Protein AF-0000000072985581 (afdb_homodimer)

Organism: Clostridium tetani (strain Massachusetts / E88) (NCBI:txid212717)

InterPro domains:
  IPR016188 PurM-like, N-terminal domain [PF00586] (8-123)
  IPR036921 PurM-like, N-terminal domain superfamily [G3DSA:3.30.1330.10] (2-129)
  IPR036921 PurM-like, N-terminal domain superfamily [SSF55326] (12-127)

Secondary structure (DSSP, 8-state):
--EEEETTEEEEE-SSSEEEEEEEEEEESEESSTT-SEE--HHHHHHHHHHHHHHHHHTTTPEEEEEEEEE-S-IIIIIHHHHHHHHHHHHHTT--GGGEEEE---SS--SS-EEEEEEEEEEEGGG--SS---S-EEEEEES----GGGS--SS--TTS--HHHHHHHHT-TTEEEEEE--TTHHHHHHHHHHHHTTEEEEE--S---S-TTS--TTTT-EEEEE-HHHHHHHTTSTTEEEEEEEEE--/--EEEETTEEEEE-SSSEEEEEEEEEEESEESSTT-SEE--HHHHHHHHHHHHHHHHHTTTPEEEEEEEEE-S-IIIIIHHHHHHHHHHHHHTT--GGGEEEE---SS--SS-EEEEEEEEEEEGGG--SS---S-EEEEEES----GGGS--SS--TTS--HHHHHHHHT-TTEEEEEE--TTHHHHHHHHHHHHTTEEEEE--S---S-TTS--TTTT-EEEEE-HHHHHHHTTSTTEEEEEEEEE--

Solvent-accessible surface area (backbone atoms only — not comparable to full-atom values): 24354 Å² total; per-residue (Å²): 128,59,73,48,77,53,90,75,32,39,39,33,51,73,52,97,55,32,31,37,37,36,22,46,27,32,40,21,11,44,10,68,36,86,50,20,66,44,80,40,59,36,33,54,46,21,23,43,49,44,42,36,17,48,44,55,36,46,34,30,52,26,46,80,66,35,35,37,38,11,24,8,25,34,49,80,65,53,32,50,33,19,49,51,16,31,52,50,42,31,51,72,61,72,43,71,68,88,31,58,45,69,29,51,17,80,87,47,66,52,44,32,31,23,37,11,32,38,29,37,22,44,24,45,59,92,54,46,18,65,75,40,60,85,54,65,31,33,30,32,35,30,28,44,64,33,48,75,83,69,45,50,79,92,56,84,48,82,54,29,44,49,61,64,54,52,51,56,46,70,70,33,87,49,44,30,30,38,44,58,20,39,67,64,3,48,51,52,46,48,48,49,54,23,50,71,41,65,30,45,66,45,76,45,89,64,78,60,92,59,70,45,69,40,44,8,34,64,38,17,18,34,36,35,35,23,31,72,70,45,41,72,74,50,68,81,46,78,57,53,31,61,45,30,37,35,40,51,66,130,127,59,73,46,76,54,90,77,32,41,39,33,51,72,52,98,53,33,31,37,36,35,21,48,27,32,40,21,11,46,10,69,36,86,51,19,67,45,78,41,58,33,33,56,47,21,23,44,48,43,41,36,17,48,44,54,40,46,36,29,53,27,45,81,66,34,35,37,38,12,24,7,25,33,49,80,64,53,30,51,35,19,50,50,17,32,51,51,43,30,53,74,63,72,43,72,68,89,31,60,45,66,29,50,16,79,87,47,66,53,45,31,31,23,35,10,32,39,30,36,22,43,24,46,58,91,55,45,18,65,76,43,61,86,54,64,29,34,30,33,35,31,27,45,64,32,48,75,86,69,44,50,80,92,56,85,48,83,56,29,43,46,63,63,56,52,51,58,47,69,71,34,87,49,44,29,31,40,43,58,18,40,68,64,3,48,52,52,47,49,49,49,54,22,49,71,43,65,30,44,66,45,76,45,89,61,77,59,92,62,70,42,68,40,43,9,32,62,38,17,19,33,36,35,37,23,31,71,70,45,41,72,75,49,68,80,48,77,58,54,32,60,45,30,36,36,40,51,66,131

Sequence (500 aa):
MRISKVRDLTLIKLTEDKNLVVACDSCGGIGSKPEDALKVPAYIVGKLTARVALMEVLCTGAEIVTITDAVCNEMEPTGKEIIRGIKEELKEAKINEVTLNGSTEENFPTKATGLGVTVVGIVDNNNMKVNNITKDCLLISIGIPKVGKEIDIFGYDEEIASYNNISTILNNQEAYEIVPVGSKGILFEAEELAKNNRCEFYLNKDKIDVDIRRSAGPATVIIAAVSKKAYENLKDIQNINLLGEIKKGTMRISKVRDLTLIKLTEDKNLVVACDSCGGIGSKPEDALKVPAYIVGKLTARVALMEVLCTGAEIVTITDAVCNEMEPTGKEIIRGIKEELKEAKINEVTLNGSTEENFPTKATGLGVTVVGIVDNNNMKVNNITKDCLLISIGIPKVGKEIDIFGYDEEIASYNNISTILNNQEAYEIVPVGSKGILFEAEELAKNNRCEFYLNKDKIDVDIRRSAGPATVIIAAVSKKAYENLKDIQNINLLGEIKKGT

Radius of gyration: 23.8 Å; Cα contacts (8 Å, |Δi|>4): 1328; chains: 2; bounding box: 49×69×65 Å

Nearest PDB structures (foldseek):
  2hry-assembly1_A  TM=7.340E-01  e=4.746E-12  Thermotoga maritima
  2zod-assembly1_A  TM=6.727E-01  e=8.928E-12  Aquifex aeolicus
  5l16-assembly1_A-2  TM=6.413E-01  e=2.785E-11  Leishmania major
  2btu-assembly1_B  TM=6.324E-01  e=4.334E-11  Bacillus anthracis
  5avm-assembly4_G  TM=6.676E-01  e=1.590E-09  Thermus thermophilus HB8

Structure (mmCIF, N/CA/C/O backbone):
data_AF-0000000072985581-model_v1
#
loop_
_entity.id
_entity.type
_entity.pdbx_description
1 polymer 'Conserved protein'
#
loop_
_atom_site.group_PDB
_atom_site.id
_atom_site.type_symbol
_atom_site.label_atom_id
_atom_site.label_alt_id
_atom_site.label_comp_id
_atom_site.label_asym_id
_atom_site.label_entity_id
_atom_site.label_seq_id
_atom_site.pdbx_PDB_ins_code
_atom_site.Cartn_x
_atom_site.Cartn_y
_atom_site.Cartn_z
_atom_site.occupancy
_atom_site.B_iso_or_equiv
_atom_site.auth_seq_id
_atom_site.auth_comp_id
_atom_site.auth_asym_id
_atom_site.auth_atom_id
_atom_site.pdbx_PDB_model_num
ATOM 1 N N . MET A 1 1 ? 16.469 -7.266 8.805 1 77.25 1 MET A N 1
ATOM 2 C CA . MET A 1 1 ? 15.992 -5.891 8.688 1 77.25 1 MET A CA 1
ATOM 3 C C . MET A 1 1 ? 15.172 -5.492 9.914 1 77.25 1 MET A C 1
ATOM 5 O O . MET A 1 1 ? 14.406 -6.301 10.438 1 77.25 1 MET A O 1
ATOM 9 N N . ARG A 1 2 ? 15.484 -4.289 10.531 1 86.25 2 ARG A N 1
ATOM 10 C CA . ARG A 1 2 ? 14.773 -3.803 11.711 1 86.25 2 ARG A CA 1
ATOM 11 C C . ARG A 1 2 ? 13.492 -3.074 11.312 1 86.25 2 ARG A C 1
ATOM 13 O O . ARG A 1 2 ? 13.523 -2.15 10.5 1 86.25 2 ARG A O 1
ATOM 20 N N . ILE A 1 3 ? 12.328 -3.58 11.773 1 89.88 3 ILE A N 1
ATOM 21 C CA . ILE A 1 3 ? 11.016 -3.014 11.5 1 89.88 3 ILE A CA 1
ATOM 22 C C . ILE A 1 3 ? 10.398 -2.498 12.797 1 89.88 3 ILE A C 1
ATOM 24 O O . ILE A 1 3 ? 10.445 -3.176 13.828 1 89.88 3 ILE A O 1
ATOM 28 N N . SER A 1 4 ? 9.953 -1.269 12.773 1 90.88 4 SER A N 1
ATOM 29 C CA . SER A 1 4 ? 9.258 -0.706 13.922 1 90.88 4 SER A CA 1
ATOM 30 C C . SER A 1 4 ? 7.984 0.021 13.5 1 90.88 4 SER A C 1
ATOM 32 O O . SER A 1 4 ? 7.883 0.491 12.359 1 90.88 4 SER A O 1
ATOM 34 N N . LYS A 1 5 ? 7.066 0.055 14.469 1 90.81 5 LYS A N 1
ATOM 35 C CA . LYS A 1 5 ? 5.82 0.784 14.258 1 90.81 5 LYS A CA 1
ATOM 36 C C . LYS A 1 5 ? 5.754 2.023 15.148 1 90.81 5 LYS A C 1
ATOM 38 O O . LYS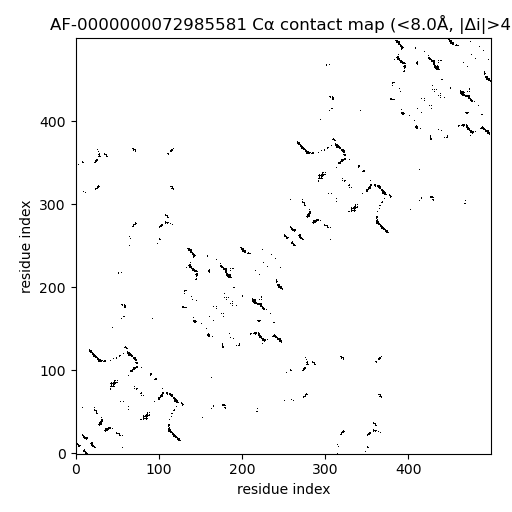 A 1 5 ? 6.035 1.95 16.344 1 90.81 5 LYS A O 1
ATOM 43 N N . VAL A 1 6 ? 5.496 3.123 14.508 1 89.62 6 VAL A N 1
ATOM 44 C CA . VAL A 1 6 ? 5.277 4.371 15.227 1 89.62 6 VAL A CA 1
ATOM 45 C C . VAL A 1 6 ? 3.977 5.02 14.766 1 89.62 6 VAL A C 1
ATOM 47 O O . VAL A 1 6 ? 3.879 5.484 13.625 1 89.62 6 VAL A O 1
ATOM 50 N N . ARG A 1 7 ? 3.014 5.094 15.664 1 88.44 7 ARG A N 1
ATOM 51 C CA . ARG A 1 7 ? 1.695 5.594 15.281 1 88.44 7 ARG A CA 1
ATOM 52 C C . ARG A 1 7 ? 1.177 4.887 14.039 1 88.44 7 ARG A C 1
ATOM 54 O O . ARG A 1 7 ? 1.139 3.656 13.984 1 88.44 7 ARG A O 1
ATOM 61 N N . ASP A 1 8 ? 0.94 5.664 12.977 1 88.06 8 ASP A N 1
ATOM 62 C CA . ASP A 1 8 ? 0.374 5.094 11.758 1 88.06 8 ASP A CA 1
ATOM 63 C C . ASP A 1 8 ? 1.462 4.816 10.727 1 88.06 8 ASP A C 1
ATOM 65 O O . ASP A 1 8 ? 1.17 4.645 9.539 1 88.06 8 ASP A O 1
ATOM 69 N N . LEU A 1 9 ? 2.705 4.711 11.234 1 94.81 9 LEU A N 1
ATOM 70 C CA . LEU A 1 9 ? 3.832 4.527 10.328 1 94.81 9 LEU A CA 1
ATOM 71 C C . LEU A 1 9 ? 4.5 3.178 10.555 1 94.81 9 LEU A C 1
ATOM 73 O O . LEU A 1 9 ? 4.523 2.674 11.68 1 94.81 9 LEU A O 1
ATOM 77 N N . THR A 1 10 ? 4.965 2.623 9.492 1 95.94 10 THR A N 1
ATOM 78 C CA . THR A 1 10 ? 5.973 1.567 9.562 1 95.94 10 THR A CA 1
ATOM 79 C C . THR A 1 10 ? 7.336 2.096 9.133 1 95.94 10 THR A C 1
ATOM 81 O O . THR A 1 10 ? 7.469 2.697 8.062 1 95.94 10 THR A O 1
ATOM 84 N N . LEU A 1 11 ? 8.289 1.903 10.016 1 95.94 11 LEU A N 1
ATOM 85 C CA . LEU A 1 11 ? 9.664 2.279 9.727 1 95.94 11 LEU A CA 1
ATOM 86 C C . LEU A 1 11 ? 10.539 1.043 9.531 1 95.94 11 LEU A C 1
ATOM 88 O O . LEU A 1 11 ? 10.5 0.117 10.344 1 95.94 11 LEU A O 1
ATOM 92 N N . ILE A 1 12 ? 11.234 1.065 8.414 1 94.62 12 ILE A N 1
ATOM 93 C CA . ILE A 1 12 ? 12.102 -0.064 8.094 1 94.62 12 ILE A CA 1
ATOM 94 C C . ILE A 1 12 ? 13.516 0.437 7.809 1 94.62 12 ILE A C 1
ATOM 96 O O . ILE A 1 12 ? 13.719 1.247 6.902 1 94.62 12 ILE A O 1
ATOM 100 N N . LYS A 1 13 ? 14.508 -0.051 8.547 1 93.31 13 LYS A N 1
ATOM 101 C CA . LYS A 1 13 ? 15.898 0.327 8.305 1 93.31 13 LYS A CA 1
ATOM 102 C C . LYS A 1 13 ? 16.422 -0.28 7.008 1 93.31 13 LYS A C 1
ATOM 104 O O . LYS A 1 13 ? 16.469 -1.503 6.863 1 93.31 13 LYS A O 1
ATOM 109 N N . LEU A 1 14 ? 16.734 0.56 6.105 1 89.06 14 LEU A N 1
ATOM 110 C CA . LEU A 1 14 ? 17.234 0.106 4.812 1 89.06 14 LEU A CA 1
ATOM 111 C C . LEU A 1 14 ? 18.75 -0.036 4.836 1 89.06 14 LEU A C 1
ATOM 113 O O . LEU A 1 14 ? 19.281 -1.06 4.406 1 89.06 14 LEU A O 1
ATOM 117 N N . THR A 1 15 ? 19.391 1.043 5.195 1 87.88 15 THR A N 1
ATOM 118 C CA . THR A 1 15 ? 20.828 1.121 5.371 1 87.88 15 THR A CA 1
ATOM 119 C C . THR A 1 15 ? 21.188 1.786 6.699 1 87.88 15 THR A C 1
ATOM 121 O O . THR A 1 15 ? 20.297 2.062 7.512 1 87.88 15 THR A O 1
ATOM 124 N N . GLU A 1 16 ? 22.406 2.016 6.855 1 88.38 16 GLU A N 1
ATOM 125 C CA . GLU A 1 16 ? 22.844 2.664 8.086 1 88.38 16 GLU A CA 1
ATOM 126 C C . GLU A 1 16 ? 22.328 4.094 8.172 1 88.38 16 GLU A C 1
ATOM 128 O O . GLU A 1 16 ? 22.078 4.605 9.266 1 88.38 16 GLU A O 1
ATOM 133 N N . ASP A 1 17 ? 22.047 4.605 7.02 1 92.44 17 ASP A N 1
ATOM 134 C CA . ASP A 1 17 ? 21.75 6.035 7.066 1 92.44 17 ASP A CA 1
ATOM 135 C C . ASP A 1 17 ? 20.359 6.324 6.527 1 92.44 17 ASP A C 1
ATOM 137 O O . ASP A 1 17 ? 19.922 7.477 6.516 1 92.44 17 ASP A O 1
ATOM 141 N N . LYS A 1 18 ? 19.625 5.277 6.098 1 93.5 18 LYS A N 1
ATOM 142 C CA . LYS A 1 18 ? 18.328 5.516 5.469 1 93.5 18 LYS A CA 1
ATOM 143 C C . LYS A 1 18 ? 17.266 4.582 6.035 1 93.5 18 LYS A C 1
ATOM 145 O O . LYS A 1 18 ? 17.547 3.43 6.363 1 93.5 18 LYS A O 1
ATOM 150 N N . ASN A 1 19 ? 16.062 5.129 6.121 1 95.88 19 ASN A N 1
ATOM 151 C CA . ASN A 1 19 ? 14.898 4.352 6.52 1 95.88 19 ASN A CA 1
ATOM 152 C C . ASN A 1 19 ? 13.789 4.438 5.48 1 95.88 19 ASN A C 1
ATOM 154 O O . ASN A 1 19 ? 13.633 5.461 4.809 1 95.88 19 ASN A O 1
ATOM 158 N N . LEU A 1 20 ? 13.102 3.305 5.332 1 96 20 LEU A N 1
ATOM 159 C CA . LEU A 1 20 ? 11.828 3.307 4.633 1 96 20 LEU A CA 1
ATOM 160 C C . LEU A 1 20 ? 10.695 3.719 5.566 1 96 20 LEU A C 1
ATOM 162 O O . LEU A 1 20 ? 10.641 3.283 6.719 1 96 20 LEU A O 1
ATOM 166 N N . VAL A 1 21 ? 9.875 4.613 5.086 1 97.38 21 VAL A N 1
ATOM 167 C CA . VAL A 1 21 ? 8.68 5.043 5.805 1 97.38 21 VAL A CA 1
ATOM 168 C C . VAL A 1 21 ? 7.43 4.629 5.023 1 97.38 21 VAL A C 1
ATOM 170 O O . VAL A 1 21 ? 7.281 4.98 3.852 1 97.38 21 VAL A O 1
ATOM 173 N N . VAL A 1 22 ? 6.516 3.893 5.66 1 98 22 VAL A N 1
ATOM 174 C CA . VAL A 1 22 ? 5.312 3.404 4.992 1 98 22 VAL A CA 1
ATOM 175 C C . VAL A 1 22 ? 4.078 3.832 5.777 1 98 22 VAL A C 1
ATOM 177 O O . VAL A 1 22 ? 4.031 3.688 7.004 1 98 22 VAL A O 1
ATOM 180 N N . ALA A 1 23 ? 3.129 4.387 5.125 1 97.88 23 ALA A N 1
ATOM 181 C CA . ALA A 1 23 ? 1.818 4.703 5.688 1 97.88 23 ALA A CA 1
ATOM 182 C C . ALA A 1 23 ? 0.698 4.285 4.742 1 97.88 23 ALA A C 1
ATOM 184 O O . ALA A 1 23 ? 0.897 4.219 3.525 1 97.88 23 ALA A O 1
ATOM 185 N N . CYS A 1 24 ? -0.418 3.982 5.289 1 97.81 24 CYS A N 1
ATOM 186 C CA . CYS A 1 24 ? -1.569 3.662 4.453 1 97.81 24 CYS A CA 1
ATOM 187 C C . CYS A 1 24 ? -2.852 4.23 5.051 1 97.81 24 CYS A C 1
ATOM 189 O O . CYS A 1 24 ? -2.885 4.602 6.227 1 97.81 24 CYS A O 1
ATOM 191 N N . ASP A 1 25 ? -3.793 4.398 4.238 1 97 25 ASP A N 1
ATOM 192 C CA . ASP A 1 25 ? -5.137 4.809 4.633 1 97 25 ASP A CA 1
ATOM 193 C C . ASP A 1 25 ? -6.195 4.141 3.756 1 97 25 ASP A C 1
ATOM 195 O O . ASP A 1 25 ? -5.879 3.625 2.682 1 97 25 ASP A O 1
ATOM 199 N N . SER A 1 26 ? -7.387 4.055 4.293 1 97.62 26 SER A N 1
ATOM 200 C CA . SER A 1 26 ? -8.492 3.451 3.553 1 97.62 26 SER A CA 1
ATOM 201 C C . SER A 1 26 ? -9.766 4.27 3.699 1 97.62 26 SER A C 1
ATOM 203 O O . SER A 1 26 ? -9.914 5.043 4.652 1 97.62 26 SER A O 1
ATOM 205 N N . CYS A 1 27 ? -10.57 4.141 2.734 1 96.25 27 CYS A N 1
ATOM 206 C CA . CYS A 1 27 ? -11.883 4.766 2.674 1 96.25 27 CYS A CA 1
ATOM 207 C C . CYS A 1 27 ? -12.945 3.764 2.24 1 96.25 27 CYS A C 1
ATOM 209 O O . CYS A 1 27 ? -12.719 2.969 1.327 1 96.25 27 CYS A O 1
ATOM 211 N N . GLY A 1 28 ? -14.062 3.711 2.924 1 97.19 28 GLY A N 1
ATOM 212 C CA . GLY A 1 28 ? -15.18 2.842 2.592 1 97.19 28 GLY A CA 1
ATOM 213 C C . GLY A 1 28 ? -16.531 3.484 2.842 1 97.19 28 GLY A C 1
ATOM 214 O O . GLY A 1 28 ? -16.719 4.172 3.85 1 97.19 28 GLY A O 1
ATOM 215 N N . GLY A 1 29 ? -17.438 3.23 1.952 1 96.56 29 GLY A N 1
ATOM 216 C CA . GLY A 1 29 ? -18.781 3.75 2.123 1 96.56 29 GLY A CA 1
ATOM 217 C C . GLY A 1 29 ? -18.891 5.234 1.825 1 96.56 29 GLY A C 1
ATOM 218 O O . GLY A 1 29 ? -19.875 5.875 2.205 1 96.56 29 GLY A O 1
ATOM 219 N N . ILE A 1 30 ? -17.938 5.82 1.309 1 95.19 30 ILE A N 1
ATOM 220 C CA . ILE A 1 30 ? -17.891 7.219 0.902 1 95.19 30 ILE A CA 1
ATOM 221 C C . ILE A 1 30 ? -17.625 7.312 -0.601 1 95.19 30 ILE A C 1
ATOM 223 O O . ILE A 1 30 ? -16.609 6.816 -1.098 1 95.19 30 ILE A O 1
ATOM 227 N N . GLY A 1 31 ? -18.516 7.883 -1.331 1 95.56 31 GLY A N 1
ATOM 228 C CA . GLY A 1 31 ? -18.375 7.965 -2.775 1 95.56 31 GLY A CA 1
ATOM 229 C C . GLY A 1 31 ? -19.703 8.141 -3.5 1 95.56 31 GLY A C 1
ATOM 230 O O . GLY A 1 31 ? -20.641 8.727 -2.955 1 95.56 31 GLY A O 1
ATOM 231 N N . SER A 1 32 ? -19.75 7.754 -4.758 1 95.75 32 SER A N 1
ATOM 232 C CA . SER A 1 32 ? -20.906 8.047 -5.605 1 95.75 32 SER A CA 1
ATOM 233 C C . SER A 1 32 ? -21.734 6.797 -5.855 1 95.75 32 SER A C 1
ATOM 235 O O . SER A 1 32 ? -22.75 6.848 -6.562 1 95.75 32 SER A O 1
ATOM 237 N N . LYS A 1 33 ? -21.328 5.691 -5.297 1 97.88 33 LYS A N 1
ATOM 238 C CA . LYS A 1 33 ? -22.078 4.453 -5.535 1 97.88 33 LYS A CA 1
ATOM 239 C C . LYS A 1 33 ? -23.359 4.418 -4.719 1 97.88 33 LYS A C 1
ATOM 241 O O . LYS A 1 33 ? -23.5 5.137 -3.73 1 97.88 33 LYS A O 1
ATOM 246 N N . PRO A 1 34 ? -24.328 3.609 -5.102 1 97.62 34 PRO A N 1
ATOM 247 C CA . PRO A 1 34 ? -25.656 3.625 -4.492 1 97.62 34 PRO A CA 1
ATOM 248 C C . PRO A 1 34 ? -25.625 3.359 -2.988 1 97.62 34 PRO A C 1
ATOM 250 O O . PRO A 1 34 ? -26.422 3.932 -2.238 1 97.62 34 PRO A O 1
ATOM 253 N N . GLU A 1 35 ? -24.672 2.541 -2.492 1 97.62 35 GLU A N 1
ATOM 254 C CA . GLU A 1 35 ? -24.719 2.117 -1.097 1 97.62 35 GLU A CA 1
ATOM 255 C C . GLU A 1 35 ? -23.688 2.883 -0.262 1 97.62 35 GLU A C 1
ATOM 257 O O . GLU A 1 35 ? -23.375 2.49 0.865 1 97.62 35 GLU A O 1
ATOM 262 N N . ASP A 1 36 ? -23.219 3.896 -0.845 1 96.88 36 ASP A N 1
ATOM 263 C CA . ASP A 1 36 ? -22.328 4.754 -0.071 1 96.88 36 ASP A CA 1
ATOM 264 C C . ASP A 1 36 ? -23.109 5.582 0.948 1 96.88 36 ASP A C 1
ATOM 266 O O . ASP A 1 36 ? -24.109 6.227 0.604 1 96.88 36 ASP A O 1
ATOM 270 N N . ALA A 1 37 ? -22.609 5.52 2.154 1 95.75 37 ALA A N 1
ATOM 271 C CA . ALA A 1 37 ? -23.266 6.242 3.236 1 95.75 37 ALA A CA 1
ATOM 272 C C . ALA A 1 37 ? -23.094 7.75 3.078 1 95.75 37 ALA A C 1
ATOM 274 O O . ALA A 1 37 ? -24.016 8.523 3.336 1 95.75 37 ALA A O 1
ATOM 275 N N . LEU A 1 38 ? -21.906 8.211 2.807 1 93.12 38 LEU A N 1
ATOM 276 C CA . LEU A 1 38 ? -21.641 9.609 2.494 1 93.12 38 LEU A CA 1
ATOM 277 C C . LEU A 1 38 ? -21.453 9.812 0.992 1 93.12 38 LEU A C 1
ATOM 279 O O . LEU A 1 38 ? -20.516 9.266 0.399 1 93.12 38 LEU A O 1
ATOM 283 N N . LYS A 1 39 ? -22.359 10.672 0.413 1 93.81 39 LYS A N 1
ATOM 284 C CA . LYS A 1 39 ? -22.328 10.875 -1.031 1 93.81 39 LYS A CA 1
ATOM 285 C C . LYS A 1 39 ? -21.375 12.008 -1.402 1 93.81 39 LYS A C 1
ATOM 287 O O . LYS A 1 39 ? -21.562 13.156 -0.99 1 93.81 39 LYS A O 1
ATOM 292 N N . VAL A 1 40 ? -20.328 11.664 -2.145 1 92.31 40 VAL A N 1
ATOM 293 C CA . VAL A 1 40 ? -19.391 12.617 -2.717 1 92.31 40 VAL A CA 1
ATOM 294 C C . VAL A 1 40 ? -18.875 12.086 -4.055 1 92.31 40 VAL A C 1
ATOM 296 O O . VAL A 1 40 ? -18.938 10.883 -4.32 1 92.31 40 VAL A O 1
ATOM 299 N N . PRO A 1 41 ? -18.406 13 -4.898 1 94.06 41 PRO A N 1
ATOM 300 C CA . PRO A 1 41 ? -17.781 12.508 -6.133 1 94.06 41 PRO A CA 1
ATOM 301 C C . PRO A 1 41 ? -16.594 11.578 -5.867 1 94.06 41 PRO A C 1
ATOM 303 O O . PRO A 1 41 ? -15.82 11.82 -4.941 1 94.06 41 PRO A O 1
ATOM 306 N N . ALA A 1 42 ? -16.453 10.523 -6.754 1 96.44 42 ALA A N 1
ATOM 307 C CA . ALA A 1 42 ? -15.344 9.578 -6.637 1 96.44 42 ALA A CA 1
ATOM 308 C C . ALA A 1 42 ? -14 10.305 -6.695 1 96.44 42 ALA A C 1
ATOM 310 O O . ALA A 1 42 ? -13.039 9.898 -6.039 1 96.44 42 ALA A O 1
ATOM 311 N N . TYR A 1 43 ? -13.953 11.375 -7.414 1 95.62 43 TYR A N 1
ATOM 312 C CA . TYR A 1 43 ? -12.773 12.234 -7.531 1 95.62 43 TYR A CA 1
ATOM 313 C C . TYR A 1 43 ? -12.289 12.688 -6.16 1 95.62 43 TYR A C 1
ATOM 315 O O . TYR A 1 43 ? -11.086 12.68 -5.883 1 95.62 43 TYR A O 1
ATOM 323 N N . ILE A 1 44 ? -13.203 13.023 -5.336 1 94.31 44 ILE A N 1
ATOM 324 C CA . ILE A 1 44 ? -12.891 13.531 -4.008 1 94.31 44 ILE A CA 1
ATOM 325 C C . ILE A 1 44 ? -12.383 12.398 -3.123 1 94.31 44 ILE A C 1
ATOM 327 O O . ILE A 1 44 ? -11.5 12.609 -2.285 1 94.31 44 ILE A O 1
ATOM 331 N N . VAL A 1 45 ? -12.922 11.219 -3.287 1 95.69 45 VAL A N 1
ATOM 332 C CA . VAL A 1 45 ? -12.469 10.047 -2.545 1 95.69 45 VAL A CA 1
ATOM 333 C C . VAL A 1 45 ? -10.984 9.828 -2.789 1 95.69 45 VAL A C 1
ATOM 335 O O . VAL A 1 45 ? -10.211 9.672 -1.841 1 95.69 45 VAL A O 1
ATOM 338 N N . GLY A 1 46 ? -10.641 9.852 -4.078 1 96.69 46 GLY A N 1
ATOM 339 C CA . GLY A 1 46 ? -9.234 9.664 -4.426 1 96.69 46 GLY A CA 1
ATOM 340 C C . GLY A 1 46 ? -8.336 10.742 -3.855 1 96.69 46 GLY A C 1
ATOM 341 O O . GLY A 1 46 ? -7.301 10.438 -3.254 1 96.69 46 GLY A O 1
ATOM 342 N N . LYS A 1 47 ? -8.766 11.953 -4 1 95.25 47 LYS A N 1
ATOM 343 C CA . LYS A 1 47 ? -7.973 13.117 -3.607 1 95.25 47 LYS A CA 1
ATOM 344 C C . LYS A 1 47 ? -7.691 13.109 -2.107 1 95.25 47 LYS A C 1
ATOM 346 O O . LYS A 1 47 ? -6.535 13.164 -1.686 1 95.25 47 LYS A O 1
ATOM 351 N N . LEU A 1 48 ? -8.711 12.891 -1.334 1 94.5 48 LEU A N 1
ATOM 352 C CA . LEU A 1 48 ? -8.578 13.102 0.104 1 94.5 48 LEU A CA 1
ATOM 353 C C . LEU A 1 48 ? -7.984 11.867 0.779 1 94.5 48 LEU A C 1
ATOM 355 O O . LEU A 1 48 ? -7.266 11.984 1.773 1 94.5 48 LEU A O 1
ATOM 359 N N . THR A 1 49 ? -8.289 10.664 0.262 1 96.06 49 THR A N 1
ATOM 360 C CA . THR A 1 49 ? -7.648 9.477 0.813 1 96.06 49 THR A CA 1
ATOM 361 C C . THR A 1 49 ? -6.141 9.516 0.577 1 96.06 49 THR A C 1
ATOM 363 O O . THR A 1 49 ? -5.359 9.188 1.472 1 96.06 49 THR A O 1
ATOM 366 N N . ALA A 1 50 ? -5.73 9.875 -0.617 1 97.06 50 ALA A N 1
ATOM 367 C CA . ALA A 1 50 ? -4.309 10.016 -0.92 1 97.06 50 ALA A CA 1
ATOM 368 C C . ALA A 1 50 ? -3.654 11.062 -0.021 1 97.06 50 ALA A C 1
ATOM 370 O O . ALA A 1 50 ? -2.541 10.859 0.468 1 97.06 50 ALA A O 1
ATOM 371 N N . ARG A 1 51 ? -4.363 12.125 0.194 1 96.31 51 ARG A N 1
ATOM 372 C CA . ARG A 1 51 ? -3.852 13.227 1.012 1 96.31 51 ARG A CA 1
ATOM 373 C C . ARG A 1 51 ? -3.428 12.727 2.391 1 96.31 51 ARG A C 1
ATOM 375 O O . ARG A 1 51 ? -2.342 13.062 2.869 1 96.31 51 ARG A O 1
ATOM 382 N N . VAL A 1 52 ? -4.238 11.938 3.035 1 96.94 52 VAL A N 1
ATOM 383 C CA . VAL A 1 52 ? -3.98 11.477 4.395 1 96.94 52 VAL A CA 1
ATOM 384 C C . VAL A 1 52 ? -2.666 10.703 4.438 1 96.94 52 VAL A C 1
ATOM 386 O O . VAL A 1 52 ? -1.792 11 5.258 1 96.94 52 VAL A O 1
ATOM 389 N N . ALA A 1 53 ? -2.523 9.766 3.553 1 97.44 53 ALA A N 1
ATOM 390 C CA . ALA A 1 53 ? -1.325 8.93 3.541 1 97.44 53 ALA A CA 1
ATOM 391 C C . ALA A 1 53 ? -0.095 9.734 3.143 1 97.44 53 ALA A C 1
ATOM 393 O O . ALA A 1 53 ? 0.986 9.55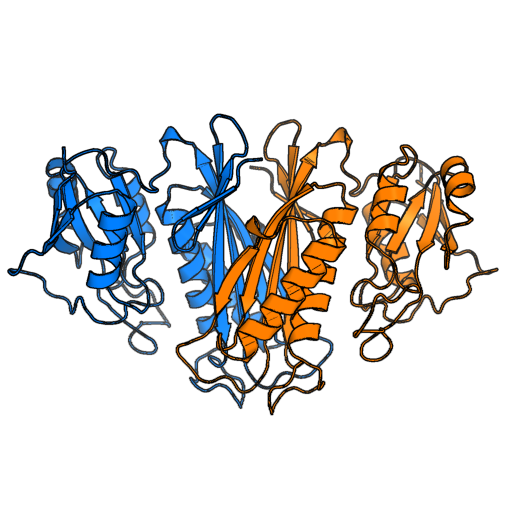5 3.705 1 97.44 53 ALA A O 1
ATOM 394 N N . LEU A 1 54 ? -0.228 10.617 2.197 1 98 54 LEU A N 1
ATOM 395 C CA . LEU A 1 54 ? 0.874 11.461 1.754 1 98 54 LEU A CA 1
ATOM 396 C C . LEU A 1 54 ? 1.37 12.352 2.891 1 98 54 LEU A C 1
ATOM 398 O O . LEU A 1 54 ? 2.576 12.438 3.135 1 98 54 LEU A O 1
ATOM 402 N N . MET A 1 55 ? 0.415 12.945 3.576 1 97.94 55 MET A N 1
ATOM 403 C CA . MET A 1 55 ? 0.769 13.836 4.676 1 97.94 55 MET A CA 1
ATOM 404 C C . MET A 1 55 ? 1.492 13.078 5.781 1 97.94 55 MET A C 1
ATOM 406 O O . MET A 1 55 ? 2.453 13.578 6.367 1 97.94 55 MET A O 1
ATOM 410 N N . GLU A 1 56 ? 1.048 11.898 6.051 1 97.81 56 GLU A N 1
ATOM 411 C CA . GLU A 1 56 ? 1.67 11.07 7.086 1 97.81 56 GLU A CA 1
ATOM 412 C C . GLU A 1 56 ? 3.148 10.836 6.785 1 97.81 56 GLU A C 1
ATOM 414 O O . GLU A 1 56 ? 3.994 10.969 7.672 1 97.81 56 GLU A O 1
ATOM 419 N N . VAL A 1 57 ? 3.441 10.531 5.578 1 98.12 57 VAL A N 1
ATOM 420 C CA . VAL A 1 57 ? 4.809 10.18 5.207 1 98.12 57 VAL A CA 1
ATOM 421 C C . VAL A 1 57 ? 5.648 11.445 5.062 1 98.12 57 VAL A C 1
ATOM 423 O O . VAL A 1 57 ? 6.773 11.516 5.562 1 98.12 57 VAL A O 1
ATOM 426 N N . LEU A 1 58 ? 5.125 12.461 4.461 1 98.25 58 LEU A N 1
ATOM 427 C CA . LEU A 1 58 ? 5.871 13.688 4.211 1 98.25 58 LEU A CA 1
ATOM 428 C C . LEU A 1 58 ? 6.25 14.375 5.52 1 98.25 58 LEU A C 1
ATOM 430 O O . LEU A 1 58 ? 7.324 14.969 5.629 1 98.25 58 LEU A O 1
ATOM 434 N N . CYS A 1 59 ? 5.402 14.273 6.496 1 98.06 59 CYS A N 1
ATOM 435 C CA . CYS A 1 59 ? 5.648 14.906 7.785 1 98.06 59 CYS A CA 1
ATOM 436 C C . CYS A 1 59 ? 6.879 14.305 8.461 1 98.06 59 CYS A C 1
ATOM 438 O O . CYS A 1 59 ? 7.48 14.938 9.336 1 98.06 59 CYS A O 1
ATOM 440 N N . THR A 1 60 ? 7.316 13.133 8.086 1 97.88 60 THR A N 1
ATOM 441 C CA . THR A 1 60 ? 8.477 12.492 8.695 1 97.88 60 THR A CA 1
ATOM 442 C C . THR A 1 60 ? 9.773 13.047 8.117 1 97.88 60 THR A C 1
ATOM 444 O O . THR A 1 60 ? 10.859 12.797 8.641 1 97.88 60 THR A O 1
ATOM 447 N N . GLY A 1 61 ? 9.648 13.766 7.031 1 97.5 61 GLY A N 1
ATOM 448 C CA . GLY A 1 61 ? 10.82 14.227 6.301 1 97.5 61 GLY A CA 1
ATOM 449 C C . GLY A 1 61 ? 11.188 13.32 5.137 1 97.5 61 GLY A C 1
ATOM 450 O O . GLY A 1 61 ? 12.164 13.586 4.426 1 97.5 61 GLY A O 1
ATOM 451 N N . ALA A 1 62 ? 10.422 12.359 4.887 1 97.12 62 ALA A N 1
ATOM 452 C CA . ALA A 1 62 ? 10.734 11.383 3.846 1 97.12 62 ALA A CA 1
ATOM 453 C C . ALA A 1 62 ? 10.406 11.938 2.461 1 97.12 62 ALA A C 1
ATOM 455 O O . ALA A 1 62 ? 9.492 12.758 2.311 1 97.12 62 ALA A O 1
ATOM 456 N N . GLU A 1 63 ? 11.18 11.484 1.494 1 95.94 63 GLU A N 1
ATOM 457 C CA . GLU A 1 63 ? 10.828 11.664 0.089 1 95.94 63 GLU A CA 1
ATOM 458 C C . GLU A 1 63 ? 9.945 10.523 -0.415 1 95.94 63 GLU A C 1
ATOM 460 O O . GLU A 1 63 ? 10.266 9.352 -0.207 1 95.94 63 GLU A O 1
ATOM 465 N N . ILE A 1 64 ? 8.875 10.906 -1.095 1 96.75 64 ILE A N 1
ATOM 466 C CA . ILE A 1 64 ? 7.945 9.891 -1.582 1 96.75 64 ILE A CA 1
ATOM 467 C C . ILE A 1 64 ? 8.57 9.141 -2.756 1 96.75 64 ILE A C 1
ATOM 469 O O . ILE A 1 64 ? 9.094 9.758 -3.689 1 96.75 64 ILE A O 1
ATOM 473 N N . VAL A 1 65 ? 8.492 7.816 -2.703 1 94.94 65 VAL A N 1
ATOM 474 C CA . VAL A 1 65 ? 9.07 7.051 -3.803 1 94.94 65 VAL A CA 1
ATOM 475 C C . VAL A 1 65 ? 7.961 6.336 -4.57 1 94.94 65 VAL A C 1
ATOM 477 O O . VAL A 1 65 ? 8.102 6.051 -5.762 1 94.94 65 VAL A O 1
ATOM 480 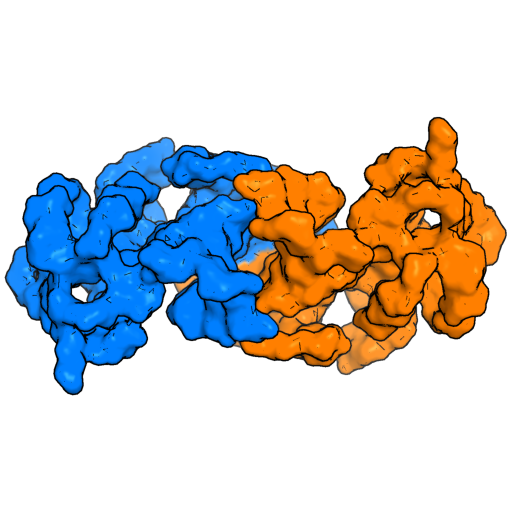N N . THR A 1 66 ? 6.871 6.008 -3.922 1 96.25 66 THR A N 1
ATOM 481 C CA . THR A 1 66 ? 5.762 5.379 -4.633 1 96.25 66 THR A CA 1
ATOM 482 C C . THR A 1 66 ? 4.465 5.523 -3.842 1 96.25 66 THR A C 1
ATOM 484 O O . THR A 1 66 ? 4.492 5.723 -2.625 1 96.25 66 THR A O 1
ATOM 487 N N . ILE A 1 67 ? 3.371 5.531 -4.527 1 97.75 67 ILE A N 1
ATOM 488 C CA . ILE A 1 67 ? 2.023 5.461 -3.971 1 97.75 67 ILE A CA 1
ATOM 489 C C . ILE A 1 67 ? 1.208 4.418 -4.723 1 97.75 67 ILE A C 1
ATOM 491 O O . ILE A 1 67 ? 1.255 4.352 -5.957 1 97.75 67 ILE A O 1
ATOM 495 N N . THR A 1 68 ? 0.568 3.559 -3.963 1 98.19 68 THR A N 1
ATOM 496 C CA . THR A 1 68 ? -0.297 2.566 -4.59 1 98.19 68 THR A CA 1
ATOM 497 C C . THR A 1 68 ? -1.767 2.887 -4.328 1 98.19 68 THR A C 1
ATOM 499 O O . THR A 1 68 ? -2.123 3.348 -3.244 1 98.19 68 THR A O 1
ATOM 502 N N . ASP A 1 69 ? -2.543 2.645 -5.34 1 98.25 69 ASP A N 1
ATOM 503 C CA . ASP A 1 69 ? -3.99 2.742 -5.172 1 98.25 69 ASP A CA 1
ATOM 504 C C . ASP A 1 69 ? -4.656 1.379 -5.344 1 98.25 69 ASP A C 1
ATOM 506 O O . ASP A 1 69 ? -4.539 0.755 -6.402 1 98.25 69 ASP A O 1
ATOM 510 N N . ALA A 1 70 ? -5.301 0.929 -4.355 1 98.31 70 ALA A N 1
ATOM 511 C CA . ALA A 1 70 ? -6.094 -0.296 -4.371 1 98.31 70 ALA A CA 1
ATOM 512 C C . ALA A 1 70 ? -7.586 0.02 -4.43 1 98.31 70 ALA A C 1
ATOM 514 O O . ALA A 1 70 ? -8.273 -0.018 -3.408 1 98.31 70 ALA A O 1
ATOM 515 N N . VAL A 1 71 ? -8.031 0.278 -5.68 1 98.69 71 VAL A N 1
ATOM 516 C CA . VAL A 1 71 ? -9.43 0.615 -5.91 1 98.69 71 VAL A CA 1
ATOM 517 C C . VAL A 1 71 ? -10.281 -0.652 -5.867 1 98.69 71 VAL A C 1
ATOM 519 O O . VAL A 1 71 ? -10.039 -1.595 -6.625 1 98.69 71 VAL A O 1
ATOM 522 N N . CYS A 1 72 ? -11.25 -0.638 -5.023 1 98.56 72 CYS A N 1
ATOM 523 C CA . CYS A 1 72 ? -12.078 -1.824 -4.824 1 98.56 72 CYS A CA 1
ATOM 524 C C . CYS A 1 72 ? -13.242 -1.846 -5.805 1 98.56 72 CYS A C 1
ATOM 526 O O . CYS A 1 72 ? -14.188 -2.623 -5.637 1 98.56 72 CYS A O 1
ATOM 528 N N . ASN A 1 73 ? -13.281 -0.947 -6.703 1 98.62 73 ASN A N 1
ATOM 529 C CA . ASN A 1 73 ? -14.32 -0.8 -7.719 1 98.62 73 ASN A CA 1
ATOM 530 C C . ASN A 1 73 ? -13.758 -0.984 -9.125 1 98.62 73 ASN A C 1
ATOM 532 O O . ASN A 1 73 ? -12.547 -1.117 -9.305 1 98.62 73 ASN A O 1
ATOM 536 N N . GLU A 1 74 ? -14.719 -0.991 -10.055 1 97.62 74 GLU A N 1
ATOM 537 C CA . GLU A 1 74 ? -14.32 -1.092 -11.461 1 97.62 74 GLU A CA 1
ATOM 538 C C . GLU A 1 74 ? -13.57 0.157 -11.914 1 97.62 74 GLU A C 1
ATOM 540 O O . GLU A 1 74 ? -13.766 1.24 -11.359 1 97.62 74 GLU A O 1
ATOM 545 N N . MET A 1 75 ? -12.789 -0.068 -12.961 1 97.12 75 MET A N 1
ATOM 546 C CA . MET A 1 75 ? -12.031 1.047 -13.516 1 97.12 75 MET A CA 1
ATOM 547 C C . MET A 1 75 ? -12.961 2.135 -14.039 1 97.12 75 MET A C 1
ATOM 549 O O . MET A 1 75 ? -12.82 3.305 -13.68 1 97.12 75 MET A O 1
ATOM 553 N N . GLU A 1 76 ? -13.922 1.649 -14.797 1 97.31 76 GLU A N 1
ATOM 554 C CA . GLU A 1 76 ? -14.844 2.605 -15.406 1 97.31 76 GLU A CA 1
ATOM 555 C C . GLU A 1 76 ? -16.234 2.49 -14.797 1 97.31 76 GLU A C 1
ATOM 557 O O . GLU A 1 76 ? -16.844 1.421 -14.836 1 97.31 76 GLU A O 1
ATOM 562 N N . PRO A 1 77 ? -16.688 3.607 -14.305 1 97.19 77 PRO A N 1
ATOM 563 C CA . PRO A 1 77 ? -16.125 4.961 -14.242 1 97.19 77 PRO A CA 1
ATOM 564 C C . PRO A 1 77 ? -15.438 5.25 -12.906 1 97.19 77 PRO A C 1
ATOM 566 O O . PRO A 1 77 ? -14.688 6.223 -12.789 1 97.19 77 PRO A O 1
ATOM 569 N N . THR A 1 78 ? -15.734 4.449 -11.977 1 97.88 78 THR A N 1
ATOM 570 C CA . THR A 1 78 ? -15.43 4.801 -10.586 1 97.88 78 THR A CA 1
ATOM 571 C C . THR A 1 78 ? -13.922 4.895 -10.375 1 97.88 78 THR A C 1
ATOM 573 O O . THR A 1 78 ? -13.422 5.902 -9.875 1 97.88 78 THR A O 1
ATOM 576 N N . GLY A 1 79 ? -13.227 3.855 -10.781 1 98.44 79 GLY A N 1
ATOM 577 C CA . GLY A 1 79 ? -11.781 3.836 -10.609 1 98.44 79 GLY A CA 1
ATOM 578 C C . GLY A 1 79 ? -11.086 4.98 -11.32 1 98.44 79 GLY A C 1
ATOM 579 O O . GLY A 1 79 ? -10.148 5.574 -10.781 1 98.44 79 GLY A O 1
ATOM 580 N N . LYS A 1 80 ? -11.57 5.27 -12.484 1 98.31 80 LYS A N 1
ATOM 581 C CA . LYS A 1 80 ? -10.984 6.352 -13.266 1 98.31 80 LYS A CA 1
ATOM 582 C C . LYS A 1 80 ? -11.07 7.68 -12.516 1 98.31 80 LYS A C 1
ATOM 584 O O . LYS A 1 80 ? -10.102 8.438 -12.477 1 98.31 80 LYS A O 1
ATOM 589 N N . GLU A 1 81 ? -12.18 7.973 -11.977 1 98.12 81 GLU A N 1
ATOM 590 C CA . GLU A 1 81 ? -12.391 9.227 -11.25 1 98.12 81 GLU A CA 1
ATOM 591 C C . GLU A 1 81 ? -11.586 9.25 -9.953 1 98.12 81 GLU A C 1
ATOM 593 O O . GLU A 1 81 ? -11.039 10.289 -9.578 1 98.12 81 GLU A O 1
ATOM 598 N N . ILE A 1 82 ? -11.523 8.133 -9.289 1 98.25 82 ILE A N 1
ATOM 599 C CA . ILE A 1 82 ? -10.719 8.031 -8.07 1 98.25 82 ILE A CA 1
ATOM 600 C C . ILE A 1 82 ? -9.258 8.32 -8.391 1 98.25 82 ILE A C 1
ATOM 602 O O . ILE A 1 82 ? -8.609 9.125 -7.715 1 98.25 82 ILE A O 1
ATOM 606 N N . ILE A 1 83 ? -8.789 7.68 -9.414 1 98.31 83 ILE A N 1
ATOM 607 C CA . ILE A 1 83 ? -7.395 7.82 -9.812 1 98.31 83 ILE A CA 1
ATOM 608 C C . ILE A 1 83 ? -7.125 9.258 -10.25 1 98.31 83 ILE A C 1
ATOM 610 O O . ILE A 1 83 ? -6.059 9.812 -9.969 1 98.31 83 ILE A O 1
ATOM 614 N N . ARG A 1 84 ? -8.047 9.859 -10.938 1 97.25 84 ARG A N 1
ATOM 615 C CA . ARG A 1 84 ? -7.914 11.266 -11.289 1 97.25 84 ARG A CA 1
ATOM 616 C C . ARG A 1 84 ? -7.73 12.133 -10.047 1 97.25 84 ARG A C 1
ATOM 618 O O . ARG A 1 84 ? -6.918 13.062 -10.047 1 97.25 84 ARG A O 1
ATOM 625 N N . GLY A 1 85 ? -8.477 11.867 -9.031 1 95.94 85 GLY A N 1
ATOM 626 C CA . GLY A 1 85 ? -8.328 12.57 -7.766 1 95.94 85 GLY A CA 1
ATOM 627 C C . GLY A 1 85 ? -6.961 12.383 -7.137 1 95.94 85 GLY A C 1
ATOM 628 O O . GLY A 1 85 ? -6.355 13.344 -6.656 1 95.94 85 GLY A O 1
ATOM 629 N N . ILE A 1 86 ? -6.516 11.141 -7.152 1 97.62 86 ILE A N 1
ATOM 630 C CA . ILE A 1 86 ? -5.195 10.844 -6.609 1 97.62 86 ILE A CA 1
ATOM 631 C C . ILE A 1 86 ? -4.133 11.633 -7.379 1 97.62 86 ILE A C 1
ATOM 633 O O . ILE A 1 86 ? -3.252 12.25 -6.777 1 97.62 86 ILE A O 1
ATOM 637 N N . LYS A 1 87 ? -4.227 11.633 -8.68 1 97.25 87 LYS A N 1
ATOM 638 C CA . LYS A 1 87 ? -3.262 12.336 -9.523 1 97.25 87 LYS A CA 1
ATOM 639 C C . LYS A 1 87 ? -3.271 13.836 -9.242 1 97.25 87 LYS A C 1
ATOM 641 O O . LYS A 1 87 ? -2.219 14.477 -9.242 1 97.25 87 LYS A O 1
ATOM 646 N N . GLU A 1 88 ? -4.434 14.367 -9.039 1 95.31 88 GLU A N 1
ATOM 647 C CA . GLU A 1 88 ? -4.52 15.781 -8.703 1 95.31 88 GLU A CA 1
ATOM 648 C C . GLU A 1 88 ? -3.828 16.078 -7.375 1 95.31 88 GLU A C 1
ATOM 650 O O . GLU A 1 88 ? -3.16 17.094 -7.23 1 95.31 88 GLU A O 1
ATOM 655 N N . GLU A 1 89 ? -4.035 15.211 -6.43 1 95.5 89 GLU A N 1
ATOM 656 C CA . GLU A 1 89 ? -3.393 15.398 -5.133 1 95.5 89 GLU A CA 1
ATOM 657 C C . GLU A 1 89 ? -1.875 15.297 -5.25 1 95.5 89 GLU A C 1
ATOM 659 O O . GLU A 1 89 ? -1.146 16.047 -4.602 1 95.5 89 GLU A O 1
ATOM 664 N N . LEU A 1 90 ? -1.411 14.375 -6.047 1 96.75 90 LEU A N 1
ATOM 665 C CA . LEU A 1 90 ? 0.018 14.258 -6.309 1 96.75 90 LEU A CA 1
ATOM 666 C C . LEU A 1 90 ? 0.569 15.539 -6.918 1 96.75 90 LEU A C 1
ATOM 668 O O . LEU A 1 90 ? 1.647 16 -6.539 1 96.75 90 LEU A O 1
ATOM 672 N N . LYS A 1 91 ? -0.162 16.047 -7.824 1 95.31 91 LYS A N 1
ATOM 673 C CA . LYS A 1 91 ? 0.231 17.312 -8.445 1 95.31 91 LYS A CA 1
ATOM 674 C C . LYS A 1 91 ? 0.343 18.422 -7.402 1 95.31 91 LYS A C 1
ATOM 676 O O . LYS A 1 91 ? 1.309 19.188 -7.406 1 95.31 91 LYS A O 1
ATOM 681 N N . GLU A 1 92 ? -0.613 18.516 -6.555 1 93.62 92 GLU A N 1
ATOM 682 C CA . GLU A 1 92 ? -0.59 19.516 -5.488 1 93.62 92 GLU A CA 1
ATOM 683 C C . GLU A 1 92 ? 0.63 19.328 -4.59 1 93.62 92 GLU A C 1
ATOM 685 O O . GLU A 1 92 ? 1.205 20.312 -4.113 1 93.62 92 GLU A O 1
ATOM 690 N N . ALA A 1 93 ? 1.004 18.125 -4.352 1 95.62 93 ALA A N 1
ATOM 691 C CA . ALA A 1 93 ? 2.145 17.797 -3.5 1 95.62 93 ALA A CA 1
ATOM 692 C C . ALA A 1 93 ? 3.453 17.891 -4.281 1 95.62 93 ALA A C 1
ATOM 694 O O . ALA A 1 93 ? 4.531 17.672 -3.719 1 95.62 93 ALA A O 1
ATOM 695 N N . LYS A 1 94 ? 3.408 18.141 -5.578 1 95.62 94 LYS A N 1
ATOM 696 C CA . LYS A 1 94 ? 4.559 18.234 -6.473 1 95.62 94 LYS A CA 1
ATOM 697 C C . LYS A 1 94 ? 5.297 16.906 -6.566 1 95.62 94 LYS A C 1
ATOM 699 O O . LYS A 1 94 ? 6.527 16.875 -6.508 1 95.62 94 LYS A O 1
ATOM 704 N N . ILE A 1 95 ? 4.523 15.867 -6.578 1 94.56 95 ILE A N 1
ATOM 705 C CA . ILE A 1 95 ? 5.047 14.516 -6.738 1 94.56 95 ILE A CA 1
ATOM 706 C C . ILE A 1 95 ? 4.703 13.992 -8.133 1 94.56 95 ILE A C 1
ATOM 708 O O . ILE A 1 95 ? 3.566 14.133 -8.594 1 94.56 95 ILE A O 1
ATOM 712 N N . ASN A 1 96 ? 5.691 13.367 -8.758 1 91.62 96 ASN A N 1
ATOM 713 C CA . ASN A 1 96 ? 5.508 12.867 -10.117 1 91.62 96 ASN A CA 1
ATOM 714 C C . ASN A 1 96 ? 4.551 11.68 -10.156 1 91.62 96 ASN A C 1
ATOM 716 O O . ASN A 1 96 ? 4.617 10.797 -9.297 1 91.62 96 ASN A O 1
ATOM 720 N N . GLU A 1 97 ? 3.734 11.609 -11.18 1 84.94 97 GLU A N 1
ATOM 721 C CA . GLU A 1 97 ? 2.695 10.586 -11.305 1 84.94 97 GLU A CA 1
ATOM 722 C C . GLU A 1 97 ? 3.297 9.219 -11.602 1 84.94 97 GLU A C 1
ATOM 724 O O . GLU A 1 97 ? 2.633 8.195 -11.445 1 84.94 97 GLU A O 1
ATOM 729 N N . VAL A 1 98 ? 4.461 9.125 -12.117 1 81.31 98 VAL A N 1
ATOM 730 C CA . VAL A 1 98 ? 5.109 7.859 -12.438 1 81.31 98 VAL A CA 1
ATOM 731 C C . VAL A 1 98 ? 5.219 7 -11.18 1 81.31 98 VAL A C 1
ATOM 733 O O . VAL A 1 98 ? 5.41 5.785 -11.266 1 81.31 98 VAL A O 1
ATOM 736 N N . THR A 1 99 ? 4.891 7.461 -10.055 1 82.12 99 THR A N 1
ATOM 737 C CA . THR A 1 99 ? 4.996 6.777 -8.766 1 82.12 99 THR A CA 1
ATOM 738 C C . THR A 1 99 ? 3.715 6.004 -8.461 1 82.12 99 THR A C 1
ATOM 740 O O . THR A 1 99 ? 3.684 5.188 -7.539 1 82.12 99 THR A O 1
ATOM 743 N N . LEU A 1 100 ? 2.76 6.23 -9.258 1 88.31 100 LEU A N 1
ATOM 744 C CA . LEU A 1 100 ? 1.438 5.688 -8.953 1 88.31 100 LEU A CA 1
ATOM 745 C C . LEU A 1 100 ? 1.257 4.312 -9.586 1 88.31 100 LEU A C 1
ATOM 747 O O . LEU A 1 100 ? 1.544 4.129 -10.773 1 88.31 100 LEU A O 1
ATOM 751 N N . ASN A 1 101 ? 0.958 3.326 -8.867 1 90.44 101 ASN A N 1
ATOM 752 C CA . ASN A 1 101 ? 0.553 1.98 -9.258 1 90.44 101 ASN A CA 1
ATOM 753 C C . ASN A 1 101 ? -0.737 1.558 -8.562 1 90.44 101 ASN A C 1
ATOM 755 O O . ASN A 1 101 ? -1.094 2.109 -7.523 1 90.44 101 ASN A O 1
ATOM 759 N N . GLY A 1 102 ? -1.436 0.644 -9.273 1 92.12 102 GLY A N 1
ATOM 760 C CA . GLY A 1 102 ? -2.693 0.352 -8.602 1 92.12 102 GLY A CA 1
ATOM 761 C C . GLY A 1 102 ? -3.387 -0.882 -9.148 1 92.12 102 GLY A C 1
ATOM 762 O O . GLY A 1 102 ? -2.818 -1.611 -9.961 1 92.12 102 GLY A O 1
ATOM 763 N N . SER A 1 103 ? -4.551 -1.162 -8.508 1 91.06 103 SER A N 1
ATOM 764 C CA . SER A 1 103 ? -5.426 -2.279 -8.852 1 91.06 103 SER A CA 1
ATOM 765 C C . SER A 1 103 ? -6.895 -1.879 -8.758 1 91.06 103 SER A C 1
ATOM 767 O O . SER A 1 103 ? -7.25 -0.97 -8.008 1 91.06 103 SER A O 1
ATOM 769 N N . THR A 1 104 ? -7.719 -2.525 -9.609 1 94 104 THR A N 1
ATOM 770 C CA . THR A 1 104 ? -9.164 -2.346 -9.578 1 94 104 THR A CA 1
ATOM 771 C C . THR A 1 104 ? -9.875 -3.689 -9.453 1 94 104 THR A C 1
ATOM 773 O O . THR A 1 104 ? -9.242 -4.742 -9.547 1 94 104 THR A O 1
ATOM 776 N N . GLU A 1 105 ? -11.109 -3.617 -9.188 1 92.25 105 GLU A N 1
ATOM 777 C CA . GLU A 1 105 ? -11.945 -4.812 -9.195 1 92.25 105 GLU A CA 1
ATOM 778 C C . GLU A 1 105 ? -12.797 -4.887 -10.461 1 92.25 105 GLU A C 1
ATOM 780 O O . GLU A 1 105 ? -13.781 -4.156 -10.594 1 92.25 105 GLU A O 1
ATOM 785 N N . GLU A 1 106 ? -12.445 -5.871 -11.297 1 90.62 106 GLU A N 1
ATOM 786 C CA . GLU A 1 106 ? -13.141 -5.961 -12.578 1 90.62 106 GLU A CA 1
ATOM 787 C C . GLU A 1 106 ? -14.062 -7.176 -12.617 1 90.62 106 GLU A C 1
ATOM 789 O O . GLU A 1 106 ? -14.945 -7.262 -13.477 1 90.62 106 GLU A O 1
ATOM 794 N N . ASN A 1 107 ? -13.875 -8.062 -11.672 1 86.88 107 ASN A N 1
ATOM 795 C CA . ASN A 1 107 ? -14.508 -9.367 -11.781 1 86.88 107 ASN A CA 1
ATOM 796 C C . ASN A 1 107 ? -15.922 -9.352 -11.195 1 86.88 107 ASN A C 1
ATOM 798 O O . ASN A 1 107 ? -16.781 -10.133 -11.617 1 86.88 107 ASN A O 1
ATOM 802 N N . PHE A 1 108 ? -16.266 -8.531 -10.234 1 91.19 108 PHE A N 1
ATOM 803 C CA . PHE A 1 108 ? -17.562 -8.5 -9.578 1 91.19 108 PHE A CA 1
ATOM 804 C C . PHE A 1 108 ? -18.109 -7.082 -9.516 1 91.19 108 PHE A C 1
ATOM 806 O O . PHE A 1 108 ? -17.344 -6.129 -9.312 1 91.19 108 PHE A O 1
ATOM 813 N N . PRO A 1 109 ? -19.375 -6.988 -9.672 1 95.38 109 PRO A N 1
ATOM 814 C CA . PRO A 1 109 ? -19.969 -5.652 -9.492 1 95.38 109 PRO A CA 1
ATOM 815 C C . PRO A 1 109 ? -19.844 -5.137 -8.062 1 95.38 109 PRO A C 1
ATOM 817 O O . PRO A 1 109 ? -19.922 -5.918 -7.109 1 95.38 109 PRO A O 1
ATOM 820 N N . THR A 1 110 ? -19.703 -3.865 -7.906 1 97.44 110 THR A N 1
ATOM 821 C CA . THR A 1 110 ? -19.547 -3.244 -6.598 1 97.44 110 THR A CA 1
ATOM 822 C C . THR A 1 110 ? -20.578 -2.146 -6.391 1 97.44 110 THR A C 1
ATOM 824 O O . THR A 1 110 ? -20.812 -1.318 -7.277 1 97.44 110 THR A O 1
ATOM 827 N N . LYS A 1 111 ? -21.172 -2.137 -5.246 1 97.88 111 LYS A N 1
ATOM 828 C CA . LYS A 1 111 ? -22.266 -1.211 -4.984 1 97.88 111 LYS A CA 1
ATOM 829 C C . LYS A 1 111 ? -21.844 -0.134 -3.984 1 97.88 111 LYS A C 1
ATOM 831 O O . LYS A 1 111 ? -22.609 0.808 -3.73 1 97.88 111 LYS A O 1
ATOM 836 N N . ALA A 1 112 ? -20.766 -0.27 -3.389 1 98.38 112 ALA A N 1
ATOM 837 C CA . ALA A 1 112 ? -20.188 0.717 -2.48 1 98.38 112 ALA A CA 1
ATOM 838 C C . ALA A 1 112 ? -18.75 1.028 -2.861 1 98.38 112 ALA A C 1
ATOM 840 O O . ALA A 1 112 ? -18.016 0.152 -3.332 1 98.38 112 ALA A O 1
ATOM 841 N N . THR A 1 113 ? -18.391 2.266 -2.65 1 98.31 113 THR A N 1
ATOM 842 C CA . THR A 1 113 ? -17.031 2.705 -2.994 1 98.31 113 THR A CA 1
ATOM 843 C C . THR A 1 113 ? -16.031 2.242 -1.946 1 98.31 113 THR A C 1
ATOM 845 O O . THR A 1 113 ? -16.312 2.281 -0.747 1 98.31 113 THR A O 1
ATOM 848 N N . GLY A 1 114 ? -14.93 1.709 -2.389 1 98.62 114 GLY A N 1
ATOM 849 C CA . GLY A 1 114 ? -13.797 1.372 -1.533 1 98.62 114 GLY A CA 1
ATOM 850 C C . GLY A 1 114 ? -12.461 1.736 -2.141 1 98.62 114 GLY A C 1
ATOM 851 O O . GLY A 1 114 ? -12.25 1.572 -3.346 1 98.62 114 GLY A O 1
ATOM 852 N N . LEU A 1 115 ? -11.547 2.27 -1.324 1 98.69 115 LEU A N 1
ATOM 853 C CA . LEU A 1 115 ? -10.211 2.635 -1.771 1 98.69 115 LEU A CA 1
ATOM 854 C C . LEU A 1 115 ? -9.188 2.438 -0.652 1 98.69 115 LEU A C 1
ATOM 856 O O . LEU A 1 115 ? -9.438 2.818 0.494 1 98.69 115 LEU A O 1
ATOM 860 N N . GLY A 1 116 ? -8.133 1.763 -0.952 1 98.5 116 GLY A N 1
ATOM 861 C CA . GLY A 1 116 ? -6.941 1.758 -0.117 1 98.5 116 GLY A CA 1
ATOM 862 C C . GLY A 1 116 ? -5.742 2.414 -0.78 1 98.5 116 GLY A C 1
ATOM 863 O O . GLY A 1 116 ? -5.527 2.25 -1.981 1 98.5 116 GLY A O 1
ATOM 864 N N . VAL A 1 117 ? -5.016 3.172 -0.014 1 98.5 117 VAL A N 1
ATOM 865 C CA . VAL A 1 117 ? -3.811 3.828 -0.517 1 98.5 117 VAL A CA 1
ATOM 866 C C . VAL A 1 117 ? -2.631 3.512 0.399 1 98.5 117 VAL A C 1
ATOM 868 O O . VAL A 1 117 ? -2.775 3.484 1.623 1 98.5 117 VAL A O 1
ATOM 871 N N . THR A 1 118 ? -1.531 3.223 -0.139 1 98.5 118 THR A N 1
ATOM 872 C CA . THR A 1 118 ? -0.27 3.086 0.581 1 98.5 118 THR A CA 1
ATOM 873 C C . THR A 1 118 ? 0.793 4.008 -0.012 1 98.5 118 THR A C 1
ATOM 875 O O . THR A 1 118 ? 0.936 4.094 -1.233 1 98.5 118 THR A O 1
ATOM 878 N N . VAL A 1 119 ? 1.42 4.711 0.82 1 98.19 119 VAL A N 1
ATOM 879 C CA . VAL A 1 119 ? 2.51 5.586 0.409 1 98.19 119 VAL A CA 1
ATOM 880 C C . VAL A 1 119 ? 3.824 5.094 1.01 1 98.19 119 VAL A C 1
ATOM 882 O O . VAL A 1 119 ? 3.881 4.742 2.189 1 98.19 119 VAL A O 1
ATOM 885 N N . VAL A 1 120 ? 4.855 5.035 0.186 1 97.38 120 VAL A N 1
ATOM 886 C CA . VAL A 1 120 ? 6.199 4.641 0.596 1 97.38 120 VAL A CA 1
ATOM 887 C C . VAL A 1 120 ? 7.172 5.793 0.356 1 97.38 120 VAL A C 1
ATOM 889 O O . VAL A 1 120 ? 7.195 6.375 -0.73 1 97.38 120 VAL A O 1
ATOM 892 N N . GLY A 1 121 ? 7.902 6.117 1.372 1 96.94 121 GLY A N 1
ATOM 893 C CA . GLY A 1 121 ? 8.945 7.125 1.275 1 96.94 121 GLY A CA 1
ATOM 894 C C . GLY A 1 121 ? 10.273 6.664 1.848 1 96.94 121 GLY A C 1
ATOM 895 O O . GLY A 1 121 ? 10.344 5.621 2.502 1 96.94 121 GLY A O 1
ATOM 896 N N . ILE A 1 122 ? 11.328 7.375 1.509 1 95.81 122 ILE A N 1
ATOM 897 C CA . ILE A 1 122 ? 12.656 7.145 2.053 1 95.81 122 ILE A CA 1
ATOM 898 C C . ILE A 1 122 ? 13.156 8.406 2.752 1 95.81 122 ILE A C 1
ATOM 900 O O . ILE A 1 122 ? 12.953 9.516 2.252 1 95.81 122 ILE A O 1
ATOM 904 N N . VAL A 1 123 ? 13.758 8.195 3.912 1 96.56 123 VAL A N 1
ATOM 905 C CA . VAL A 1 123 ? 14.242 9.344 4.668 1 96.56 123 VAL A CA 1
ATOM 906 C C . VAL A 1 123 ? 15.664 9.078 5.16 1 96.56 123 VAL A C 1
ATOM 908 O O . VAL A 1 123 ? 15.984 7.957 5.566 1 96.56 123 VAL A O 1
ATOM 911 N N . ASP A 1 124 ? 16.516 10.109 5.051 1 95.5 124 ASP A N 1
ATOM 912 C CA . ASP A 1 124 ? 17.812 10.07 5.73 1 95.5 124 ASP A CA 1
ATOM 913 C C . ASP A 1 124 ? 17.625 10.18 7.246 1 95.5 124 ASP A C 1
ATOM 915 O O . ASP A 1 124 ? 16.828 10.992 7.727 1 95.5 124 ASP A O 1
ATOM 919 N N . ASN A 1 125 ? 18.391 9.438 7.926 1 93.56 125 ASN A N 1
ATOM 920 C CA . ASN A 1 125 ? 18.281 9.43 9.383 1 93.56 125 ASN A CA 1
ATOM 921 C C . ASN A 1 125 ? 18.422 10.836 9.961 1 93.56 125 ASN A C 1
ATOM 923 O O . ASN A 1 125 ? 17.734 11.195 10.906 1 93.56 125 ASN A O 1
ATOM 927 N N . ASN A 1 126 ? 19.297 11.594 9.375 1 92.88 126 ASN A N 1
ATOM 928 C CA . ASN A 1 126 ? 19.562 12.938 9.875 1 92.88 126 ASN A CA 1
ATOM 929 C C . ASN A 1 126 ? 18.375 13.867 9.641 1 92.88 126 ASN A C 1
ATOM 931 O O . ASN A 1 126 ? 18.281 14.922 10.273 1 92.88 126 ASN A O 1
ATOM 935 N N . ASN A 1 127 ? 17.484 13.5 8.812 1 94.5 127 ASN A N 1
ATOM 936 C CA . ASN A 1 127 ? 16.359 14.352 8.461 1 94.5 127 ASN A CA 1
ATOM 937 C C . ASN A 1 127 ? 15.047 13.82 9.047 1 94.5 127 ASN A C 1
ATOM 939 O O . ASN A 1 127 ? 14 14.453 8.922 1 94.5 127 ASN A O 1
ATOM 943 N N . MET A 1 128 ? 15.102 12.672 9.664 1 95.12 128 MET A N 1
ATOM 944 C CA . MET A 1 128 ? 13.883 12.008 10.117 1 95.12 128 MET A CA 1
ATOM 945 C C . MET A 1 128 ? 13.266 12.75 11.297 1 95.12 128 MET A C 1
ATOM 947 O O . MET A 1 128 ? 13.945 13.016 12.289 1 95.12 128 MET A O 1
ATOM 951 N N . LYS A 1 129 ? 11.984 13.047 11.172 1 96.81 129 LYS A N 1
ATOM 952 C CA . LYS A 1 129 ? 11.25 13.797 12.188 1 96.81 129 LYS A CA 1
ATOM 953 C C . LYS A 1 129 ? 10.25 12.906 12.922 1 96.81 129 LYS A C 1
ATOM 955 O O . LYS A 1 129 ? 9.078 13.258 13.062 1 96.81 129 LYS A O 1
ATOM 960 N N . VAL A 1 130 ? 10.664 11.789 13.312 1 96.31 130 VAL A N 1
ATOM 961 C CA . VAL A 1 130 ? 9.844 10.852 14.078 1 96.31 130 VAL A CA 1
ATOM 962 C C . VAL A 1 130 ? 10.461 10.641 15.461 1 96.31 130 VAL A C 1
ATOM 964 O O . VAL A 1 130 ? 11.609 10.211 15.578 1 96.31 130 VAL A O 1
ATOM 967 N N . ASN A 1 131 ? 9.664 10.906 16.5 1 95.94 131 ASN A N 1
ATOM 968 C CA . ASN A 1 131 ? 10.141 10.812 17.875 1 95.94 131 ASN A CA 1
ATOM 969 C C . ASN A 1 131 ? 11.477 11.523 18.062 1 95.94 131 ASN A C 1
ATOM 971 O O . ASN A 1 131 ? 12.422 10.945 18.594 1 95.94 131 ASN A O 1
ATOM 975 N N . ASN A 1 132 ? 11.469 12.75 17.609 1 95.69 132 ASN A N 1
ATOM 976 C CA . ASN A 1 132 ? 12.734 13.469 17.484 1 95.69 132 ASN A CA 1
ATOM 977 C C . ASN A 1 132 ? 12.742 14.727 18.344 1 95.69 132 ASN A C 1
ATOM 979 O O . ASN A 1 132 ? 13.469 15.68 18.047 1 95.69 132 ASN A O 1
ATOM 983 N N . ILE A 1 133 ? 11.93 14.797 19.344 1 96.69 133 ILE A N 1
ATOM 984 C CA . ILE A 1 133 ? 11.961 15.914 20.281 1 96.69 133 ILE A CA 1
ATOM 985 C C . ILE A 1 133 ? 13.07 15.703 21.312 1 96.69 133 ILE A C 1
ATOM 987 O O . ILE A 1 133 ? 13.008 14.758 22.109 1 96.69 133 ILE A O 1
ATOM 991 N N . THR A 1 134 ? 14.039 16.594 21.297 1 92.44 134 THR A N 1
ATOM 992 C CA . THR A 1 134 ? 15.219 16.359 22.109 1 92.44 134 THR A CA 1
ATOM 993 C C . THR A 1 134 ? 15.297 17.359 23.266 1 92.44 134 THR A C 1
ATOM 995 O O . THR A 1 134 ? 16.094 17.188 24.188 1 92.44 134 THR A O 1
ATOM 998 N N . LYS A 1 135 ? 14.547 18.375 23.281 1 95.62 135 LY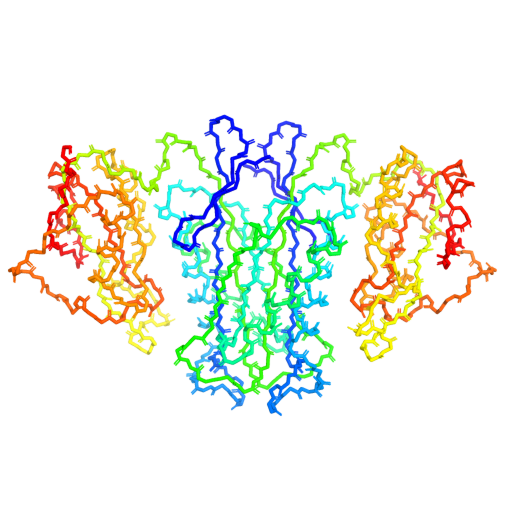S A N 1
ATOM 999 C CA . LYS A 1 135 ? 14.539 19.406 24.312 1 95.62 135 LYS A CA 1
ATOM 1000 C C . LYS A 1 135 ? 13.164 20.062 24.422 1 95.62 135 LYS A C 1
ATOM 1002 O O . LYS A 1 135 ? 12.273 19.797 23.609 1 95.62 135 LYS A O 1
ATOM 1007 N N . ASP A 1 136 ? 13.078 20.844 25.484 1 98 136 ASP A N 1
ATOM 1008 C CA . ASP A 1 136 ? 11.852 21.625 25.625 1 98 136 ASP A CA 1
ATOM 1009 C C . ASP A 1 136 ? 11.562 22.438 24.375 1 98 136 ASP A C 1
ATOM 1011 O O . ASP A 1 136 ? 12.484 23 23.766 1 98 136 ASP A O 1
ATOM 1015 N N . CYS A 1 137 ? 10.273 22.438 24.047 1 98.25 137 CYS A N 1
ATOM 1016 C CA . CYS A 1 137 ? 9.922 23.141 22.812 1 98.25 137 CYS A CA 1
ATOM 1017 C C . CYS A 1 137 ? 8.461 23.578 22.844 1 98.25 137 CYS A C 1
ATOM 1019 O O . CYS A 1 137 ? 7.781 23.422 23.844 1 98.25 137 CYS A O 1
ATOM 1021 N N . LEU A 1 138 ? 8.094 24.297 21.812 1 98.12 138 LEU A N 1
ATOM 1022 C CA . LEU A 1 138 ? 6.711 24.734 21.625 1 98.12 138 LEU A CA 1
ATOM 1023 C C . LEU A 1 138 ? 5.965 23.797 20.688 1 98.12 138 LEU A C 1
ATOM 1025 O O . LEU A 1 138 ? 6.578 23.156 19.828 1 98.12 138 LEU A O 1
ATOM 1029 N N . LEU A 1 139 ? 4.668 23.672 20.922 1 98.38 139 LEU A N 1
ATOM 1030 C CA . LEU A 1 139 ? 3.805 22.938 20 1 98.38 139 LEU A CA 1
ATOM 1031 C C . LEU A 1 139 ? 2.834 23.875 19.297 1 98.38 139 LEU A C 1
ATOM 1033 O O . LEU A 1 139 ? 2.137 24.656 19.953 1 98.38 139 LEU A O 1
ATOM 1037 N N . ILE A 1 140 ? 2.855 23.844 18 1 98.19 140 ILE A N 1
ATOM 1038 C CA . ILE A 1 140 ? 1.98 24.719 17.203 1 98.19 140 ILE A CA 1
ATOM 1039 C C . ILE A 1 140 ? 1.067 23.859 16.328 1 98.19 140 ILE A C 1
ATOM 1041 O O . ILE A 1 140 ? 1.347 22.688 16.094 1 98.19 140 ILE A O 1
ATOM 1045 N N . SER A 1 141 ? -0.054 24.406 15.945 1 98.25 141 SER A N 1
ATOM 1046 C CA . SER A 1 141 ? -0.9 23.812 14.914 1 98.25 141 SER A CA 1
ATOM 1047 C C . SER A 1 141 ? -1.052 24.75 13.719 1 98.25 141 SER A C 1
ATOM 1049 O O . SER A 1 141 ? -0.976 25.969 13.867 1 98.25 141 SER A O 1
ATOM 1051 N N . ILE A 1 142 ? -1.16 24.234 12.562 1 98.12 142 ILE A N 1
ATOM 1052 C CA . ILE A 1 142 ? -1.449 24.969 11.336 1 98.12 142 ILE A CA 1
ATOM 1053 C C . ILE A 1 142 ? -2.668 24.359 10.648 1 98.12 142 ILE A C 1
ATOM 1055 O O . ILE A 1 142 ? -2.717 23.156 10.406 1 98.12 142 ILE A O 1
ATOM 1059 N N . GLY A 1 143 ? -3.656 25.25 10.227 1 97.81 143 GLY A N 1
ATOM 1060 C CA . GLY A 1 143 ? -4.875 24.812 9.555 1 97.81 143 GLY A CA 1
ATOM 1061 C C . GLY A 1 143 ? -6.098 24.859 10.453 1 97.81 143 GLY A C 1
ATOM 1062 O O . GLY A 1 143 ? -5.977 24.891 11.68 1 97.81 143 GLY A O 1
ATOM 1063 N N . ILE A 1 144 ? -7.254 24.859 9.883 1 97.62 144 ILE A N 1
ATOM 1064 C CA . ILE A 1 144 ? -8.539 24.812 10.57 1 97.62 144 ILE A CA 1
ATOM 1065 C C . ILE A 1 144 ? -9.133 23.406 10.445 1 97.62 144 ILE A C 1
ATOM 1067 O O . ILE A 1 144 ? -9.203 22.859 9.344 1 97.62 144 ILE A O 1
ATOM 1071 N N . PRO A 1 145 ? -9.57 22.797 11.625 1 97.44 145 PRO A N 1
ATOM 1072 C CA . PRO A 1 145 ? -10.203 21.484 11.531 1 97.44 145 PRO A CA 1
ATOM 1073 C C . PRO A 1 145 ? -11.453 21.5 10.656 1 97.44 145 PRO A C 1
ATOM 1075 O O . PRO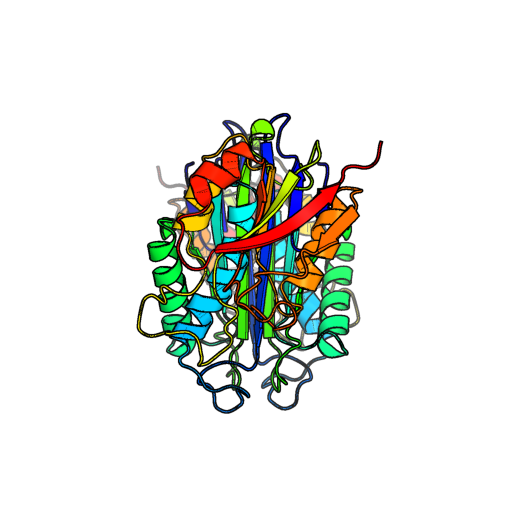 A 1 145 ? -12.375 22.281 10.891 1 97.44 145 PRO A O 1
ATOM 1078 N N . LYS A 1 146 ? -11.422 20.734 9.602 1 94.38 146 LYS A N 1
ATOM 1079 C CA . LYS A 1 146 ? -12.555 20.562 8.688 1 94.38 146 LYS A CA 1
ATOM 1080 C C . LYS A 1 146 ? -12.773 19.094 8.359 1 94.38 146 LYS A C 1
ATOM 1082 O O . LYS A 1 146 ? -11.836 18.297 8.383 1 94.38 146 LYS A O 1
ATOM 1087 N N . VAL A 1 147 ? -14.078 18.75 8.094 1 87.38 147 VAL A N 1
ATOM 1088 C CA . VAL A 1 147 ? -14.414 17.391 7.676 1 87.38 147 VAL A CA 1
ATOM 1089 C C . VAL A 1 147 ? -15.438 17.438 6.543 1 87.38 147 VAL A C 1
ATOM 1091 O O . VAL A 1 147 ? -16.188 18.406 6.414 1 87.38 147 VAL A O 1
ATOM 1094 N N . GLY A 1 148 ? -15.359 16.484 5.707 1 78.81 148 GLY A N 1
ATOM 1095 C CA . GLY A 1 148 ? -16.359 16.266 4.676 1 78.81 148 GLY A CA 1
ATOM 1096 C C . GLY A 1 148 ? -16.594 17.484 3.809 1 78.81 148 GLY A C 1
ATOM 1097 O O . GLY A 1 148 ? -15.656 18.047 3.24 1 78.81 148 GLY A O 1
ATOM 1098 N N . LYS A 1 149 ? -17.781 17.938 3.82 1 78.5 149 LYS A N 1
ATOM 1099 C CA . LYS A 1 149 ? -18.266 18.984 2.926 1 78.5 149 LYS A CA 1
ATOM 1100 C C . LYS A 1 149 ? -17.719 20.344 3.326 1 78.5 149 LYS A C 1
ATOM 1102 O O . LYS A 1 149 ? -17.812 21.312 2.564 1 78.5 149 LYS A O 1
ATOM 1107 N N . GLU A 1 150 ? -17.141 20.391 4.492 1 88.19 150 GLU A N 1
ATOM 1108 C CA . GLU A 1 150 ? -16.578 21.656 4.945 1 88.19 150 GLU A CA 1
ATOM 1109 C C . GLU A 1 150 ? -15.336 22.031 4.141 1 88.19 150 GLU A C 1
ATOM 1111 O O . GLU A 1 150 ? -14.914 23.188 4.137 1 88.19 150 GLU A O 1
ATOM 1116 N N . ILE A 1 151 ? -14.742 20.984 3.58 1 89.19 151 ILE A N 1
ATOM 1117 C CA . ILE A 1 151 ? -13.531 21.219 2.805 1 89.19 151 ILE A CA 1
ATOM 1118 C C . ILE A 1 151 ? -13.898 21.688 1.4 1 89.19 151 ILE A C 1
ATOM 1120 O O . ILE A 1 151 ? -14.781 21.125 0.757 1 89.19 151 ILE A O 1
ATOM 1124 N N . ASP A 1 152 ? -13.312 22.797 1.009 1 85.44 152 ASP A N 1
ATOM 1125 C CA . ASP A 1 152 ? -13.484 23.203 -0.384 1 85.44 152 ASP A CA 1
ATOM 1126 C C . ASP A 1 152 ? -12.836 22.203 -1.332 1 85.44 152 ASP A C 1
ATOM 1128 O O . ASP A 1 152 ? -11.633 22.266 -1.583 1 85.44 152 ASP A O 1
ATOM 1132 N N . ILE A 1 153 ? -13.672 21.344 -1.938 1 72.75 153 ILE A N 1
ATOM 1133 C CA . ILE A 1 153 ? -13.156 20.203 -2.686 1 72.75 153 ILE A CA 1
ATOM 1134 C C . ILE A 1 153 ? -12.992 20.594 -4.156 1 72.75 153 ILE A C 1
ATOM 1136 O O . ILE A 1 153 ? -12.391 19.844 -4.934 1 72.75 153 ILE A O 1
ATOM 1140 N N . PHE A 1 154 ? -13.578 21.609 -4.602 1 72.62 154 PHE A N 1
ATOM 1141 C CA . PHE A 1 154 ? -13.516 22 -6.004 1 72.62 154 PHE A CA 1
ATOM 1142 C C . PHE A 1 154 ? -12.32 22.922 -6.254 1 72.62 154 PHE A C 1
ATOM 1144 O O . PHE A 1 154 ? -11.883 23.094 -7.395 1 72.62 154 PHE A O 1
ATOM 1151 N N . GLY A 1 155 ? -11.789 23.391 -5.055 1 72.69 155 GLY A N 1
ATOM 1152 C CA . GLY A 1 155 ? -10.609 24.219 -5.168 1 72.69 155 GLY A CA 1
ATOM 1153 C C . GLY A 1 155 ? -9.555 23.922 -4.117 1 72.69 155 GLY A C 1
ATOM 1154 O O . GLY A 1 155 ? -9.477 22.797 -3.627 1 72.69 155 GLY A O 1
ATOM 1155 N N . TYR A 1 156 ? -8.641 24.828 -4.062 1 79 156 TYR A N 1
ATOM 1156 C CA . TYR A 1 156 ? -7.664 24.766 -2.984 1 79 156 TYR A CA 1
ATOM 1157 C C . TYR A 1 156 ? -8.203 25.406 -1.71 1 79 156 TYR A C 1
ATOM 1159 O O . TYR A 1 156 ? -8.562 26.578 -1.705 1 79 156 TYR A O 1
ATOM 1167 N N . ASP A 1 157 ? -8.414 24.641 -0.744 1 91.44 157 ASP A N 1
ATOM 1168 C CA . ASP A 1 157 ? -8.844 25.156 0.552 1 91.44 157 ASP A CA 1
ATOM 1169 C C . ASP A 1 157 ? -7.668 25.781 1.308 1 91.44 157 ASP A C 1
ATOM 1171 O O . ASP A 1 157 ? -6.859 25.062 1.905 1 91.44 157 ASP A O 1
ATOM 1175 N N . GLU A 1 158 ? -7.621 27.094 1.39 1 92.5 158 GLU A N 1
ATOM 1176 C CA . GLU A 1 158 ? -6.488 27.812 1.962 1 92.5 158 GLU A CA 1
ATOM 1177 C C . GLU A 1 158 ? -6.492 27.719 3.486 1 92.5 158 GLU A C 1
ATOM 1179 O O . GLU A 1 158 ? -5.496 28.047 4.133 1 92.5 158 GLU A O 1
ATOM 1184 N N . GLU A 1 159 ? -7.555 27.25 3.98 1 95.56 159 GLU A N 1
ATOM 1185 C CA . GLU A 1 159 ? -7.688 27.266 5.434 1 95.56 159 GLU A CA 1
ATOM 1186 C C . GLU A 1 159 ? -7.086 26 6.051 1 95.56 159 GLU A C 1
ATOM 1188 O O . GLU A 1 159 ? -6.875 25.938 7.262 1 95.56 159 GLU A O 1
ATOM 1193 N N . ILE A 1 160 ? -6.883 25.016 5.234 1 96.25 160 ILE A N 1
ATOM 1194 C CA . ILE A 1 160 ? -6.375 23.766 5.785 1 96.25 160 ILE A CA 1
ATOM 1195 C C . ILE A 1 160 ? -4.867 23.672 5.555 1 96.25 160 ILE A C 1
ATOM 1197 O O . ILE A 1 160 ? -4.312 24.422 4.738 1 96.25 160 ILE A O 1
ATOM 1201 N N . ALA A 1 161 ? -4.207 22.875 6.316 1 97.44 161 ALA A N 1
ATOM 1202 C CA . ALA A 1 161 ? -2.77 22.688 6.168 1 97.44 161 ALA A CA 1
ATOM 1203 C C . ALA A 1 161 ? -2.414 22.281 4.738 1 97.44 161 ALA A C 1
ATOM 1205 O O . ALA A 1 161 ? -3.129 21.5 4.109 1 97.44 161 ALA A O 1
ATOM 1206 N N . SER A 1 162 ? -1.332 22.844 4.242 1 96.69 162 SER A N 1
ATOM 1207 C CA . SER A 1 162 ? -0.897 22.562 2.875 1 96.69 162 SER A CA 1
ATOM 1208 C C . SER A 1 162 ? 0.452 21.844 2.857 1 96.69 162 SER A C 1
ATOM 1210 O O . SER A 1 162 ? 1.15 21.812 3.873 1 96.69 162 SER A O 1
ATOM 1212 N N . TYR A 1 163 ? 0.754 21.297 1.716 1 97.31 163 TYR A N 1
ATOM 1213 C CA . TYR A 1 163 ? 2.066 20.688 1.535 1 97.31 163 TYR A CA 1
ATOM 1214 C C . TYR A 1 163 ? 3.174 21.719 1.675 1 97.31 163 TYR A C 1
ATOM 1216 O O . TYR A 1 163 ? 4.27 21.406 2.15 1 97.31 163 TYR A O 1
ATOM 1224 N N . ASN A 1 164 ? 2.922 22.938 1.314 1 96.69 164 ASN A N 1
ATOM 1225 C CA . ASN A 1 164 ? 3.877 24.031 1.492 1 96.69 164 ASN A CA 1
ATOM 1226 C C . ASN A 1 164 ? 4.148 24.297 2.969 1 96.69 164 ASN A C 1
ATOM 1228 O O . ASN A 1 164 ? 5.27 24.641 3.346 1 96.69 164 ASN A O 1
ATOM 1232 N N . ASN A 1 165 ? 3.072 24.219 3.756 1 97.75 165 ASN A N 1
ATOM 1233 C CA . ASN A 1 165 ? 3.285 24.359 5.191 1 97.75 165 ASN A CA 1
ATOM 1234 C C . ASN A 1 165 ? 4.289 23.328 5.711 1 97.75 165 ASN A C 1
ATOM 1236 O O . ASN A 1 165 ? 5.195 23.672 6.473 1 97.75 165 ASN A O 1
ATOM 1240 N N . ILE A 1 166 ? 4.105 22.094 5.301 1 97.88 166 ILE A N 1
ATOM 1241 C CA . ILE A 1 166 ? 4.984 21 5.73 1 97.88 166 ILE A CA 1
ATOM 1242 C C . ILE A 1 166 ? 6.418 21.297 5.289 1 97.88 166 ILE A C 1
ATOM 1244 O O . ILE A 1 166 ? 7.348 21.219 6.094 1 97.88 166 ILE A O 1
ATOM 1248 N N . SER A 1 167 ? 6.566 21.656 4.043 1 96.94 167 SER A N 1
ATOM 1249 C CA . SER A 1 167 ? 7.887 21.969 3.498 1 96.94 167 SER A CA 1
ATOM 1250 C C . SER A 1 167 ? 8.555 23.094 4.266 1 96.94 167 SER A C 1
ATOM 1252 O O . SER A 1 167 ? 9.75 23.031 4.566 1 96.94 167 SER A O 1
ATOM 1254 N N . THR A 1 168 ? 7.812 24.125 4.566 1 97.06 168 THR A N 1
ATOM 1255 C CA . THR A 1 168 ? 8.328 25.281 5.289 1 97.06 168 THR A CA 1
ATOM 1256 C C . THR A 1 168 ? 8.828 24.875 6.672 1 97.06 168 THR A C 1
ATOM 1258 O O . THR A 1 168 ? 9.906 25.297 7.094 1 97.06 168 THR A O 1
ATOM 1261 N N . ILE A 1 169 ? 8.078 24.062 7.336 1 97.31 169 ILE A N 1
ATOM 1262 C CA . ILE A 1 169 ? 8.453 23.625 8.68 1 97.31 169 ILE A CA 1
ATOM 1263 C C . ILE A 1 169 ? 9.68 22.719 8.609 1 97.31 169 ILE A C 1
ATOM 1265 O O . ILE A 1 169 ? 10.633 22.891 9.375 1 97.31 169 ILE A O 1
ATOM 1269 N N . LEU A 1 170 ? 9.711 21.797 7.641 1 95.81 170 LEU A N 1
ATOM 1270 C CA . LEU A 1 170 ? 10.789 20.828 7.516 1 95.81 170 LEU A CA 1
ATOM 1271 C C . LEU A 1 170 ? 12.102 21.516 7.16 1 95.81 170 LEU A C 1
ATOM 1273 O O . LEU A 1 170 ? 13.18 21.016 7.488 1 95.81 170 LEU A O 1
ATOM 1277 N N . ASN A 1 171 ? 12.016 22.609 6.5 1 94.12 171 ASN A N 1
ATOM 1278 C CA . ASN A 1 171 ? 13.211 23.344 6.098 1 94.12 171 ASN A CA 1
ATOM 1279 C C . ASN A 1 171 ? 13.805 24.125 7.27 1 94.12 171 ASN A C 1
ATOM 1281 O O . ASN A 1 171 ? 14.906 24.672 7.156 1 94.12 171 ASN A O 1
ATOM 1285 N N . ASN A 1 172 ? 13.078 24.125 8.383 1 92.75 172 ASN A N 1
ATOM 1286 C CA . ASN A 1 172 ? 13.609 24.719 9.602 1 92.75 172 ASN A CA 1
ATOM 1287 C C . ASN A 1 172 ? 14.359 23.688 10.445 1 92.75 172 ASN A C 1
ATOM 1289 O O . ASN A 1 172 ? 13.773 22.703 10.883 1 92.75 172 ASN A O 1
ATOM 1293 N N . GLN A 1 173 ? 15.602 23.906 10.742 1 89.69 173 GLN A N 1
ATOM 1294 C CA . GLN A 1 173 ? 16.438 22.969 11.477 1 89.69 173 GLN A CA 1
ATOM 1295 C C . GLN A 1 173 ? 15.969 22.812 12.914 1 89.69 173 GLN A C 1
ATOM 1297 O O . GLN A 1 173 ? 16.25 21.797 13.562 1 89.69 173 GLN A O 1
ATOM 1302 N N . GLU A 1 174 ? 15.266 23.812 13.344 1 94.81 174 GLU A N 1
ATOM 1303 C CA . GLU A 1 174 ? 14.82 23.766 14.734 1 94.81 174 GLU A CA 1
ATOM 1304 C C . GLU A 1 174 ? 13.367 23.312 14.828 1 94.81 174 GLU A C 1
ATOM 1306 O O . GLU A 1 174 ? 12.648 23.719 15.75 1 94.81 174 GLU A O 1
ATOM 1311 N N . ALA A 1 175 ? 12.836 22.688 13.805 1 96.19 175 ALA A N 1
ATOM 1312 C CA . ALA A 1 175 ? 11.609 21.906 13.859 1 96.19 175 ALA A CA 1
ATOM 1313 C C . ALA A 1 175 ? 11.914 20.438 14.172 1 96.19 175 ALA A C 1
ATOM 1315 O O . ALA A 1 175 ? 12.688 19.797 13.461 1 96.19 175 ALA A O 1
ATOM 1316 N N . TYR A 1 176 ? 11.281 19.875 15.148 1 97.5 176 TYR A N 1
ATOM 1317 C CA . TYR A 1 176 ? 11.695 18.578 15.672 1 97.5 176 TYR A CA 1
ATOM 1318 C C . TYR A 1 176 ? 10.797 17.469 15.148 1 97.5 176 TYR A C 1
ATOM 1320 O O . TYR A 1 176 ? 11.273 16.375 14.828 1 97.5 176 TYR A O 1
ATOM 1328 N N . GLU A 1 177 ? 9.547 17.75 15.148 1 97.81 177 GLU A N 1
ATOM 1329 C CA . GLU A 1 177 ? 8.602 16.734 14.711 1 97.81 177 GLU A CA 1
ATOM 1330 C C . GLU A 1 177 ? 7.301 17.359 14.211 1 97.81 177 GLU A C 1
ATOM 1332 O O . GLU A 1 177 ? 6.84 18.359 14.758 1 97.81 177 GLU A O 1
ATOM 1337 N N . ILE A 1 178 ? 6.777 16.875 13.133 1 98.12 178 ILE A N 1
ATOM 1338 C CA . ILE A 1 178 ? 5.508 17.281 12.539 1 98.12 178 ILE A CA 1
ATOM 1339 C C . ILE A 1 178 ? 4.609 16.047 12.383 1 98.12 178 ILE A C 1
ATOM 1341 O O . ILE A 1 178 ? 5.074 14.977 11.992 1 98.12 178 ILE A O 1
ATOM 1345 N N . VAL A 1 179 ? 3.322 16.156 12.727 1 97.94 179 VAL A N 1
ATOM 1346 C CA . VAL A 1 179 ? 2.375 15.07 12.547 1 97.94 179 VAL A CA 1
ATOM 1347 C C . VAL A 1 179 ? 1.038 15.617 12.055 1 97.94 179 VAL A C 1
ATOM 1349 O O . VAL A 1 179 ? 0.602 16.688 12.492 1 97.94 179 VAL A O 1
ATOM 1352 N N . PRO A 1 180 ? 0.439 14.953 11.062 1 98.12 180 PRO A N 1
ATOM 1353 C CA . PRO A 1 180 ? -0.934 15.336 10.727 1 98.12 180 PRO A CA 1
ATOM 1354 C C . PRO A 1 180 ? -1.938 14.961 11.812 1 98.12 180 PRO A C 1
ATOM 1356 O O . PRO A 1 180 ? -1.698 14.023 12.578 1 98.12 180 PRO A O 1
ATOM 1359 N N . VAL A 1 181 ? -3.004 15.727 11.891 1 97.62 181 VAL A N 1
ATOM 1360 C CA . VAL A 1 181 ? -4.035 15.484 12.891 1 97.62 181 VAL A CA 1
ATOM 1361 C C . VAL A 1 181 ? -5.156 14.641 12.289 1 97.62 181 VAL A C 1
ATOM 1363 O O . VAL A 1 181 ? -5.637 14.93 11.195 1 97.62 181 VAL A O 1
ATOM 1366 N N . GLY A 1 182 ? -5.586 13.609 12.969 1 92.56 182 GLY A N 1
ATOM 1367 C CA . GLY A 1 182 ? -6.617 12.703 12.492 1 92.56 182 GLY A CA 1
ATOM 1368 C C . GLY A 1 182 ? -7.984 12.992 13.086 1 92.56 182 GLY A C 1
ATOM 1369 O O . GLY A 1 182 ? -8.297 14.133 13.422 1 92.56 182 GLY A O 1
ATOM 1370 N N . SER A 1 183 ? -8.742 11.898 13.164 1 90.44 183 SER A N 1
ATOM 1371 C CA . SER A 1 183 ? -10.148 12 13.523 1 90.44 183 SER A CA 1
ATOM 1372 C C . SER A 1 183 ? -10.328 12.297 15.008 1 90.44 183 SER A C 1
ATOM 1374 O O . SER A 1 183 ? -11.398 12.734 15.438 1 90.44 183 SER A O 1
ATOM 1376 N N . LYS A 1 184 ? -9.211 12.156 15.805 1 91.94 184 LYS A N 1
ATOM 1377 C CA . LYS A 1 184 ? -9.344 12.336 17.25 1 91.94 184 LYS A CA 1
ATOM 1378 C C . LYS A 1 184 ? -9.031 13.766 17.656 1 91.94 184 LYS A C 1
ATOM 1380 O O . LYS A 1 184 ? -9.195 14.133 18.828 1 91.94 184 LYS A O 1
ATOM 1385 N N . GLY A 1 185 ? -8.5 14.5 16.75 1 96.62 185 GLY A N 1
ATOM 1386 C CA . GLY A 1 185 ? -8.367 15.93 16.984 1 96.62 185 GLY A CA 1
ATOM 1387 C C . GLY A 1 185 ? -6.973 16.344 17.391 1 96.62 185 GLY A C 1
ATOM 1388 O O . GLY A 1 185 ? -6.117 15.492 17.656 1 96.62 185 GLY A O 1
ATOM 1389 N N . ILE A 1 186 ? -6.855 17.641 17.516 1 98.19 186 ILE A N 1
ATOM 1390 C CA . ILE A 1 186 ? -5.566 18.281 17.766 1 98.19 186 ILE A CA 1
ATOM 1391 C C . ILE A 1 186 ? -5.066 17.875 19.156 1 98.19 186 ILE A C 1
ATOM 1393 O O . ILE A 1 186 ? -3.906 17.5 19.328 1 98.19 186 ILE A O 1
ATOM 1397 N N . LEU A 1 187 ? -5.918 17.953 20.109 1 97.94 187 LEU A N 1
ATOM 1398 C CA . LEU A 1 187 ? -5.516 17.688 21.484 1 97.94 187 LEU A CA 1
ATOM 1399 C C . LEU A 1 187 ? -5.023 16.25 21.641 1 97.94 187 LEU A C 1
ATOM 1401 O O . LEU A 1 187 ? -3.982 16.016 22.266 1 97.94 187 LEU A O 1
ATOM 1405 N N . PHE A 1 188 ? -5.746 15.359 21.141 1 97.56 188 PHE A N 1
ATOM 1406 C CA . PHE A 1 188 ? -5.359 13.953 21.188 1 97.56 188 PHE A CA 1
ATOM 1407 C C . PHE A 1 188 ? -3.982 13.75 20.562 1 97.56 188 PHE A C 1
ATOM 1409 O O . PHE A 1 188 ? -3.121 13.086 21.156 1 97.56 188 PHE A O 1
ATOM 1416 N N . GLU A 1 189 ? -3.762 14.32 19.359 1 97.56 189 GLU A N 1
ATOM 1417 C CA . GLU A 1 189 ? -2.49 14.164 18.656 1 97.56 189 GLU A CA 1
ATOM 1418 C C . GLU A 1 189 ? -1.349 14.812 19.438 1 97.56 189 GLU A C 1
ATOM 1420 O O . GLU A 1 189 ? -0.222 14.312 19.422 1 97.56 189 GLU A O 1
ATOM 1425 N N . ALA A 1 190 ? -1.665 15.93 20.062 1 98 190 ALA A N 1
ATOM 1426 C CA . ALA A 1 190 ? -0.667 16.609 20.875 1 98 190 ALA A CA 1
ATOM 1427 C C . ALA A 1 190 ? -0.198 15.727 22.016 1 98 190 ALA A C 1
ATOM 1429 O O . ALA A 1 190 ? 1.005 15.586 22.25 1 98 190 ALA A O 1
ATOM 1430 N N . GLU A 1 191 ? -1.126 15.18 22.672 1 97.81 191 GLU A N 1
ATOM 1431 C CA . GLU A 1 191 ? -0.818 14.32 23.812 1 97.81 191 GLU A CA 1
ATOM 1432 C C . GLU A 1 191 ? -0.065 13.07 23.359 1 97.81 191 GLU A C 1
ATOM 1434 O O . GLU A 1 191 ? 0.892 12.648 24.016 1 97.81 191 GLU A O 1
ATOM 1439 N N . GLU A 1 192 ? -0.502 12.5 22.25 1 96.88 192 GLU A N 1
ATOM 1440 C CA . GLU A 1 192 ? 0.161 11.305 21.719 1 96.88 192 GLU A CA 1
ATOM 1441 C C . GLU A 1 192 ? 1.594 11.617 21.297 1 96.88 192 GLU A C 1
ATOM 1443 O O . GLU A 1 192 ? 2.5 10.812 21.516 1 96.88 192 GLU A O 1
ATOM 1448 N N . LEU A 1 193 ? 1.74 12.758 20.641 1 97.31 193 LEU A N 1
ATOM 1449 C CA . LEU A 1 193 ? 3.068 13.188 20.203 1 97.31 193 LEU A CA 1
ATOM 1450 C C . LEU A 1 193 ? 4.004 13.32 21.406 1 97.31 193 LEU A C 1
ATOM 1452 O O . LEU A 1 193 ? 5.141 12.844 21.375 1 97.31 193 LEU A O 1
ATOM 1456 N N . ALA A 1 194 ? 3.566 13.938 22.438 1 97.69 194 ALA A N 1
ATOM 1457 C CA . ALA A 1 194 ? 4.371 14.102 23.656 1 97.69 194 ALA A CA 1
ATOM 1458 C C . ALA A 1 194 ? 4.695 12.75 24.281 1 97.69 194 ALA A C 1
ATOM 1460 O O . ALA A 1 194 ? 5.848 12.484 24.641 1 97.69 194 ALA A O 1
ATOM 1461 N N . LYS A 1 195 ? 3.688 11.906 24.391 1 96.56 195 LYS A N 1
ATOM 1462 C CA . LYS A 1 195 ? 3.85 10.594 25 1 96.56 195 LYS A CA 1
ATOM 1463 C C . LYS A 1 195 ? 4.871 9.758 24.234 1 96.56 195 LYS A C 1
ATOM 1465 O O . LYS A 1 195 ? 5.75 9.133 24.844 1 96.56 195 LYS A O 1
ATOM 1470 N N . ASN A 1 196 ? 4.789 9.727 22.938 1 95.69 196 ASN A N 1
ATOM 1471 C CA . ASN A 1 196 ? 5.699 8.953 22.109 1 95.69 196 ASN A CA 1
ATOM 1472 C C . ASN A 1 196 ? 7.141 9.43 22.25 1 95.69 196 ASN A C 1
ATOM 1474 O O . ASN A 1 196 ? 8.078 8.648 22.078 1 95.69 196 ASN A O 1
ATOM 1478 N N . ASN A 1 197 ? 7.297 10.703 22.547 1 97.25 197 ASN A N 1
ATOM 1479 C CA . ASN A 1 197 ? 8.625 11.281 22.734 1 97.25 197 ASN A CA 1
ATOM 1480 C C . ASN A 1 197 ? 9.055 11.242 24.203 1 97.25 197 ASN A C 1
ATOM 1482 O O . ASN A 1 197 ? 10.094 11.805 24.562 1 97.25 197 ASN A O 1
ATOM 1486 N N . ARG A 1 198 ? 8.336 10.617 25.109 1 96.38 198 ARG A N 1
ATOM 1487 C CA . ARG A 1 198 ? 8.594 10.57 26.547 1 96.38 198 ARG A CA 1
ATOM 1488 C C . ARG A 1 198 ? 8.672 11.977 27.141 1 96.38 198 ARG A C 1
ATOM 1490 O O . ARG A 1 198 ? 9.586 12.273 27.906 1 96.38 198 ARG A O 1
ATOM 1497 N N . CYS A 1 199 ? 7.695 12.727 26.641 1 97.81 199 CYS A N 1
ATOM 1498 C CA . CYS A 1 199 ? 7.582 14.102 27.109 1 97.81 199 CYS A CA 1
ATOM 1499 C C . CYS A 1 199 ? 6.211 14.359 27.719 1 97.81 199 CYS A C 1
ATOM 1501 O O . CYS A 1 199 ? 5.355 13.469 27.734 1 97.81 199 CYS A O 1
ATOM 1503 N N . GLU A 1 200 ? 6.137 15.625 28.297 1 97.56 200 GLU A N 1
ATOM 1504 C CA . GLU A 1 200 ? 4.859 16.094 28.828 1 97.56 200 GLU A CA 1
ATOM 1505 C C . GLU A 1 200 ? 4.355 17.312 28.031 1 97.56 200 GLU A C 1
ATOM 1507 O O . GLU A 1 200 ? 5.133 18.203 27.703 1 97.56 200 GLU A O 1
ATOM 1512 N N . PHE A 1 201 ? 3.107 17.266 27.766 1 98.12 201 PHE A N 1
ATOM 1513 C CA . PHE A 1 201 ? 2.484 18.375 27.047 1 98.12 201 PHE A CA 1
ATOM 1514 C C . PHE A 1 201 ? 1.705 19.266 28 1 98.12 201 PHE A C 1
ATOM 1516 O O . PHE A 1 201 ? 0.92 18.781 28.812 1 98.12 201 PHE A O 1
ATOM 1523 N N . TYR A 1 202 ? 1.907 20.562 27.875 1 97.81 202 TYR A N 1
ATOM 1524 C CA . TYR A 1 202 ? 1.18 21.578 28.625 1 97.81 202 TYR A CA 1
ATOM 1525 C C . TYR A 1 202 ? 0.418 22.516 27.688 1 97.81 202 TYR A C 1
ATOM 1527 O O . TYR A 1 202 ? 1.021 23.328 26.984 1 97.81 202 TYR A O 1
ATOM 1535 N N . LEU A 1 203 ? -0.892 22.406 27.734 1 97.25 203 LEU A N 1
ATOM 1536 C CA . LEU A 1 203 ? -1.761 23.188 26.859 1 97.25 203 LEU A CA 1
ATOM 1537 C C . LEU A 1 203 ? -1.797 24.641 27.312 1 97.25 203 LEU A C 1
ATOM 1539 O O . LEU A 1 203 ? -1.898 24.938 28.5 1 97.25 203 LEU A O 1
ATOM 1543 N N . ASN A 1 204 ? -1.684 25.453 26.297 1 92.81 204 ASN A N 1
ATOM 1544 C CA . ASN A 1 204 ? -1.936 26.859 26.531 1 92.81 204 ASN A CA 1
ATOM 1545 C C . ASN A 1 204 ? -3.432 27.172 26.594 1 92.81 204 ASN A C 1
ATOM 1547 O O . ASN A 1 204 ? -4.184 26.781 25.703 1 92.81 204 ASN A O 1
ATOM 1551 N N . LYS A 1 205 ? -3.98 27.641 27.594 1 82.88 205 LYS A N 1
ATOM 1552 C CA . LYS A 1 205 ? -5.41 27.844 27.797 1 82.88 205 LYS A CA 1
ATOM 1553 C C . LYS A 1 205 ? -5.883 29.109 27.094 1 82.88 205 LYS A C 1
ATOM 1555 O O . LYS A 1 205 ? -7.074 29.266 26.797 1 82.88 205 LYS A O 1
ATOM 1560 N N . ASP A 1 206 ? -4.93 29.969 26.719 1 81.44 206 ASP A N 1
ATOM 1561 C CA . ASP A 1 206 ? -5.324 31.234 26.125 1 81.44 206 ASP A CA 1
ATOM 1562 C C . ASP A 1 206 ? -4.938 31.297 24.656 1 81.44 206 ASP A C 1
ATOM 1564 O O . ASP A 1 206 ? -3.988 30.641 24.234 1 81.44 206 ASP A O 1
ATOM 1568 N N . LYS A 1 207 ? -5.77 31.75 23.719 1 80.69 207 LYS A N 1
ATOM 1569 C CA . LYS A 1 207 ? -5.43 32.188 22.359 1 80.69 207 LYS A CA 1
ATOM 1570 C C . LYS A 1 207 ? -5.441 31.031 21.375 1 80.69 207 LYS A C 1
ATOM 1572 O O . LYS A 1 207 ? -4.586 30.953 20.5 1 80.69 207 LYS A O 1
ATOM 1577 N N . ILE A 1 208 ? -6.113 29.984 21.609 1 91.94 208 ILE A N 1
ATOM 1578 C CA . ILE A 1 208 ? -6.301 28.938 20.594 1 91.94 208 ILE A CA 1
ATOM 1579 C C . ILE A 1 208 ? -7.617 29.172 19.859 1 91.94 208 ILE A C 1
ATOM 1581 O O . ILE A 1 208 ? -8.695 29.047 20.453 1 91.94 208 ILE A O 1
ATOM 1585 N N . ASP A 1 209 ? -7.594 29.531 18.562 1 91.12 209 ASP A N 1
ATOM 1586 C CA . ASP A 1 209 ? -8.734 30 17.781 1 91.12 209 ASP A CA 1
ATOM 1587 C C . ASP A 1 209 ? -9.383 28.844 17.016 1 91.12 209 ASP A C 1
ATOM 1589 O O . ASP A 1 209 ? -10.086 29.047 16.031 1 91.12 209 ASP A O 1
ATOM 1593 N N . VAL A 1 210 ? -9.062 27.625 17.344 1 94.94 210 VAL A N 1
ATOM 1594 C CA . VAL A 1 210 ? -9.695 26.484 16.672 1 94.94 210 VAL A CA 1
ATOM 1595 C C . VAL A 1 210 ? -10.195 25.484 17.719 1 94.94 210 VAL A C 1
ATOM 1597 O O . VAL A 1 210 ? -9.719 25.484 18.859 1 94.94 210 VAL A O 1
ATOM 1600 N N . ASP A 1 211 ? -11.234 24.734 17.359 1 95.44 211 ASP A N 1
ATOM 1601 C CA . ASP A 1 211 ? -11.68 23.641 18.219 1 95.44 211 ASP A CA 1
ATOM 1602 C C . ASP A 1 211 ? -10.664 22.5 18.234 1 95.44 211 ASP A C 1
ATOM 1604 O O . ASP A 1 211 ? -10.547 21.75 17.266 1 95.44 211 ASP A O 1
ATOM 1608 N N . ILE A 1 212 ? -10.008 22.281 19.328 1 96.75 212 ILE A N 1
ATOM 1609 C CA . ILE A 1 212 ? -8.867 21.375 19.391 1 96.75 212 ILE A CA 1
ATOM 1610 C C . ILE A 1 212 ? -9.352 19.953 19.656 1 96.75 212 ILE A C 1
ATOM 1612 O O . ILE A 1 212 ? -8.555 19.016 19.656 1 96.75 212 ILE A O 1
ATOM 1616 N N . ARG A 1 213 ? -10.625 19.781 19.859 1 96.5 213 ARG A N 1
ATOM 1617 C CA . ARG A 1 213 ? -11.156 18.453 20.156 1 96.5 213 ARG A CA 1
ATOM 1618 C C . ARG A 1 213 ? -11.891 17.891 18.938 1 96.5 213 ARG A C 1
ATOM 1620 O O . ARG A 1 213 ? -12.242 16.703 18.922 1 96.5 213 ARG A O 1
ATOM 1627 N N . ARG A 1 214 ? -11.984 18.75 17.984 1 95.5 214 ARG A N 1
ATOM 1628 C CA . ARG A 1 214 ? -12.742 18.375 16.797 1 95.5 214 ARG A CA 1
ATOM 1629 C C . ARG A 1 214 ? -11.883 17.547 15.844 1 95.5 214 ARG A C 1
ATOM 1631 O O . ARG A 1 214 ? -10.664 17.75 15.773 1 95.5 214 ARG A O 1
ATOM 1638 N N . SER A 1 215 ? -12.625 16.625 15.086 1 93.81 215 SER A N 1
ATOM 1639 C CA . SER A 1 215 ? -11.93 15.867 14.047 1 93.81 215 SER A CA 1
ATOM 1640 C C . SER A 1 215 ? -11.266 16.797 13.031 1 93.81 215 SER A C 1
ATOM 1642 O O . SER A 1 215 ? -11.844 17.812 12.648 1 93.81 215 SER A O 1
ATOM 1644 N N . ALA A 1 216 ? -10.086 16.484 12.672 1 94.31 216 ALA A N 1
ATOM 1645 C CA . ALA A 1 216 ? -9.367 17.219 11.625 1 94.31 216 ALA A CA 1
ATOM 1646 C C . ALA A 1 216 ? -8.984 16.281 10.477 1 94.31 216 ALA A C 1
ATOM 1648 O O . ALA A 1 216 ? -8.008 16.531 9.766 1 94.31 216 ALA A O 1
ATOM 1649 N N . GLY A 1 217 ? -9.586 15.172 10.375 1 87.69 217 GLY A N 1
ATOM 1650 C CA . GLY A 1 217 ? -9.5 14.305 9.211 1 87.69 217 GLY A CA 1
ATOM 1651 C C . GLY A 1 217 ? -10.289 14.82 8.023 1 87.69 217 GLY A C 1
ATOM 1652 O O . GLY A 1 217 ? -11.438 15.25 8.172 1 87.69 217 GLY A O 1
ATOM 1653 N N . PRO A 1 218 ? -9.602 14.867 6.754 1 92.69 218 PRO A N 1
ATOM 1654 C CA . PRO A 1 218 ? -8.438 14.18 6.188 1 92.69 218 PRO A CA 1
ATOM 1655 C C . PRO A 1 218 ? -7.164 15.016 6.25 1 92.69 218 PRO A C 1
ATOM 1657 O O . PRO A 1 218 ? -6.684 15.5 5.219 1 92.69 218 PRO A O 1
ATOM 1660 N N . ALA A 1 219 ? -6.547 15.141 7.395 1 95.06 219 ALA A N 1
ATOM 1661 C CA . ALA A 1 219 ? -5.293 15.859 7.633 1 95.06 219 ALA A CA 1
ATOM 1662 C C . ALA A 1 219 ? -5.43 17.328 7.285 1 95.06 219 ALA A C 1
ATOM 1664 O O . ALA A 1 219 ? -4.59 17.891 6.574 1 95.06 219 ALA A O 1
ATOM 1665 N N . THR A 1 220 ? -6.52 17.953 7.781 1 97.25 220 THR A N 1
ATOM 1666 C CA . THR A 1 220 ? -6.75 19.359 7.512 1 97.25 220 THR A CA 1
ATOM 1667 C C . THR A 1 220 ? -5.891 20.234 8.43 1 97.25 220 THR A C 1
ATOM 1669 O O . THR A 1 220 ? -5.746 21.438 8.195 1 97.25 220 THR A O 1
ATOM 1672 N N . VAL A 1 221 ? -5.34 19.625 9.422 1 98.38 221 VAL A N 1
ATOM 1673 C CA . VAL A 1 221 ? -4.449 20.312 10.359 1 98.38 221 VAL A CA 1
ATOM 1674 C C . VAL A 1 221 ? -3.172 19.484 10.547 1 98.38 221 VAL A C 1
ATOM 1676 O O . VAL A 1 221 ? -3.201 18.266 10.484 1 98.38 221 VAL A O 1
ATOM 1679 N N . ILE A 1 222 ? -2.045 20.188 10.719 1 98.62 222 ILE A N 1
ATOM 1680 C CA . ILE A 1 222 ? -0.817 19.562 11.203 1 98.62 222 ILE A CA 1
ATOM 1681 C C . ILE A 1 222 ? -0.386 20.203 12.516 1 98.62 222 ILE A C 1
ATOM 1683 O O . ILE A 1 222 ? -0.706 21.375 12.773 1 98.62 222 ILE A O 1
ATOM 1687 N N . ILE A 1 223 ? 0.27 19.422 13.336 1 98.62 223 ILE A N 1
ATOM 1688 C CA . ILE A 1 223 ? 0.929 19.984 14.508 1 98.62 223 ILE A CA 1
ATOM 1689 C C . ILE A 1 223 ? 2.439 19.797 14.391 1 98.62 223 ILE A C 1
ATOM 1691 O O . ILE A 1 223 ? 2.908 18.875 13.734 1 98.62 223 ILE A O 1
ATOM 1695 N N . ALA A 1 224 ? 3.158 20.703 15.008 1 98.69 224 ALA A N 1
ATOM 1696 C CA . ALA A 1 224 ? 4.613 20.672 14.898 1 98.69 224 ALA A CA 1
ATOM 1697 C C . ALA A 1 224 ? 5.273 21.125 16.203 1 98.69 224 ALA A C 1
ATOM 1699 O O . ALA A 1 224 ? 4.859 22.109 16.797 1 98.69 224 ALA A O 1
ATOM 1700 N N . ALA A 1 225 ? 6.188 20.328 16.656 1 98.69 225 ALA A N 1
ATOM 1701 C CA . ALA A 1 225 ? 7.066 20.719 17.75 1 98.69 225 ALA A CA 1
ATOM 1702 C C . ALA A 1 225 ? 8.258 21.531 17.25 1 98.69 225 ALA A C 1
ATOM 1704 O O . ALA A 1 225 ? 9.055 21.031 16.438 1 98.69 225 ALA A O 1
ATOM 1705 N N . VAL A 1 226 ? 8.398 22.766 17.766 1 98.38 226 VAL A N 1
ATOM 1706 C CA . VAL A 1 226 ? 9.414 23.656 17.219 1 98.38 226 VAL A CA 1
ATOM 1707 C C . VAL A 1 226 ? 10.078 24.453 18.359 1 98.38 226 VAL A C 1
ATOM 1709 O O . VAL A 1 226 ? 9.484 24.625 19.422 1 98.38 226 VAL A O 1
ATOM 1712 N N . SER A 1 227 ? 11.297 24.891 18.109 1 97.94 227 SER A N 1
ATOM 1713 C CA . SER A 1 227 ? 11.953 25.781 19.062 1 97.94 227 SER A CA 1
ATOM 1714 C C . SER A 1 227 ? 11.273 27.156 19.109 1 97.94 227 SER A C 1
ATOM 1716 O O . SER A 1 227 ? 10.484 27.484 18.219 1 97.94 227 SER A O 1
ATOM 1718 N N . LYS A 1 228 ? 11.609 27.906 20.172 1 97.31 228 LYS A N 1
ATOM 1719 C CA . LYS A 1 228 ? 11.109 29.266 20.266 1 97.31 228 LYS A CA 1
ATOM 1720 C C . LYS A 1 228 ? 11.586 30.109 19.078 1 97.31 228 LYS A C 1
ATOM 1722 O O . LYS A 1 228 ? 10.828 30.906 18.531 1 97.31 228 LYS A O 1
ATOM 1727 N N . LYS A 1 229 ? 12.797 29.891 18.688 1 96.88 229 LYS A N 1
ATOM 1728 C CA . LYS A 1 229 ? 13.359 30.609 17.547 1 96.88 229 LYS A CA 1
ATOM 1729 C C . LYS A 1 229 ? 12.617 30.266 16.266 1 96.88 229 LYS A C 1
ATOM 1731 O O . LYS A 1 229 ? 12.289 31.156 15.477 1 96.88 229 LYS A O 1
ATOM 1736 N N . ALA A 1 230 ? 12.383 29.016 16.047 1 96.81 230 ALA A N 1
ATOM 1737 C CA . ALA A 1 230 ? 11.656 28.578 14.859 1 96.81 230 ALA A CA 1
ATOM 1738 C C . ALA A 1 230 ? 10.242 29.172 14.844 1 96.81 230 ALA A C 1
ATOM 1740 O O . ALA A 1 230 ? 9.742 29.547 13.781 1 96.81 230 ALA A O 1
ATOM 1741 N N . TYR A 1 231 ? 9.633 29.203 16.016 1 97.44 231 TYR A N 1
ATOM 1742 C CA . TYR A 1 231 ? 8.289 29.75 16.094 1 97.44 231 TYR A CA 1
ATOM 1743 C C . TYR A 1 231 ? 8.258 31.203 15.648 1 97.44 231 TYR A C 1
ATOM 1745 O O . TYR A 1 231 ? 7.332 31.641 14.953 1 97.44 231 TYR A O 1
ATOM 1753 N N . GLU A 1 232 ? 9.234 31.953 16.031 1 96.94 232 GLU A N 1
ATOM 1754 C CA . GLU A 1 232 ? 9.297 33.344 15.648 1 96.94 232 GLU A CA 1
ATOM 1755 C C . GLU A 1 232 ? 9.32 33.531 14.133 1 96.94 232 GLU A C 1
ATOM 1757 O O . GLU A 1 232 ? 8.781 34.5 13.594 1 96.94 232 GLU A O 1
ATOM 1762 N N . ASN A 1 233 ? 9.859 32.531 13.43 1 95.56 233 ASN A N 1
ATOM 1763 C CA . ASN A 1 233 ? 9.938 32.562 11.977 1 95.56 233 ASN A CA 1
ATOM 1764 C C . ASN A 1 233 ? 8.656 32.062 11.328 1 95.56 233 ASN A C 1
ATOM 1766 O O . ASN A 1 233 ? 8.383 32.344 10.164 1 95.56 233 ASN A O 1
ATOM 1770 N N . LEU A 1 234 ? 7.852 31.328 12.086 1 96.62 234 LEU A N 1
ATOM 1771 C CA . LEU A 1 234 ? 6.695 30.641 11.516 1 96.62 234 LEU A CA 1
ATOM 1772 C C . LEU A 1 234 ? 5.398 31.344 11.914 1 96.62 234 LEU A C 1
ATOM 1774 O O . LEU A 1 234 ? 4.344 31.094 11.328 1 96.62 234 LEU A O 1
ATOM 1778 N N . LYS A 1 235 ? 5.426 32.25 12.867 1 95.25 235 LYS A N 1
ATOM 1779 C CA . LYS A 1 235 ? 4.254 32.75 13.578 1 95.25 235 LYS A CA 1
ATOM 1780 C C . LYS A 1 235 ? 3.33 33.531 12.648 1 95.25 235 LYS A C 1
ATOM 1782 O O . LYS A 1 235 ? 2.164 33.75 12.969 1 95.25 235 LYS A O 1
ATOM 1787 N N . ASP A 1 236 ? 3.777 33.938 11.43 1 95.31 236 ASP A N 1
ATOM 1788 C CA . ASP A 1 236 ? 2.959 34.719 10.516 1 95.31 236 ASP A CA 1
ATOM 1789 C C . ASP A 1 236 ? 2.227 33.812 9.523 1 95.31 236 ASP A C 1
ATOM 1791 O O . ASP A 1 236 ? 1.447 34.312 8.695 1 95.31 236 ASP A O 1
ATOM 1795 N N . ILE A 1 237 ? 2.457 32.531 9.562 1 95.38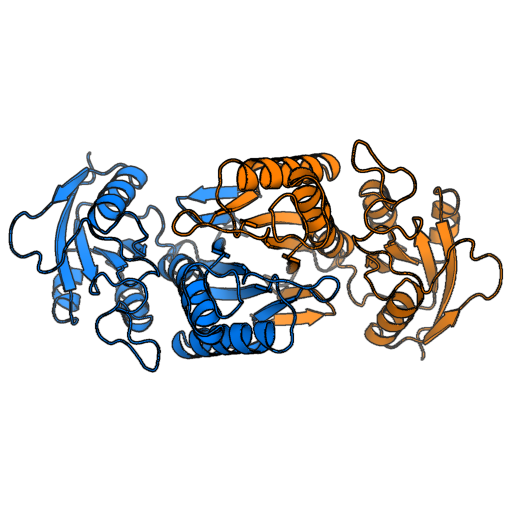 237 ILE A N 1
ATOM 1796 C CA . ILE A 1 237 ? 1.726 31.609 8.719 1 95.38 237 ILE A CA 1
ATOM 1797 C C . ILE A 1 237 ? 0.232 31.688 9.023 1 95.38 237 ILE A C 1
ATOM 1799 O O . ILE A 1 237 ? -0.163 31.797 10.188 1 95.38 237 ILE A O 1
ATOM 1803 N N . GLN A 1 238 ? -0.54 31.703 8 1 95.25 238 GLN A N 1
ATOM 1804 C CA . GLN A 1 238 ? -1.988 31.766 8.164 1 95.25 238 GLN A CA 1
ATOM 1805 C C . GLN A 1 238 ? -2.514 30.578 8.961 1 95.25 238 GLN A C 1
ATOM 1807 O O . GLN A 1 238 ? -2.084 29.438 8.742 1 95.25 238 GLN A O 1
ATOM 1812 N N . ASN A 1 239 ? -3.482 30.812 9.898 1 96.25 239 ASN A N 1
ATOM 1813 C CA . ASN A 1 239 ? -4.191 29.812 10.68 1 96.25 239 ASN A CA 1
ATOM 1814 C C . ASN A 1 239 ? -3.242 29.031 11.578 1 96.25 239 ASN A C 1
ATOM 1816 O O . ASN A 1 239 ? -3.412 27.812 11.766 1 96.25 239 ASN A O 1
ATOM 1820 N N . ILE A 1 240 ? -2.178 29.656 12.023 1 96.94 240 ILE A N 1
ATOM 1821 C CA . ILE A 1 240 ? -1.278 29.031 12.984 1 96.94 240 ILE A CA 1
ATOM 1822 C C . ILE A 1 240 ? -1.772 29.297 14.406 1 96.94 240 ILE A C 1
ATOM 1824 O O . ILE A 1 240 ? -2.352 30.344 14.68 1 96.94 240 ILE A O 1
ATOM 1828 N N . ASN A 1 241 ? -1.68 28.344 15.305 1 97 241 ASN A N 1
ATOM 1829 C CA . ASN A 1 241 ? -1.963 28.484 16.734 1 97 241 ASN A CA 1
ATOM 1830 C C . ASN A 1 241 ? -0.812 27.953 17.578 1 97 241 ASN A C 1
ATOM 1832 O O . ASN A 1 241 ? -0.214 26.938 17.266 1 97 241 ASN A O 1
ATOM 1836 N N . LEU A 1 242 ? -0.479 28.734 18.609 1 97.62 242 LEU A N 1
ATOM 1837 C CA . LEU A 1 242 ? 0.4 28.234 19.656 1 97.62 242 LEU A CA 1
ATOM 1838 C C . LEU A 1 242 ? -0.38 27.391 20.656 1 97.62 242 LEU A C 1
ATOM 1840 O O . LEU A 1 242 ? -1.124 27.922 21.469 1 97.62 242 LEU A O 1
ATOM 1844 N N . LEU A 1 243 ? -0.224 26.062 20.578 1 98 243 LEU A N 1
ATOM 1845 C CA . LEU A 1 243 ? -1.015 25.141 21.391 1 98 243 LEU A CA 1
ATOM 1846 C C . LEU A 1 243 ? -0.493 25.094 22.812 1 98 243 LEU A C 1
ATOM 1848 O O . LEU A 1 243 ? -1.267 24.906 23.766 1 98 243 LEU A O 1
ATOM 1852 N N . GLY A 1 244 ? 0.827 25.078 22.953 1 97.94 244 GLY A N 1
ATOM 1853 C CA . GLY A 1 244 ? 1.434 24.984 24.266 1 97.94 244 GLY A CA 1
ATOM 1854 C C . GLY A 1 244 ? 2.895 24.578 24.219 1 97.94 244 GLY A C 1
ATOM 1855 O O . GLY A 1 244 ? 3.625 24.969 23.312 1 97.94 244 GLY A O 1
ATOM 1856 N N . GLU A 1 245 ? 3.281 23.938 25.375 1 98.06 245 GLU A N 1
ATOM 1857 C CA . GLU A 1 245 ? 4.688 23.562 25.516 1 98.06 245 GLU A CA 1
ATOM 1858 C C . GLU A 1 245 ? 4.836 22.062 25.734 1 98.06 245 GLU A C 1
ATOM 1860 O O . GLU A 1 245 ? 3.953 21.422 26.312 1 98.06 245 GLU A O 1
ATOM 1865 N N . ILE A 1 246 ? 5.918 21.594 25.141 1 98.12 246 ILE A N 1
ATOM 1866 C CA . ILE A 1 246 ? 6.344 20.234 25.422 1 98.12 246 ILE A CA 1
ATOM 1867 C C . ILE A 1 246 ? 7.602 20.266 26.297 1 98.12 246 ILE A C 1
ATOM 1869 O O . ILE A 1 246 ? 8.586 20.922 25.953 1 98.12 246 ILE A O 1
ATOM 1873 N N . LYS A 1 247 ? 7.531 19.578 27.406 1 97.5 247 LYS A N 1
ATOM 1874 C CA . LYS A 1 247 ? 8.672 19.5 28.312 1 97.5 247 LYS A CA 1
ATOM 1875 C C . LYS A 1 247 ? 9.289 18.109 28.312 1 97.5 247 LYS A C 1
ATOM 1877 O O . LYS A 1 247 ? 8.594 17.109 28.516 1 97.5 247 LYS A O 1
ATOM 1882 N N . LYS A 1 248 ? 10.578 18.125 27.922 1 91.69 248 LYS A N 1
ATOM 1883 C CA . LYS A 1 248 ? 11.32 16.859 27.922 1 91.69 248 LYS A CA 1
ATOM 1884 C C . LYS A 1 248 ? 11.844 16.547 29.328 1 91.69 248 LYS A C 1
ATOM 1886 O O . LYS A 1 248 ? 12.508 17.375 29.953 1 91.69 248 LYS A O 1
ATOM 1891 N N . GLY A 1 249 ? 11.062 15.859 30.109 1 73.19 249 GLY A N 1
ATOM 1892 C CA . GLY A 1 249 ? 11.523 15.539 31.453 1 73.19 249 GLY A CA 1
ATOM 1893 C C . GLY A 1 249 ? 12.969 15.086 31.5 1 73.19 249 GLY A C 1
ATOM 1894 O O . GLY A 1 249 ? 13.508 14.617 30.5 1 73.19 249 GLY A O 1
ATOM 1895 N N . THR A 1 250 ? 13.711 15.586 32.469 1 56.22 250 THR A N 1
ATOM 1896 C CA . THR A 1 250 ? 15.07 15.164 32.781 1 56.22 250 THR A CA 1
ATOM 1897 C C . THR A 1 250 ? 15.117 13.664 33.062 1 56.22 250 THR A C 1
ATOM 1899 O O . THR A 1 250 ? 14.148 13.086 33.562 1 56.22 250 THR A O 1
ATOM 1902 N N . MET B 1 1 ? 15.836 9.18 -7.777 1 77.19 1 MET B N 1
ATOM 1903 C CA . MET B 1 1 ? 15.578 7.75 -7.703 1 77.19 1 MET B CA 1
ATOM 1904 C C . MET B 1 1 ? 14.898 7.25 -8.977 1 77.19 1 MET B C 1
ATOM 1906 O O . MET B 1 1 ? 14.062 7.945 -9.555 1 77.19 1 MET B O 1
ATOM 1910 N N . ARG B 1 2 ? 15.438 6.117 -9.586 1 86.12 2 ARG B N 1
ATOM 1911 C CA . ARG B 1 2 ? 14.875 5.547 -10.805 1 86.12 2 ARG B CA 1
ATOM 1912 C C . ARG B 1 2 ? 13.688 4.645 -10.5 1 86.12 2 ARG B C 1
ATOM 1914 O O . ARG B 1 2 ? 13.789 3.732 -9.68 1 86.12 2 ARG B O 1
ATOM 1921 N N . ILE B 1 3 ? 12.5 4.992 -11.039 1 89.88 3 ILE B N 1
ATOM 1922 C CA . ILE B 1 3 ? 11.258 4.246 -10.859 1 89.88 3 ILE B CA 1
ATOM 1923 C C . ILE B 1 3 ? 10.812 3.658 -12.195 1 89.88 3 ILE B C 1
ATOM 1925 O O . ILE B 1 3 ? 10.836 4.344 -13.219 1 89.88 3 ILE B O 1
ATOM 1929 N N . SER B 1 4 ? 10.547 2.379 -12.195 1 90.94 4 SER B N 1
ATOM 1930 C CA . SER B 1 4 ? 10.008 1.733 -13.391 1 90.94 4 SER B CA 1
ATOM 1931 C C . SER B 1 4 ? 8.828 0.831 -13.047 1 90.94 4 SER B C 1
ATOM 1933 O O . SER B 1 4 ? 8.719 0.342 -11.922 1 90.94 4 SER B O 1
ATOM 1935 N N . LYS B 1 5 ? 7.992 0.671 -14.078 1 90.88 5 LYS B N 1
ATOM 1936 C CA . LYS B 1 5 ? 6.848 -0.227 -13.953 1 90.88 5 LYS B CA 1
ATOM 1937 C C . LYS B 1 5 ? 7.016 -1.458 -14.844 1 90.88 5 LYS B C 1
ATOM 1939 O O . LYS B 1 5 ? 7.363 -1.339 -16.016 1 90.88 5 LYS B O 1
ATOM 1944 N N . VAL B 1 6 ? 6.867 -2.584 -14.219 1 89.62 6 VAL B N 1
ATOM 1945 C CA . VAL B 1 6 ? 6.875 -3.848 -14.945 1 89.62 6 VAL B CA 1
ATOM 1946 C C . VAL B 1 6 ? 5.648 -4.672 -14.57 1 89.62 6 VAL B C 1
ATOM 1948 O O . VAL B 1 6 ? 5.543 -5.16 -13.445 1 89.62 6 VAL B O 1
ATOM 1951 N N . ARG B 1 7 ? 4.77 -4.871 -15.531 1 88.44 7 ARG B N 1
ATOM 1952 C CA . ARG B 1 7 ? 3.514 -5.555 -15.242 1 88.44 7 ARG B CA 1
ATOM 1953 C C . ARG B 1 7 ? 2.82 -4.934 -14.031 1 88.44 7 ARG B C 1
ATOM 1955 O O . ARG B 1 7 ? 2.611 -3.719 -13.984 1 88.44 7 ARG B O 1
ATOM 1962 N N . ASP B 1 8 ? 2.615 -5.742 -12.992 1 88 8 ASP B N 1
ATOM 1963 C CA . ASP B 1 8 ? 1.896 -5.262 -11.812 1 88 8 ASP B CA 1
ATOM 1964 C C . ASP B 1 8 ? 2.865 -4.848 -10.703 1 88 8 ASP B C 1
ATOM 1966 O O . ASP B 1 8 ? 2.473 -4.73 -9.547 1 88 8 ASP B O 1
ATOM 1970 N N . LEU B 1 9 ? 4.117 -4.566 -11.117 1 94.88 9 LEU B N 1
ATOM 1971 C CA . LEU B 1 9 ? 5.148 -4.234 -10.141 1 94.88 9 LEU B CA 1
ATOM 1972 C C . LEU B 1 9 ? 5.637 -2.803 -10.328 1 94.88 9 LEU B C 1
ATOM 1974 O O . LEU B 1 9 ? 5.668 -2.297 -11.453 1 94.88 9 LEU B O 1
ATOM 1978 N N . THR B 1 10 ? 5.938 -2.197 -9.242 1 95.94 10 THR B N 1
ATOM 1979 C CA . THR B 1 10 ? 6.785 -1.013 -9.242 1 95.94 10 THR B CA 1
ATOM 1980 C C . THR B 1 10 ? 8.18 -1.348 -8.719 1 95.94 10 THR B C 1
ATOM 1982 O O . THR B 1 10 ? 8.32 -1.931 -7.645 1 95.94 10 THR B O 1
ATOM 1985 N N . LEU B 1 11 ? 9.156 -1.017 -9.539 1 95.88 11 LEU B N 1
ATOM 1986 C CA . LEU B 1 11 ? 10.555 -1.199 -9.156 1 95.88 11 LEU B CA 1
ATOM 1987 C C . LEU B 1 11 ? 11.227 0.145 -8.898 1 95.88 11 LEU B C 1
ATOM 1989 O O . LEU B 1 11 ? 11.117 1.064 -9.719 1 95.88 11 LEU B O 1
ATOM 1993 N N . ILE B 1 12 ? 11.828 0.211 -7.742 1 94.5 12 ILE B N 1
ATOM 1994 C CA . ILE B 1 12 ? 12.508 1.446 -7.363 1 94.5 12 ILE B CA 1
ATOM 1995 C C . ILE B 1 12 ? 13.961 1.146 -6.992 1 94.5 12 ILE B C 1
ATOM 1997 O O . ILE B 1 12 ? 14.219 0.367 -6.07 1 94.5 12 ILE B O 1
ATOM 2001 N N . LYS B 1 13 ? 14.922 1.78 -7.668 1 93.31 13 LYS B N 1
ATOM 2002 C CA . LYS B 1 13 ? 16.344 1.599 -7.344 1 93.31 13 LYS B CA 1
ATOM 2003 C C . LYS B 1 13 ? 16.688 2.264 -6.016 1 93.31 13 LYS B C 1
ATOM 2005 O O . LYS B 1 13 ? 16.562 3.482 -5.871 1 93.31 13 LYS B O 1
ATOM 2010 N N . LEU B 1 14 ? 17.062 1.458 -5.094 1 89 14 LEU B N 1
ATOM 2011 C CA . LEU B 1 14 ? 17.406 1.967 -3.775 1 89 14 LEU B CA 1
ATOM 2012 C C . LEU B 1 14 ? 18.891 2.318 -3.705 1 89 14 LEU B C 1
ATOM 2014 O O . LEU B 1 14 ? 19.25 3.402 -3.244 1 89 14 LEU B O 1
ATOM 2018 N N . THR B 1 15 ? 19.688 1.344 -4.02 1 88 15 THR B N 1
ATOM 2019 C CA . THR B 1 15 ? 21.141 1.469 -4.109 1 88 15 THR B CA 1
ATOM 2020 C C . THR B 1 15 ? 21.656 0.867 -5.414 1 88 15 THR B C 1
ATOM 2022 O O . THR B 1 15 ? 20.875 0.476 -6.277 1 88 15 THR B O 1
ATOM 2025 N N . GLU B 1 16 ? 22.906 0.81 -5.508 1 88.5 16 GLU B N 1
ATOM 2026 C CA . GLU B 1 16 ? 23.5 0.234 -6.707 1 88.5 16 GLU B CA 1
ATOM 2027 C C . GLU B 1 16 ? 23.188 -1.255 -6.82 1 88.5 16 GLU B C 1
ATOM 2029 O O . GLU B 1 16 ? 23.078 -1.789 -7.926 1 88.5 16 GLU B O 1
ATOM 2034 N N . ASP B 1 17 ? 22.922 -1.801 -5.688 1 92.56 17 ASP B N 1
ATOM 2035 C CA . ASP B 1 17 ? 22.828 -3.256 -5.742 1 92.56 17 ASP B CA 1
ATOM 2036 C C . ASP B 1 17 ? 21.453 -3.742 -5.297 1 92.56 17 ASP B C 1
ATOM 2038 O O . ASP B 1 17 ? 21.172 -4.941 -5.316 1 92.56 17 ASP B O 1
ATOM 2042 N N . LYS B 1 18 ? 20.562 -2.809 -4.906 1 93.5 18 LYS B N 1
ATOM 2043 C CA . LYS B 1 18 ? 19.266 -3.23 -4.359 1 93.5 18 LYS B CA 1
ATOM 2044 C C . LYS B 1 18 ? 18.125 -2.449 -4.992 1 93.5 18 LYS B C 1
ATOM 2046 O O . LYS B 1 18 ? 18.266 -1.264 -5.297 1 93.5 18 LYS B O 1
ATOM 2051 N N . ASN B 1 19 ? 17.031 -3.154 -5.145 1 95.81 19 ASN B N 1
ATOM 2052 C CA . ASN B 1 19 ? 15.789 -2.543 -5.617 1 95.81 19 ASN B CA 1
ATOM 2053 C C . ASN B 1 19 ? 14.633 -2.795 -4.648 1 95.81 19 ASN B C 1
ATOM 2055 O O . ASN B 1 19 ? 14.586 -3.836 -3.99 1 95.81 19 ASN B O 1
ATOM 2059 N N . LEU B 1 20 ? 13.789 -1.771 -4.543 1 96 20 LEU B N 1
ATOM 2060 C CA . LEU B 1 20 ? 12.477 -1.966 -3.93 1 96 20 LEU B CA 1
ATOM 2061 C C . LEU B 1 20 ? 11.484 -2.525 -4.941 1 96 20 LEU B C 1
ATOM 2063 O O . LEU B 1 20 ? 11.445 -2.084 -6.09 1 96 20 LEU B O 1
ATOM 2067 N N . VAL B 1 21 ? 10.766 -3.521 -4.516 1 97.31 21 VAL B N 1
ATOM 2068 C CA . VAL B 1 21 ? 9.695 -4.102 -5.312 1 97.31 21 VAL B CA 1
ATOM 2069 C C . VAL B 1 21 ? 8.352 -3.875 -4.621 1 97.31 21 VAL B C 1
ATOM 2071 O O . VAL B 1 21 ? 8.172 -4.25 -3.459 1 97.31 21 VAL B O 1
ATOM 2074 N N . VAL B 1 22 ? 7.391 -3.268 -5.32 1 98 22 VAL B N 1
ATOM 2075 C CA . VAL B 1 22 ? 6.09 -2.955 -4.734 1 98 22 VAL B CA 1
ATOM 2076 C C . VAL B 1 22 ? 4.98 -3.545 -5.602 1 98 22 VAL B C 1
ATOM 2078 O O . VAL B 1 22 ? 4.996 -3.402 -6.824 1 98 22 VAL B O 1
ATOM 2081 N N . ALA B 1 23 ? 4.074 -4.227 -5.008 1 97.88 23 ALA B N 1
ATOM 2082 C CA . ALA B 1 23 ? 2.861 -4.719 -5.656 1 97.88 23 ALA B CA 1
ATOM 2083 C C . ALA B 1 23 ? 1.633 -4.473 -4.785 1 97.88 23 ALA B C 1
ATOM 2085 O O . ALA B 1 23 ? 1.74 -4.387 -3.561 1 97.88 23 ALA B O 1
ATOM 2086 N N . CYS B 1 24 ? 0.529 -4.324 -5.41 1 97.81 24 CYS B N 1
ATOM 2087 C CA . CYS B 1 24 ? -0.708 -4.172 -4.652 1 97.81 24 CYS B CA 1
ATOM 2088 C C . CYS B 1 24 ? -1.855 -4.914 -5.328 1 97.81 24 CYS B C 1
ATOM 2090 O O . CYS B 1 24 ? -1.759 -5.277 -6.504 1 97.81 24 CYS B O 1
ATOM 2092 N N . ASP B 1 25 ? -2.82 -5.215 -4.586 1 97 25 ASP B N 1
ATOM 2093 C CA . ASP B 1 25 ? -4.066 -5.801 -5.07 1 97 25 ASP B CA 1
ATOM 2094 C C . ASP B 1 25 ? -5.258 -5.297 -4.262 1 97 25 ASP B C 1
ATOM 2096 O O . ASP B 1 25 ? -5.09 -4.742 -3.172 1 97 25 ASP B O 1
ATOM 2100 N N . SER B 1 26 ? -6.41 -5.375 -4.871 1 97.62 26 SER B N 1
ATOM 2101 C CA . SER B 1 26 ? -7.629 -4.938 -4.203 1 97.62 26 SER B CA 1
ATOM 2102 C C . SER B 1 26 ? -8.773 -5.922 -4.438 1 97.62 26 SER B C 1
ATOM 2104 O O . SER B 1 26 ? -8.742 -6.695 -5.395 1 97.62 26 SER B O 1
ATOM 2106 N N . CYS B 1 27 ? -9.648 -5.906 -3.533 1 96.25 27 CYS B N 1
ATOM 2107 C CA . CYS B 1 27 ? -10.867 -6.715 -3.562 1 96.25 27 CYS B CA 1
ATOM 2108 C C . CYS B 1 27 ? -12.086 -5.875 -3.195 1 96.25 27 CYS B C 1
ATOM 2110 O O . CYS B 1 27 ? -12.031 -5.066 -2.268 1 96.25 27 CYS B O 1
ATOM 2112 N N . GLY B 1 28 ? -13.156 -5.973 -3.951 1 97.19 28 GLY B N 1
ATOM 2113 C CA . GLY B 1 28 ? -14.406 -5.27 -3.689 1 97.19 28 GLY B CA 1
ATOM 2114 C C . GLY B 1 28 ? -15.633 -6.094 -4.023 1 97.19 28 GLY B C 1
ATOM 2115 O O . GLY B 1 28 ? -15.664 -6.793 -5.039 1 97.19 28 GLY B O 1
ATOM 2116 N N . GLY B 1 29 ? -16.609 -5.973 -3.201 1 96.56 29 GLY B N 1
ATOM 2117 C CA . GLY B 1 29 ? -17.859 -6.668 -3.459 1 96.56 29 GLY B CA 1
ATOM 2118 C C . GLY B 1 29 ? -17.781 -8.156 -3.166 1 96.56 29 GLY B C 1
ATOM 2119 O O . GLY B 1 29 ? -18.641 -8.93 -3.611 1 96.56 29 GLY B O 1
ATOM 2120 N N . ILE B 1 30 ? -16.812 -8.609 -2.576 1 95.25 30 ILE B N 1
ATOM 2121 C CA . ILE B 1 30 ? -16.594 -9.992 -2.164 1 95.25 30 ILE B CA 1
ATOM 2122 C C . ILE B 1 30 ? -16.422 -10.062 -0.646 1 95.25 30 ILE B C 1
ATOM 2124 O O . ILE B 1 30 ? -15.531 -9.43 -0.083 1 95.25 30 ILE B O 1
ATOM 2128 N N . GLY B 1 31 ? -17.266 -10.758 0.024 1 95.56 31 GLY B N 1
ATOM 2129 C CA . GLY B 1 31 ? -17.219 -10.828 1.476 1 95.56 31 GLY B CA 1
ATOM 2130 C C . GLY B 1 31 ? -18.547 -11.188 2.107 1 95.56 31 GLY B C 1
ATOM 2131 O O . GLY B 1 31 ? -19.359 -11.891 1.501 1 95.56 31 GLY B O 1
ATOM 2132 N N . SER B 1 32 ? -18.734 -10.82 3.357 1 95.81 32 SER B N 1
ATOM 2133 C CA . SER B 1 32 ? -19.891 -11.281 4.125 1 95.81 32 SER B CA 1
ATOM 2134 C C . SER B 1 32 ? -20.906 -10.156 4.32 1 95.81 32 SER B C 1
ATOM 2136 O O . SER B 1 32 ? -21.938 -10.352 4.961 1 95.81 32 SER B O 1
ATOM 2138 N N . LYS B 1 33 ? -20.625 -9.008 3.781 1 97.88 33 LYS B N 1
ATOM 2139 C CA . LYS B 1 33 ? -21.547 -7.891 3.973 1 97.88 33 LYS B CA 1
ATOM 2140 C C . LYS B 1 33 ? -22.766 -8.016 3.066 1 97.88 33 LYS B C 1
ATOM 2142 O O . LYS B 1 33 ? -22.734 -8.742 2.068 1 97.88 33 LYS B O 1
ATOM 2147 N N . PRO B 1 34 ? -23.859 -7.348 3.373 1 97.69 34 PRO B N 1
ATOM 2148 C CA . PRO B 1 34 ? -25.125 -7.547 2.674 1 97.69 34 PRO B CA 1
ATOM 2149 C C . PRO B 1 34 ? -25.031 -7.27 1.176 1 97.69 34 PRO B C 1
ATOM 2151 O O . PRO B 1 34 ? -25.688 -7.941 0.374 1 97.69 34 PRO B O 1
ATOM 2154 N N . GLU B 1 35 ? -24.172 -6.32 0.742 1 97.69 35 GLU B N 1
ATOM 2155 C CA . GLU B 1 35 ? -24.172 -5.898 -0.656 1 97.69 35 GLU B CA 1
ATOM 2156 C C . GLU B 1 35 ? -23 -6.512 -1.414 1 97.69 35 GLU B C 1
ATOM 2158 O O . GLU B 1 35 ? -22.672 -6.074 -2.52 1 97.69 35 GLU B O 1
ATOM 2163 N N . ASP B 1 36 ? -22.438 -7.453 -0.788 1 96.94 36 ASP B N 1
ATOM 2164 C CA . ASP B 1 36 ? -21.375 -8.18 -1.493 1 96.94 36 ASP B CA 1
ATOM 2165 C C . ASP B 1 36 ? -21.969 -9.102 -2.559 1 96.94 36 ASP B C 1
ATOM 2167 O O . ASP B 1 36 ? -22.875 -9.883 -2.277 1 96.94 36 ASP B O 1
ATOM 2171 N N . ALA B 1 37 ? -21.391 -8.961 -3.74 1 95.75 37 ALA B N 1
ATOM 2172 C CA . ALA B 1 37 ? -21.875 -9.766 -4.863 1 95.75 37 ALA B CA 1
ATOM 2173 C C . ALA B 1 37 ? -21.5 -11.234 -4.691 1 95.75 37 ALA B C 1
ATOM 2175 O O . ALA B 1 37 ? -22.297 -12.125 -5 1 95.75 37 ALA B O 1
ATOM 2176 N N . LEU B 1 38 ? -20.297 -11.523 -4.332 1 93.12 38 LEU B N 1
ATOM 2177 C CA . LEU B 1 38 ? -19.859 -12.875 -3.998 1 93.12 38 LEU B CA 1
ATOM 2178 C C . LEU B 1 38 ? -19.75 -13.047 -2.486 1 93.12 38 LEU B C 1
ATOM 2180 O O . LEU B 1 38 ? -18.938 -12.391 -1.837 1 93.12 38 LEU B O 1
ATOM 2184 N N . LYS B 1 39 ? -20.547 -14.039 -1.965 1 93.88 39 LYS B N 1
ATOM 2185 C CA . LYS B 1 39 ? -20.578 -14.242 -0.52 1 93.88 39 LYS B CA 1
ATOM 2186 C C . LYS B 1 39 ? -19.516 -15.234 -0.082 1 93.88 39 LYS B C 1
ATOM 2188 O O . LYS B 1 39 ? -19.516 -16.391 -0.506 1 93.88 39 LYS B O 1
ATOM 2193 N N . VAL B 1 40 ? -18.594 -14.758 0.732 1 92.44 40 VAL B N 1
ATOM 2194 C CA . VAL B 1 40 ? -17.562 -15.57 1.371 1 92.44 40 VAL B CA 1
ATOM 2195 C C . VAL B 1 40 ? -17.219 -14.984 2.738 1 92.44 40 VAL B C 1
ATOM 2197 O O . VAL B 1 40 ? -17.469 -13.805 2.998 1 92.44 40 VAL B O 1
ATOM 2200 N N . PRO B 1 41 ? -16.672 -15.82 3.607 1 94.06 41 PRO B N 1
ATOM 2201 C CA . PRO B 1 41 ? -16.219 -15.258 4.879 1 94.06 41 PRO B CA 1
ATOM 2202 C C . PRO B 1 41 ? -15.148 -14.172 4.691 1 94.06 41 PRO B C 1
ATOM 2204 O O . PRO B 1 41 ? -14.289 -14.297 3.822 1 94.06 41 PRO B O 1
ATOM 2207 N N . ALA B 1 42 ? -15.211 -13.117 5.574 1 96.56 42 ALA B N 1
ATOM 2208 C CA . ALA B 1 42 ? -14.242 -12.023 5.527 1 96.56 42 ALA B CA 1
ATOM 2209 C C . ALA B 1 42 ? -12.812 -12.555 5.676 1 96.56 42 ALA B C 1
ATOM 2211 O O . ALA B 1 42 ? -11.883 -12.016 5.082 1 96.56 42 ALA B O 1
ATOM 2212 N N . TYR B 1 43 ? -12.672 -13.609 6.395 1 95.62 43 TYR B N 1
ATOM 2213 C CA . TYR B 1 43 ? -11.398 -14.297 6.59 1 95.62 43 TYR B CA 1
ATOM 2214 C C . TYR B 1 43 ? -10.766 -14.672 5.254 1 95.62 43 TYR B C 1
ATOM 2216 O O . TYR B 1 43 ? -9.562 -14.492 5.062 1 95.62 43 TYR B O 1
ATOM 2224 N N . ILE B 1 44 ? -11.555 -15.125 4.387 1 94.31 44 ILE B N 1
ATOM 2225 C CA . ILE B 1 44 ? -11.094 -15.578 3.08 1 94.31 44 ILE B CA 1
ATOM 2226 C C . ILE B 1 44 ? -10.688 -14.383 2.227 1 94.31 44 ILE B C 1
ATOM 2228 O O . ILE B 1 44 ? -9.734 -14.461 1.45 1 94.31 44 ILE B O 1
ATOM 2232 N N . VAL B 1 45 ? -11.398 -13.281 2.35 1 95.75 45 VAL B N 1
ATOM 2233 C CA . VAL B 1 45 ? -11.07 -12.055 1.636 1 95.75 45 VAL B CA 1
ATOM 2234 C C . VAL B 1 45 ? -9.648 -11.625 1.976 1 95.75 45 VAL B C 1
ATOM 2236 O O . VAL B 1 45 ? -8.844 -11.359 1.08 1 95.75 45 VAL B O 1
ATOM 2239 N N . GLY B 1 46 ? -9.391 -11.609 3.295 1 96.75 46 GLY B N 1
ATOM 2240 C CA . GLY B 1 46 ? -8.055 -11.234 3.732 1 96.75 46 GLY B CA 1
ATOM 2241 C C . GLY B 1 46 ? -6.973 -12.164 3.227 1 96.75 46 GLY B C 1
ATOM 2242 O O . GLY B 1 46 ? -5.953 -11.719 2.695 1 96.75 46 GLY B O 1
ATOM 2243 N N . LYS B 1 47 ? -7.242 -13.43 3.344 1 95.25 47 LYS B N 1
ATOM 2244 C CA . LYS B 1 47 ? -6.266 -14.469 3.01 1 95.25 47 LYS B CA 1
ATOM 2245 C C . LYS B 1 47 ? -5.895 -14.414 1.532 1 95.25 47 LYS B C 1
ATOM 2247 O O . LYS B 1 47 ? -4.715 -14.297 1.188 1 95.25 47 LYS B O 1
ATOM 2252 N N . LEU B 1 48 ? -6.875 -14.336 0.688 1 94.5 48 LEU B N 1
ATOM 2253 C CA . LEU B 1 48 ? -6.625 -14.516 -0.738 1 94.5 48 LEU B CA 1
ATOM 2254 C C . LEU B 1 48 ? -6.16 -13.211 -1.376 1 94.5 48 LEU B C 1
ATOM 2256 O O . LEU B 1 48 ? -5.363 -13.227 -2.318 1 94.5 48 LEU B O 1
ATOM 2260 N N . THR B 1 49 ? -6.66 -12.062 -0.894 1 96.12 49 THR B N 1
ATOM 2261 C CA . THR B 1 49 ? -6.156 -10.797 -1.407 1 96.12 49 THR B CA 1
ATOM 2262 C C . THR B 1 49 ? -4.68 -10.617 -1.072 1 96.12 49 THR B C 1
ATOM 2264 O O . THR B 1 49 ? -3.893 -10.188 -1.917 1 96.12 49 THR B O 1
ATOM 2267 N N . ALA B 1 50 ? -4.301 -10.93 0.151 1 97.12 50 ALA B N 1
ATOM 2268 C CA . ALA B 1 50 ? -2.896 -10.859 0.547 1 97.12 50 ALA B CA 1
ATOM 2269 C C . ALA B 1 50 ? -2.043 -11.805 -0.299 1 97.12 50 ALA B C 1
ATOM 2271 O O . ALA B 1 50 ? -0.938 -11.445 -0.714 1 97.12 50 ALA B O 1
ATOM 2272 N N . ARG B 1 51 ? -2.582 -12.945 -0.557 1 96.31 51 ARG B N 1
ATOM 2273 C CA . ARG B 1 51 ? -1.866 -13.961 -1.331 1 96.31 51 ARG B CA 1
ATOM 2274 C C . ARG B 1 51 ? -1.425 -13.398 -2.682 1 96.31 51 ARG B C 1
ATOM 2276 O O . ARG B 1 51 ? -0.273 -13.578 -3.084 1 96.31 51 ARG B O 1
ATOM 2283 N N . VAL B 1 52 ? -2.293 -12.742 -3.385 1 97 52 VAL B N 1
ATOM 2284 C CA . VAL B 1 52 ? -2.014 -12.242 -4.727 1 97 52 VAL B CA 1
ATOM 2285 C C . VAL B 1 52 ? -0.822 -11.289 -4.688 1 97 52 VAL B C 1
ATOM 2287 O O . VAL B 1 52 ? 0.137 -11.453 -5.445 1 97 52 VAL B O 1
ATOM 2290 N N . ALA B 1 53 ? -0.869 -10.344 -3.799 1 97.44 53 ALA B N 1
ATOM 2291 C CA . ALA B 1 53 ? 0.197 -9.352 -3.709 1 97.44 53 ALA B CA 1
ATOM 2292 C C . ALA B 1 53 ? 1.499 -9.984 -3.227 1 97.44 53 ALA B C 1
ATOM 2294 O O . ALA B 1 53 ? 2.58 -9.648 -3.721 1 97.44 53 ALA B O 1
ATOM 2295 N N . LEU B 1 54 ? 1.426 -10.875 -2.289 1 98 54 LEU B N 1
ATOM 2296 C CA . LEU B 1 54 ? 2.604 -11.562 -1.768 1 98 54 LEU B CA 1
ATOM 2297 C C . LEU B 1 54 ? 3.293 -12.367 -2.865 1 98 54 LEU B C 1
ATOM 2299 O O . LEU B 1 54 ? 4.512 -12.281 -3.029 1 98 54 LEU B O 1
ATOM 2303 N N . MET B 1 55 ? 2.477 -13.086 -3.609 1 98 55 MET B N 1
ATOM 2304 C CA . MET B 1 55 ? 3.023 -13.914 -4.68 1 98 55 MET B CA 1
ATOM 2305 C C . MET B 1 55 ? 3.707 -13.055 -5.738 1 98 55 MET B C 1
ATOM 2307 O O . MET B 1 55 ? 4.766 -13.422 -6.25 1 98 55 MET B O 1
ATOM 2311 N N . GLU B 1 56 ? 3.121 -11.953 -6.043 1 97.81 56 GLU B N 1
ATOM 2312 C CA . GLU B 1 56 ? 3.691 -11.039 -7.035 1 97.81 56 GLU B CA 1
ATOM 2313 C C . GLU B 1 56 ? 5.098 -10.602 -6.637 1 97.81 56 GLU B C 1
ATOM 2315 O O . GLU B 1 56 ? 6.012 -10.609 -7.465 1 97.81 56 GLU B O 1
ATOM 2320 N N . VAL B 1 57 ? 5.273 -10.258 -5.414 1 98.12 57 VAL B N 1
ATOM 2321 C CA . VAL B 1 57 ? 6.551 -9.727 -4.949 1 98.12 57 VAL B CA 1
ATOM 2322 C C . VAL B 1 57 ? 7.543 -10.867 -4.746 1 98.12 57 VAL B C 1
ATOM 2324 O O . VAL B 1 57 ? 8.695 -10.773 -5.172 1 98.12 57 VAL B O 1
ATOM 2327 N N . LEU B 1 58 ? 7.125 -11.945 -4.18 1 98.25 58 LEU B N 1
ATOM 2328 C CA . LEU B 1 58 ? 8.016 -13.062 -3.875 1 98.25 58 LEU B CA 1
ATOM 2329 C C . LEU B 1 58 ? 8.57 -13.68 -5.152 1 98.25 58 LEU B C 1
ATOM 2331 O O . LEU B 1 58 ? 9.727 -14.117 -5.184 1 98.25 58 LEU B O 1
ATOM 2335 N N . CYS B 1 59 ? 7.785 -13.703 -6.18 1 98.06 59 CYS B N 1
ATOM 2336 C CA . CYS B 1 59 ? 8.203 -14.289 -7.445 1 98.06 59 CYS B CA 1
ATOM 2337 C C . CYS B 1 59 ? 9.383 -13.523 -8.039 1 98.06 59 CYS B C 1
ATOM 2339 O O . CYS B 1 59 ? 10.117 -14.055 -8.867 1 98.06 59 CYS B O 1
ATOM 2341 N N . THR B 1 60 ? 9.625 -12.297 -7.648 1 97.88 60 THR B N 1
ATOM 2342 C CA . THR B 1 60 ? 10.727 -11.5 -8.188 1 97.88 60 THR B CA 1
ATOM 2343 C C . THR B 1 60 ? 12.047 -11.875 -7.516 1 97.88 60 THR B C 1
ATOM 2345 O O . THR B 1 60 ? 13.117 -11.477 -7.973 1 97.88 60 THR B O 1
ATOM 2348 N N . GLY B 1 61 ? 11.953 -12.609 -6.43 1 97.56 61 GLY B N 1
ATOM 2349 C CA . GLY B 1 61 ? 13.125 -12.906 -5.617 1 97.56 61 GLY B CA 1
ATOM 2350 C C . GLY B 1 61 ? 13.289 -11.969 -4.438 1 97.56 61 GLY B C 1
ATOM 2351 O O . GLY B 1 61 ? 14.234 -12.094 -3.664 1 97.56 61 GLY B O 1
ATOM 2352 N N . ALA B 1 62 ? 12.383 -11.117 -4.246 1 97.12 62 ALA B N 1
ATOM 2353 C CA . ALA B 1 62 ? 12.484 -10.109 -3.191 1 97.12 62 ALA B CA 1
ATOM 2354 C C . ALA B 1 62 ? 12.148 -10.703 -1.828 1 97.12 62 ALA B C 1
ATOM 2356 O O . ALA B 1 62 ? 11.352 -11.641 -1.734 1 97.12 62 ALA B O 1
ATOM 2357 N N . GLU B 1 63 ? 12.781 -10.156 -0.813 1 95.94 63 GLU B N 1
ATOM 2358 C CA . GLU B 1 63 ? 12.375 -10.391 0.567 1 95.94 63 GLU B CA 1
ATOM 2359 C C . GLU B 1 63 ? 11.312 -9.391 1.007 1 95.94 63 GLU B C 1
ATOM 2361 O O . GLU B 1 63 ? 11.477 -8.18 0.818 1 95.94 63 GLU B O 1
ATOM 2366 N N . ILE B 1 64 ? 10.258 -9.922 1.614 1 96.75 64 ILE B N 1
ATOM 2367 C CA . ILE B 1 64 ? 9.164 -9.047 2.035 1 96.75 64 ILE B CA 1
ATOM 2368 C C . ILE B 1 64 ? 9.602 -8.219 3.24 1 96.75 64 ILE B C 1
ATOM 2370 O O . ILE B 1 64 ? 10.148 -8.758 4.207 1 96.75 64 ILE B O 1
ATOM 2374 N N . VAL B 1 65 ? 9.328 -6.918 3.178 1 95 65 VAL B N 1
ATOM 2375 C CA . VAL B 1 65 ? 9.727 -6.078 4.305 1 95 65 VAL B CA 1
ATOM 2376 C C . VAL B 1 65 ? 8.477 -5.527 4.996 1 95 65 VAL B C 1
ATOM 2378 O O . VAL B 1 65 ? 8.5 -5.234 6.195 1 95 65 VAL B O 1
ATOM 2381 N N . THR B 1 66 ? 7.402 -5.352 4.273 1 96.31 66 THR B N 1
ATOM 2382 C CA . THR B 1 66 ? 6.172 -4.887 4.902 1 96.31 66 THR B CA 1
ATOM 2383 C C . THR B 1 66 ? 4.961 -5.211 4.027 1 96.31 66 THR B C 1
ATOM 2385 O O . THR B 1 66 ? 5.098 -5.398 2.818 1 96.31 66 THR B O 1
ATOM 2388 N N . ILE B 1 67 ? 3.84 -5.363 4.637 1 97.81 67 ILE B N 1
ATOM 2389 C CA . ILE B 1 67 ? 2.537 -5.48 3.99 1 97.81 67 ILE B CA 1
ATOM 2390 C C . ILE B 1 67 ? 1.531 -4.566 4.688 1 97.81 67 ILE B C 1
ATOM 2392 O O . ILE B 1 67 ? 1.487 -4.508 5.918 1 97.81 67 ILE B O 1
ATOM 2396 N N . THR B 1 68 ? 0.828 -3.805 3.885 1 98.25 68 THR B N 1
ATOM 2397 C CA . THR B 1 68 ? -0.209 -2.947 4.449 1 98.25 68 THR B CA 1
ATOM 2398 C C . THR B 1 68 ? -1.597 -3.467 4.086 1 98.25 68 THR B C 1
ATOM 2400 O O . THR B 1 68 ? -1.808 -3.967 2.98 1 98.25 68 THR B O 1
ATOM 2403 N N . ASP B 1 69 ? -2.475 -3.338 5.035 1 98.25 69 ASP B N 1
ATOM 2404 C CA . ASP B 1 69 ? -3.877 -3.633 4.766 1 98.25 69 ASP B CA 1
ATOM 2405 C C . ASP B 1 69 ? -4.738 -2.377 4.898 1 98.25 69 ASP B C 1
ATOM 2407 O O . ASP B 1 69 ? -4.766 -1.747 5.957 1 98.25 69 ASP B O 1
ATOM 2411 N N . ALA B 1 70 ? -5.367 -2.021 3.869 1 98.38 70 ALA B N 1
ATOM 2412 C CA . ALA B 1 70 ? -6.328 -0.924 3.834 1 98.38 70 ALA B CA 1
ATOM 2413 C C . ALA B 1 70 ? -7.762 -1.451 3.797 1 98.38 70 ALA B C 1
ATOM 2415 O O . ALA B 1 70 ? -8.375 -1.514 2.73 1 98.38 70 ALA B O 1
ATOM 2416 N N . VAL B 1 71 ? -8.258 -1.762 5.016 1 98.69 71 VAL B N 1
ATOM 2417 C CA . VAL B 1 71 ? -9.609 -2.295 5.152 1 98.69 71 VAL B CA 1
ATOM 2418 C C . VAL B 1 71 ? -10.625 -1.161 5.047 1 98.69 71 VAL B C 1
ATOM 2420 O O . VAL B 1 71 ? -10.57 -0.202 5.82 1 98.69 71 VAL B O 1
ATOM 2423 N N . CYS B 1 72 ? -11.516 -1.308 4.137 1 98.56 72 CYS B N 1
ATOM 2424 C CA . CYS B 1 72 ? -12.484 -0.25 3.881 1 98.56 72 CYS B CA 1
ATOM 2425 C C . CYS B 1 72 ? -13.703 -0.397 4.781 1 98.56 72 CYS B C 1
ATOM 2427 O O . CYS B 1 72 ? -14.734 0.238 4.547 1 98.56 72 CYS B O 1
ATOM 2429 N N . ASN B 1 73 ? -13.672 -1.289 5.68 1 98.62 73 ASN B N 1
ATOM 2430 C CA . ASN B 1 73 ? -14.742 -1.587 6.621 1 98.62 73 ASN B CA 1
ATOM 2431 C C . ASN B 1 73 ? -14.305 -1.339 8.062 1 98.62 73 ASN B C 1
ATOM 2433 O O . ASN B 1 73 ? -13.141 -1.046 8.32 1 98.62 73 ASN B O 1
ATOM 2437 N N . GLU B 1 74 ? -15.312 -1.463 8.93 1 97.69 74 GLU B N 1
ATOM 2438 C CA . GLU B 1 74 ? -15.031 -1.317 10.359 1 97.69 74 GLU B 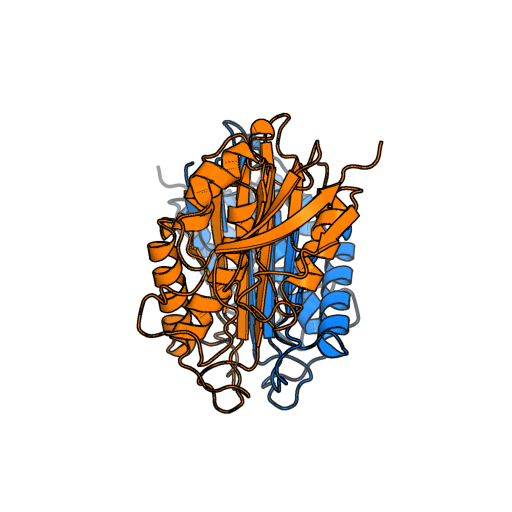CA 1
ATOM 2439 C C . GLU B 1 74 ? -14.148 -2.453 10.867 1 97.69 74 GLU B C 1
ATOM 2441 O O . GLU B 1 74 ? -14.156 -3.551 10.305 1 97.69 74 GLU B O 1
ATOM 2446 N N . MET B 1 75 ? -13.469 -2.129 11.953 1 97.25 75 MET B N 1
ATOM 2447 C CA . MET B 1 75 ? -12.594 -3.129 12.562 1 97.25 75 MET B CA 1
ATOM 2448 C C . MET B 1 75 ? -13.398 -4.336 13.031 1 97.25 75 MET B C 1
ATOM 2450 O O . MET B 1 75 ? -13.07 -5.477 12.703 1 97.25 75 MET B O 1
ATOM 2454 N N . GLU B 1 76 ? -14.469 -3.99 13.727 1 97.31 76 GLU B N 1
ATOM 2455 C CA . GLU B 1 76 ? -15.281 -5.066 14.281 1 97.31 76 GLU B CA 1
ATOM 2456 C C . GLU B 1 76 ? -16.641 -5.145 13.586 1 97.31 76 GLU B C 1
ATOM 2458 O O . GLU B 1 76 ? -17.406 -4.176 13.586 1 97.31 76 GLU B O 1
ATOM 2463 N N . PRO B 1 77 ? -16.891 -6.32 13.078 1 97.19 77 PRO B N 1
ATOM 2464 C CA . PRO B 1 77 ? -16.125 -7.578 13.055 1 97.19 77 PRO B CA 1
ATOM 2465 C C . PRO B 1 77 ? -15.328 -7.766 11.766 1 97.19 77 PRO B C 1
ATOM 2467 O O . PRO B 1 77 ? -14.445 -8.625 11.703 1 97.19 77 PRO B O 1
ATOM 2470 N N . THR B 1 78 ? -15.688 -7.012 10.812 1 97.94 78 THR B N 1
ATOM 2471 C CA . THR B 1 78 ? -15.25 -7.309 9.453 1 97.94 78 THR B CA 1
ATOM 2472 C C . THR B 1 78 ? -13.734 -7.188 9.336 1 97.94 78 THR B C 1
ATOM 2474 O O . THR B 1 78 ? -13.07 -8.117 8.867 1 97.94 78 THR B O 1
ATOM 2477 N N . GLY B 1 79 ? -13.211 -6.066 9.781 1 98.44 79 GLY B N 1
ATOM 2478 C CA . GLY B 1 79 ? -11.781 -5.844 9.703 1 98.44 79 GLY B CA 1
ATOM 2479 C C . GLY B 1 79 ? -10.977 -6.883 10.469 1 98.44 79 GLY B C 1
ATOM 2480 O O . GLY B 1 79 ? -9.938 -7.34 9.984 1 98.44 79 GLY B O 1
ATOM 2481 N N . LYS B 1 80 ? -11.5 -7.246 11.594 1 98.31 80 LYS B N 1
ATOM 2482 C CA . LYS B 1 80 ? -10.82 -8.242 12.414 1 98.31 80 LYS B CA 1
ATOM 2483 C C . LYS B 1 80 ? -10.672 -9.562 11.672 1 98.31 80 LYS B C 1
ATOM 2485 O O . LYS B 1 80 ? -9.609 -10.18 11.695 1 98.31 80 LYS B O 1
ATOM 2490 N N . GLU B 1 81 ? -11.688 -10.008 11.062 1 98.12 81 GLU B N 1
ATOM 2491 C CA . GLU B 1 81 ? -11.672 -11.266 10.328 1 98.12 81 GLU B CA 1
ATOM 2492 C C . GLU B 1 81 ? -10.789 -11.18 9.086 1 98.12 81 GLU B C 1
ATOM 2494 O O . GLU B 1 81 ? -10.078 -12.125 8.758 1 98.12 81 GLU B O 1
ATOM 2499 N N . ILE B 1 82 ? -10.836 -10.07 8.422 1 98.31 82 ILE B N 1
ATOM 2500 C CA . ILE B 1 82 ? -9.977 -9.852 7.258 1 98.31 82 ILE B CA 1
ATOM 2501 C C . ILE B 1 82 ? -8.516 -9.93 7.672 1 98.31 82 ILE B C 1
ATOM 2503 O O . ILE B 1 82 ? -7.723 -10.641 7.043 1 98.31 82 ILE B O 1
ATOM 2507 N N . ILE B 1 83 ? -8.211 -9.234 8.719 1 98.31 83 ILE B N 1
ATOM 2508 C CA . ILE B 1 83 ? -6.836 -9.18 9.211 1 98.31 83 ILE B CA 1
ATOM 2509 C C . ILE B 1 83 ? -6.398 -10.562 9.672 1 98.31 83 ILE B C 1
ATOM 2511 O O . ILE B 1 83 ? -5.25 -10.961 9.453 1 98.31 83 ILE B O 1
ATOM 2515 N N . ARG B 1 84 ? -7.27 -11.297 10.297 1 97.31 84 ARG B N 1
ATOM 2516 C CA . ARG B 1 84 ? -6.969 -12.672 10.664 1 97.31 84 ARG B CA 1
ATOM 2517 C C . ARG B 1 84 ? -6.582 -13.492 9.445 1 97.31 84 ARG B C 1
ATOM 2519 O O . ARG B 1 84 ? -5.648 -14.297 9.5 1 97.31 84 ARG B O 1
ATOM 2526 N N . GLY B 1 85 ? -7.293 -13.344 8.375 1 96 85 GLY B N 1
ATOM 2527 C CA . GLY B 1 85 ? -6.965 -14.016 7.129 1 96 85 GLY B CA 1
ATOM 2528 C C . GLY B 1 85 ? -5.598 -13.633 6.594 1 96 85 GLY B C 1
ATOM 2529 O O . GLY B 1 85 ? -4.836 -14.5 6.152 1 96 85 GLY B O 1
ATOM 2530 N N . ILE B 1 86 ? -5.332 -12.344 6.629 1 97.62 86 ILE B N 1
ATOM 2531 C CA . ILE B 1 86 ? -4.031 -11.859 6.172 1 97.62 86 ILE B CA 1
ATOM 2532 C C . ILE B 1 86 ? -2.924 -12.492 7.012 1 97.62 86 ILE B C 1
ATOM 2534 O O . ILE B 1 86 ? -1.927 -12.977 6.473 1 97.62 86 ILE B O 1
ATOM 2538 N N . LYS B 1 87 ? -3.102 -12.516 8.305 1 97.25 87 LYS B N 1
ATOM 2539 C CA . LYS B 1 87 ? -2.105 -13.07 9.211 1 97.25 87 LYS B CA 1
ATOM 2540 C C . LYS B 1 87 ? -1.887 -14.555 8.945 1 97.25 87 LYS B C 1
ATOM 2542 O O . LYS B 1 87 ? -0.757 -15.047 9.016 1 97.25 87 LYS B O 1
ATOM 2547 N N . GLU B 1 88 ? -2.951 -15.25 8.664 1 95.38 88 GLU B N 1
ATOM 2548 C CA . GLU B 1 88 ? -2.812 -16.656 8.328 1 95.38 88 GLU B CA 1
ATOM 2549 C C . GLU B 1 88 ? -2 -16.844 7.051 1 95.38 88 GLU B C 1
ATOM 2551 O O . GLU B 1 88 ? -1.188 -17.766 6.953 1 95.38 88 GLU B O 1
ATOM 2556 N N . GLU B 1 89 ? -2.26 -16.016 6.098 1 95.56 89 GLU B N 1
ATOM 2557 C CA . GLU B 1 89 ? -1.512 -16.109 4.848 1 95.56 89 GLU B CA 1
ATOM 2558 C C . GLU B 1 89 ? -0.035 -15.797 5.062 1 95.56 89 GLU B C 1
ATOM 2560 O O . GLU B 1 89 ? 0.835 -16.438 4.469 1 95.56 89 GLU B O 1
ATOM 2565 N N . LEU B 1 90 ? 0.242 -14.812 5.883 1 96.81 90 LEU B N 1
ATOM 2566 C CA . LEU B 1 90 ? 1.619 -14.5 6.242 1 96.81 90 LEU B CA 1
ATOM 2567 C C . LEU B 1 90 ? 2.303 -15.695 6.891 1 96.81 90 LEU B C 1
ATOM 2569 O O . LEU B 1 90 ? 3.457 -16 6.582 1 96.81 90 LEU B O 1
ATOM 2573 N N . LYS B 1 91 ? 1.587 -16.297 7.746 1 95.38 91 LYS B N 1
ATOM 2574 C CA . LYS B 1 91 ? 2.109 -17.5 8.398 1 95.38 91 LYS B CA 1
ATOM 2575 C C . LYS B 1 91 ? 2.447 -18.578 7.371 1 95.38 91 LYS B C 1
ATOM 2577 O O . LYS B 1 91 ? 3.508 -19.203 7.441 1 95.38 91 LYS B O 1
ATOM 2582 N N . GLU B 1 92 ? 1.57 -18.797 6.461 1 93.69 92 GLU B N 1
ATOM 2583 C CA . GLU B 1 92 ? 1.805 -19.781 5.402 1 93.69 92 GLU B CA 1
ATOM 2584 C C . GLU B 1 92 ? 3.047 -19.422 4.59 1 93.69 92 GLU B C 1
ATOM 2586 O O . GLU B 1 92 ? 3.785 -20.312 4.156 1 93.69 92 GLU B O 1
ATOM 2591 N N . ALA B 1 93 ? 3.262 -18.188 4.367 1 95.69 93 ALA B N 1
ATOM 2592 C CA . ALA B 1 93 ? 4.398 -17.703 3.594 1 95.69 93 ALA B CA 1
ATOM 2593 C C . ALA B 1 93 ? 5.652 -17.609 4.457 1 95.69 93 ALA B C 1
ATOM 2595 O O . ALA B 1 93 ? 6.727 -17.25 3.971 1 95.69 93 ALA B O 1
ATOM 2596 N N . LYS B 1 94 ? 5.559 -17.859 5.758 1 95.69 94 LYS B N 1
ATOM 2597 C CA . LYS B 1 94 ? 6.645 -17.797 6.73 1 95.69 94 LYS B CA 1
ATOM 2598 C C . LYS B 1 94 ? 7.184 -16.375 6.863 1 95.69 94 LYS B C 1
ATOM 2600 O O . LYS B 1 94 ? 8.398 -16.172 6.887 1 95.69 94 LYS B O 1
ATOM 2605 N N . ILE B 1 95 ? 6.277 -15.461 6.82 1 94.69 95 ILE B N 1
ATOM 2606 C CA . ILE B 1 95 ? 6.594 -14.047 7.008 1 94.69 95 ILE B CA 1
ATOM 2607 C C . ILE B 1 95 ? 6.098 -13.586 8.375 1 94.69 95 ILE B C 1
ATOM 2609 O O . ILE B 1 95 ? 4.965 -13.883 8.766 1 94.69 95 ILE B O 1
ATOM 2613 N N . ASN B 1 96 ? 6.945 -12.836 9.055 1 91.75 96 ASN B N 1
ATOM 2614 C CA . ASN B 1 96 ? 6.609 -12.367 10.398 1 91.75 96 ASN B CA 1
ATOM 2615 C C . ASN B 1 96 ? 5.496 -11.328 10.375 1 91.75 96 ASN B C 1
ATOM 2617 O O . ASN B 1 96 ? 5.496 -10.43 9.523 1 91.75 96 ASN B O 1
ATOM 2621 N N . GLU B 1 97 ? 4.609 -11.375 11.336 1 85.12 97 GLU B N 1
ATOM 2622 C CA . GLU B 1 97 ? 3.434 -10.508 11.383 1 85.12 97 GLU B CA 1
ATOM 2623 C C . GLU B 1 97 ? 3.818 -9.07 11.711 1 85.12 97 GLU B C 1
ATOM 2625 O O . GLU B 1 97 ? 3.029 -8.148 11.5 1 85.12 97 GLU B O 1
ATOM 2630 N N . VAL B 1 98 ? 4.93 -8.812 12.305 1 81.5 98 VAL B N 1
ATOM 2631 C CA . VAL B 1 98 ? 5.379 -7.473 12.664 1 81.5 98 VAL B CA 1
ATOM 2632 C C . VAL B 1 98 ? 5.441 -6.602 11.406 1 81.5 98 VAL B C 1
ATOM 2634 O O . VAL B 1 98 ? 5.457 -5.371 11.5 1 81.5 98 VAL B O 1
ATOM 2637 N N . THR B 1 99 ? 5.25 -7.094 10.258 1 82.31 99 THR B N 1
ATOM 2638 C CA . THR B 1 99 ? 5.344 -6.402 8.984 1 82.31 99 THR B CA 1
ATOM 2639 C C . THR B 1 99 ? 3.99 -5.812 8.586 1 82.31 99 THR B C 1
ATOM 2641 O O . THR B 1 99 ? 3.906 -5.008 7.656 1 82.31 99 THR B O 1
ATOM 2644 N N . LEU B 1 100 ? 3.023 -6.168 9.328 1 88.44 100 LEU B N 1
ATOM 2645 C CA . LEU B 1 100 ? 1.662 -5.82 8.938 1 88.44 100 LEU B CA 1
ATOM 2646 C C . LEU B 1 100 ? 1.24 -4.492 9.562 1 88.44 100 LEU B C 1
ATOM 2648 O O . LEU B 1 100 ? 1.417 -4.281 10.766 1 88.44 100 LEU B O 1
ATOM 2652 N N . ASN B 1 101 ? 0.859 -3.543 8.812 1 90.94 101 ASN B N 1
ATOM 2653 C CA . ASN B 1 101 ? 0.238 -2.273 9.18 1 90.94 101 ASN B CA 1
ATOM 2654 C C . ASN B 1 101 ? -1.043 -2.027 8.391 1 90.94 101 ASN B C 1
ATOM 2656 O O . ASN B 1 101 ? -1.243 -2.619 7.324 1 90.94 101 ASN B O 1
ATOM 2660 N N . GLY B 1 102 ? -1.915 -1.227 9.039 1 92.62 102 GLY B N 1
ATOM 2661 C CA . GLY B 1 102 ? -3.148 -1.104 8.281 1 92.62 102 GLY B CA 1
ATOM 2662 C C . GLY B 1 102 ? -4.047 0.014 8.773 1 92.62 102 GLY B C 1
ATOM 2663 O O . GLY B 1 102 ? -3.645 0.809 9.625 1 92.62 102 GLY B O 1
ATOM 2664 N N . SER B 1 103 ? -5.191 0.128 8.062 1 91.75 103 SER B N 1
ATOM 2665 C CA . SER B 1 103 ? -6.234 1.109 8.336 1 91.75 103 SER B CA 1
ATOM 2666 C C . SER B 1 103 ? -7.621 0.504 8.156 1 91.75 103 SER B C 1
ATOM 2668 O O . SER B 1 103 ? -7.797 -0.447 7.391 1 91.75 103 SER B O 1
ATOM 2670 N N . THR B 1 104 ? -8.586 1.024 8.93 1 94.44 104 THR B N 1
ATOM 2671 C CA . THR B 1 104 ? -9.984 0.644 8.805 1 94.44 104 THR B CA 1
ATOM 2672 C C . THR B 1 104 ? -10.867 1.877 8.633 1 94.44 104 THR B C 1
ATOM 2674 O O . THR B 1 104 ? -10.398 3.008 8.766 1 94.44 104 THR B O 1
ATOM 2677 N N . GLU B 1 105 ? -12.047 1.634 8.289 1 93.06 105 GLU B N 1
ATOM 2678 C CA . GLU B 1 105 ? -13.039 2.701 8.227 1 93.06 105 GLU B CA 1
ATOM 2679 C C . GLU B 1 105 ? -13.984 2.646 9.43 1 93.06 105 GLU B C 1
ATOM 2681 O O . GLU B 1 105 ? -14.883 1.802 9.484 1 93.06 105 GLU B O 1
ATOM 2686 N N . GLU B 1 106 ? -13.82 3.66 10.297 1 90.88 106 GLU B N 1
ATOM 2687 C CA . GLU B 1 106 ? -14.609 3.639 11.523 1 90.88 106 GLU B CA 1
ATOM 2688 C C . GLU B 1 106 ? -15.695 4.707 11.508 1 90.88 106 GLU B C 1
ATOM 2690 O O . GLU B 1 106 ? -16.641 4.656 12.297 1 90.88 106 GLU B O 1
ATOM 2695 N N . ASN B 1 107 ? -15.57 5.625 10.586 1 87.06 107 ASN B N 1
ATOM 2696 C CA . ASN B 1 107 ? -16.391 6.828 10.648 1 87.06 107 ASN B CA 1
ATOM 2697 C C . ASN B 1 107 ? -17.75 6.621 9.969 1 87.06 107 ASN B C 1
ATOM 2699 O O . ASN B 1 107 ? -18.734 7.266 10.328 1 87.06 107 ASN B O 1
ATOM 2703 N N . PHE B 1 108 ? -17.891 5.77 8.984 1 91.31 108 PHE B N 1
ATOM 2704 C CA . PHE B 1 108 ? -19.125 5.57 8.242 1 91.31 108 PHE B CA 1
ATOM 2705 C C . PHE B 1 108 ? -19.469 4.09 8.141 1 91.31 108 PHE B C 1
ATOM 2707 O O . PHE B 1 108 ? -18.578 3.25 7.992 1 91.31 108 PHE B O 1
ATOM 2714 N N . PRO B 1 109 ? -20.734 3.824 8.203 1 95.44 109 PRO B N 1
ATOM 2715 C CA . PRO B 1 109 ? -21.109 2.426 7.996 1 95.44 109 PRO B CA 1
ATOM 2716 C C . PRO B 1 109 ? -20.828 1.938 6.578 1 95.44 109 PRO B C 1
ATOM 2718 O O . PRO B 1 109 ? -20.953 2.703 5.621 1 95.44 109 PRO B O 1
ATOM 2721 N N . THR B 1 110 ? -20.5 0.691 6.445 1 97.5 110 THR B N 1
ATOM 2722 C CA . THR B 1 110 ? -20.172 0.102 5.148 1 97.5 110 THR B CA 1
ATOM 2723 C C . THR B 1 110 ? -21.047 -1.127 4.883 1 97.5 110 THR B C 1
ATOM 2725 O O . THR B 1 110 ? -21.219 -1.975 5.762 1 97.5 110 THR B O 1
ATOM 2728 N N . LYS B 1 111 ? -21.531 -1.212 3.703 1 97.88 111 LYS B N 1
ATOM 2729 C CA . LYS B 1 111 ? -22.469 -2.281 3.373 1 97.88 111 LYS B CA 1
ATOM 2730 C C . LYS B 1 111 ? -21.844 -3.287 2.41 1 97.88 111 LYS B C 1
ATOM 2732 O O . LYS B 1 111 ? -22.438 -4.324 2.111 1 97.88 111 LYS B O 1
ATOM 2737 N N . ALA B 1 112 ? -20.75 -3.004 1.883 1 98.38 112 ALA B N 1
ATOM 2738 C CA . ALA B 1 112 ? -19.984 -3.898 1.022 1 98.38 112 ALA B CA 1
ATOM 2739 C C . ALA B 1 112 ? -18.547 -4.004 1.496 1 98.38 112 ALA B C 1
ATOM 2741 O O . ALA B 1 112 ? -17.969 -3.035 2.006 1 98.38 112 ALA B O 1
ATOM 2742 N N . THR B 1 113 ? -18 -5.168 1.32 1 98.31 113 THR B N 1
ATOM 2743 C CA . THR B 1 113 ? -16.625 -5.418 1.755 1 98.31 113 THR B CA 1
ATOM 2744 C C . THR B 1 113 ? -15.625 -4.812 0.771 1 98.31 113 THR B C 1
ATOM 2746 O O . THR B 1 113 ? -15.828 -4.883 -0.444 1 98.31 113 THR B O 1
ATOM 2749 N N . GLY B 1 114 ? -14.641 -4.133 1.281 1 98.62 114 GLY B N 1
ATOM 2750 C CA . GLY B 1 114 ? -13.516 -3.641 0.5 1 98.62 114 GLY B CA 1
ATOM 2751 C C . GLY B 1 114 ? -12.18 -3.818 1.196 1 98.62 114 GLY B C 1
ATOM 2752 O O . GLY B 1 114 ? -12.078 -3.635 2.412 1 98.62 114 GLY B O 1
ATOM 2753 N N . LEU B 1 115 ? -11.156 -4.203 0.442 1 98.69 115 LEU B N 1
ATOM 2754 C CA . LEU B 1 115 ? -9.812 -4.379 0.978 1 98.69 115 LEU B CA 1
ATOM 2755 C C . LEU B 1 115 ? -8.758 -4.039 -0.073 1 98.69 115 LEU B C 1
ATOM 2757 O O . LEU B 1 115 ? -8.875 -4.445 -1.231 1 98.69 115 LEU B O 1
ATOM 2761 N N . GLY B 1 116 ? -7.824 -3.225 0.291 1 98.5 116 GLY B N 1
ATOM 2762 C CA . GLY B 1 116 ? -6.594 -3.053 -0.462 1 98.5 116 GLY B CA 1
ATOM 2763 C C . GLY B 1 116 ? -5.363 -3.541 0.283 1 98.5 116 GLY B C 1
ATOM 2764 O O . GLY B 1 116 ? -5.25 -3.352 1.496 1 98.5 116 GLY B O 1
ATOM 2765 N N . VAL B 1 117 ? -4.48 -4.184 -0.431 1 98.5 117 VAL B N 1
ATOM 2766 C CA . VAL B 1 117 ? -3.236 -4.668 0.155 1 98.5 117 VAL B CA 1
ATOM 2767 C C . VAL B 1 117 ? -2.051 -4.188 -0.681 1 98.5 117 VAL B C 1
ATOM 2769 O O . VAL B 1 117 ? -2.117 -4.172 -1.912 1 98.5 117 VAL B O 1
ATOM 2772 N N . THR B 1 118 ? -1.045 -3.758 -0.067 1 98.5 118 THR B N 1
ATOM 2773 C CA . THR B 1 118 ? 0.229 -3.441 -0.703 1 98.5 118 THR B CA 1
ATOM 2774 C C . THR B 1 118 ? 1.369 -4.207 -0.038 1 98.5 118 THR B C 1
ATOM 2776 O O . THR B 1 118 ? 1.443 -4.277 1.19 1 98.5 118 THR B O 1
ATOM 2779 N N . VAL B 1 119 ? 2.145 -4.809 -0.825 1 98.19 119 VAL B N 1
ATOM 2780 C CA . VAL B 1 119 ? 3.316 -5.527 -0.338 1 98.19 119 VAL B CA 1
ATOM 2781 C C . VAL B 1 119 ? 4.586 -4.852 -0.852 1 98.19 119 VAL B C 1
ATOM 2783 O O . VAL B 1 119 ? 4.672 -4.488 -2.027 1 98.19 119 VAL B O 1
ATOM 2786 N N . VAL B 1 120 ? 5.543 -4.652 0.045 1 97.38 120 VAL B N 1
ATOM 2787 C CA . VAL B 1 120 ? 6.844 -4.074 -0.28 1 97.38 120 VAL B CA 1
ATOM 2788 C C . VAL B 1 120 ? 7.949 -5.082 0.031 1 97.38 120 VAL B C 1
ATOM 2790 O O . VAL B 1 120 ? 7.98 -5.66 1.118 1 97.38 120 VAL B O 1
ATOM 2793 N N . GLY B 1 121 ? 8.789 -5.293 -0.933 1 96.94 121 GLY B N 1
ATOM 2794 C CA . GLY B 1 121 ? 9.953 -6.145 -0.761 1 96.94 121 GLY B CA 1
ATOM 2795 C C . GLY B 1 121 ? 11.242 -5.5 -1.242 1 96.94 121 GLY B C 1
ATOM 2796 O O . GLY B 1 121 ? 11.211 -4.453 -1.893 1 96.94 121 GLY B O 1
ATOM 2797 N N . ILE B 1 122 ? 12.367 -6.066 -0.837 1 95.88 122 ILE B N 1
ATOM 2798 C CA . ILE B 1 122 ? 13.688 -5.652 -1.292 1 95.88 122 ILE B CA 1
ATOM 2799 C C . ILE B 1 122 ? 14.398 -6.828 -1.955 1 95.88 122 ILE B C 1
ATOM 2801 O O . ILE B 1 122 ? 14.32 -7.961 -1.47 1 95.88 122 ILE B O 1
ATOM 2805 N N . VAL B 1 123 ? 15.031 -6.535 -3.072 1 96.56 123 VAL B N 1
ATOM 2806 C CA . VAL B 1 123 ? 15.727 -7.598 -3.795 1 96.56 123 VAL B CA 1
ATOM 2807 C C . VAL B 1 123 ? 17.125 -7.129 -4.195 1 96.56 123 VAL B C 1
ATOM 2809 O O . VAL B 1 123 ? 17.312 -5.973 -4.582 1 96.56 123 VAL B O 1
ATOM 2812 N N . ASP B 1 124 ? 18.094 -8.031 -4.035 1 95.5 124 ASP B N 1
ATOM 2813 C CA . ASP B 1 124 ? 19.406 -7.809 -4.633 1 95.5 124 ASP B CA 1
ATOM 2814 C C . ASP B 1 124 ? 19.344 -7.934 -6.156 1 95.5 124 ASP B C 1
ATOM 2816 O O . ASP B 1 124 ? 18.703 -8.844 -6.684 1 95.5 124 ASP B O 1
ATOM 2820 N N . ASN B 1 125 ? 20.016 -7.094 -6.797 1 93.62 125 ASN B N 1
ATOM 2821 C CA . ASN B 1 125 ? 20.016 -7.098 -8.258 1 93.62 125 ASN B CA 1
ATOM 2822 C C . ASN B 1 125 ? 20.391 -8.469 -8.812 1 93.62 125 ASN B C 1
ATOM 2824 O O . ASN B 1 125 ? 19.812 -8.914 -9.805 1 93.62 125 ASN B O 1
ATOM 2828 N N . ASN B 1 126 ? 21.312 -9.094 -8.164 1 92.88 126 ASN B N 1
ATOM 2829 C CA . ASN B 1 126 ? 21.812 -10.383 -8.633 1 92.88 126 ASN B CA 1
ATOM 2830 C C . ASN B 1 126 ? 20.75 -11.469 -8.477 1 92.88 126 ASN B C 1
ATOM 2832 O O . ASN B 1 126 ? 20.844 -12.523 -9.109 1 92.88 126 ASN B O 1
ATOM 2836 N N . ASN B 1 127 ? 19.766 -11.234 -7.719 1 94.5 127 ASN B N 1
ATOM 2837 C CA . ASN B 1 127 ? 18.75 -12.234 -7.438 1 94.5 127 ASN B CA 1
ATOM 2838 C C . ASN B 1 127 ? 17.422 -11.883 -8.102 1 94.5 127 ASN B C 1
ATOM 2840 O O . ASN B 1 127 ? 16.469 -12.664 -8.047 1 94.5 127 ASN B O 1
ATOM 2844 N N . MET B 1 128 ? 17.344 -10.742 -8.719 1 95.12 128 MET B N 1
ATOM 2845 C CA . MET B 1 128 ? 16.078 -10.258 -9.25 1 95.12 128 MET B CA 1
ATOM 2846 C C . MET B 1 128 ? 15.648 -11.07 -10.469 1 95.12 128 MET B C 1
ATOM 2848 O O . MET B 1 128 ? 16.422 -11.227 -11.414 1 95.12 128 MET B O 1
ATOM 2852 N N . LYS B 1 129 ? 14.422 -11.547 -10.438 1 96.81 129 LYS B N 1
ATOM 2853 C CA . LYS B 1 129 ? 13.875 -12.391 -11.492 1 96.81 129 LYS B CA 1
ATOM 2854 C C . LYS B 1 129 ? 12.812 -11.641 -12.297 1 96.81 129 LYS B C 1
ATOM 2856 O O . LYS B 1 129 ? 11.711 -12.156 -12.516 1 96.81 129 LYS B O 1
ATOM 2861 N N . VAL B 1 130 ? 13.086 -10.477 -12.648 1 96.25 130 VAL B N 1
ATOM 2862 C CA . VAL B 1 130 ? 12.203 -9.664 -13.469 1 96.25 130 VAL B CA 1
ATOM 2863 C C . VAL B 1 130 ? 12.867 -9.359 -14.812 1 96.25 130 VAL B C 1
ATOM 2865 O O . VAL B 1 130 ? 13.945 -8.766 -14.852 1 96.25 130 VAL B O 1
ATOM 2868 N N . ASN B 1 131 ? 12.195 -9.727 -15.906 1 95.88 131 ASN B N 1
ATOM 2869 C CA . ASN B 1 131 ? 12.742 -9.555 -17.25 1 95.88 131 ASN B CA 1
ATOM 2870 C C . ASN B 1 131 ? 14.18 -10.07 -17.344 1 95.88 131 ASN B C 1
ATOM 2872 O O . ASN B 1 131 ? 15.07 -9.367 -17.812 1 95.88 131 ASN B O 1
ATOM 2876 N N . ASN B 1 132 ? 14.312 -11.289 -16.875 1 95.69 132 ASN B N 1
ATOM 2877 C CA . ASN B 1 132 ? 15.656 -11.82 -16.672 1 95.69 132 ASN B CA 1
ATOM 2878 C C . ASN B 1 132 ? 15.898 -13.07 -17.516 1 95.69 132 ASN B C 1
ATOM 2880 O O . ASN B 1 132 ? 16.719 -13.914 -17.172 1 95.69 132 ASN B O 1
ATOM 2884 N N . ILE B 1 133 ? 15.164 -13.242 -18.578 1 96.69 133 ILE B N 1
ATOM 2885 C CA . ILE B 1 133 ? 15.406 -14.344 -19.5 1 96.69 133 ILE B CA 1
ATOM 2886 C C . ILE B 1 133 ? 16.547 -13.969 -20.453 1 96.69 133 ILE B C 1
ATOM 2888 O O . ILE B 1 133 ? 16.406 -13.047 -21.266 1 96.69 133 ILE B O 1
ATOM 2892 N N . THR B 1 134 ? 17.625 -14.734 -20.375 1 92.38 134 THR B N 1
ATOM 2893 C CA . THR B 1 134 ? 18.812 -14.328 -21.109 1 92.38 134 THR B CA 1
ATOM 2894 C C . THR B 1 134 ? 19.109 -15.297 -22.25 1 92.38 134 THR B C 1
ATOM 2896 O O . THR B 1 134 ? 19.938 -15.008 -23.125 1 92.38 134 THR B O 1
ATOM 2899 N N . LYS B 1 135 ? 18.5 -16.391 -22.344 1 95.62 135 LYS B N 1
ATOM 2900 C CA . LYS B 1 135 ? 18.688 -17.422 -23.359 1 95.62 135 LYS B CA 1
ATOM 2901 C C . LYS B 1 135 ? 17.438 -18.25 -23.562 1 95.62 135 LYS B C 1
ATOM 2903 O O . LYS B 1 135 ? 16.469 -18.109 -22.797 1 95.62 135 LYS B O 1
ATOM 2908 N N . ASP B 1 136 ? 17.531 -19.031 -24.625 1 97.94 136 ASP B N 1
ATOM 2909 C CA . ASP B 1 136 ? 16.438 -19.969 -24.844 1 97.94 136 ASP B CA 1
ATOM 2910 C C . ASP B 1 136 ? 16.188 -20.828 -23.609 1 97.94 136 ASP B C 1
ATOM 2912 O O . ASP B 1 136 ? 17.125 -21.266 -22.953 1 97.94 136 ASP B O 1
ATOM 2916 N N . CYS B 1 137 ? 14.883 -21 -23.359 1 98.25 137 CYS B N 1
ATOM 2917 C CA . CYS B 1 137 ? 14.555 -21.75 -22.156 1 98.25 137 CYS B CA 1
ATOM 2918 C C . CYS B 1 137 ? 13.172 -22.391 -22.266 1 98.25 137 CYS B C 1
ATOM 2920 O O . CYS B 1 137 ? 12.539 -22.312 -23.312 1 98.25 137 CYS B O 1
ATOM 2922 N N . LEU B 1 138 ? 12.844 -23.172 -21.266 1 98.12 138 LEU B N 1
ATOM 2923 C CA . LEU B 1 138 ? 11.531 -23.781 -21.172 1 98.12 138 LEU B CA 1
ATOM 2924 C C . LEU B 1 138 ? 10.602 -22.969 -20.281 1 98.12 138 LEU B C 1
ATOM 2926 O O . LEU B 1 138 ? 11.062 -22.25 -19.391 1 98.12 138 LEU B O 1
ATOM 2930 N N . LEU B 1 139 ? 9.32 -23.016 -20.594 1 98.38 139 LEU B N 1
ATOM 2931 C CA . LEU B 1 139 ? 8.305 -22.422 -19.734 1 98.38 139 LEU B CA 1
ATOM 2932 C C . LEU B 1 139 ? 7.434 -23.5 -19.094 1 98.38 139 LEU B C 1
ATOM 2934 O O . LEU B 1 139 ? 6.898 -24.375 -19.781 1 98.38 139 LEU B O 1
ATOM 2938 N N . ILE B 1 140 ? 7.359 -23.469 -17.797 1 98.19 140 ILE B N 1
ATOM 2939 C CA . ILE B 1 140 ? 6.566 -24.453 -17.078 1 98.19 140 ILE B CA 1
ATOM 2940 C C . ILE B 1 140 ? 5.492 -23.734 -16.25 1 98.19 140 ILE B C 1
ATOM 2942 O O . ILE B 1 140 ? 5.586 -22.531 -16 1 98.19 140 ILE B O 1
ATOM 2946 N N . SER B 1 141 ? 4.434 -24.438 -15.938 1 98.25 141 SER B N 1
ATOM 2947 C CA . SER B 1 141 ? 3.447 -23.984 -14.961 1 98.25 141 SER B CA 1
ATOM 2948 C C . SER B 1 141 ? 3.352 -24.938 -13.781 1 98.25 141 SER B C 1
ATOM 2950 O O . SER B 1 141 ? 3.607 -26.125 -13.914 1 98.25 141 SER B O 1
ATOM 2952 N N . ILE B 1 142 ? 3.092 -24.438 -12.633 1 98.12 142 ILE B N 1
ATOM 2953 C CA . ILE B 1 142 ? 2.832 -25.219 -11.422 1 98.12 142 ILE B CA 1
ATOM 2954 C C . ILE B 1 142 ? 1.496 -24.797 -10.82 1 98.12 142 ILE B C 1
ATOM 2956 O O . ILE B 1 142 ? 1.259 -23.609 -10.586 1 98.12 142 ILE B O 1
ATOM 2960 N N . GLY B 1 143 ?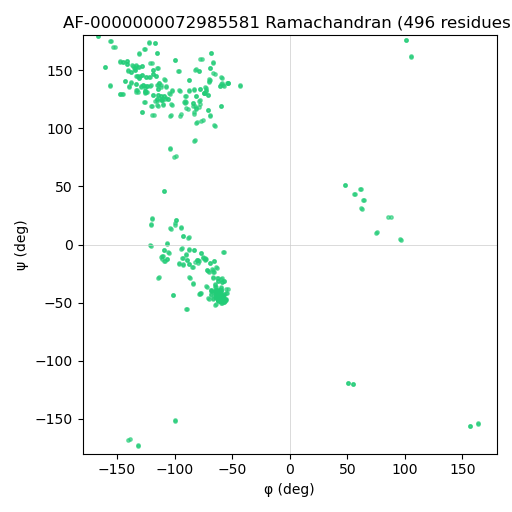 0.622 -25.812 -10.461 1 97.81 143 GLY B N 1
ATOM 2961 C CA . GLY B 1 143 ? -0.684 -25.562 -9.875 1 97.81 143 GLY B CA 1
ATOM 2962 C C . GLY B 1 143 ? -1.829 -25.781 -10.844 1 97.81 143 GLY B C 1
ATOM 2963 O O . GLY B 1 143 ? -1.626 -25.781 -12.062 1 97.81 143 GLY B O 1
ATOM 2964 N N . ILE B 1 144 ? -3.01 -25.938 -10.352 1 97.69 144 ILE B N 1
ATOM 2965 C CA . ILE B 1 144 ? -4.242 -26.062 -11.125 1 97.69 144 ILE B CA 1
ATOM 2966 C C . ILE B 1 144 ? -5.035 -24.75 -11.039 1 97.69 144 ILE B C 1
ATOM 2968 O O . ILE B 1 144 ? -5.25 -24.219 -9.945 1 97.69 144 ILE B O 1
ATOM 2972 N N . PRO B 1 145 ? -5.473 -24.219 -12.242 1 97.5 145 PRO B N 1
ATOM 2973 C CA . PRO B 1 145 ? -6.289 -23 -12.195 1 97.5 145 PRO B CA 1
ATOM 2974 C C . PRO B 1 145 ? -7.582 -23.188 -11.398 1 97.5 145 PRO B C 1
ATOM 2976 O O . PRO B 1 145 ? -8.367 -24.094 -11.695 1 97.5 145 PRO B O 1
ATOM 2979 N N . LYS B 1 146 ? -7.727 -22.422 -10.344 1 94.5 146 LYS B N 1
ATOM 2980 C CA . LYS B 1 146 ? -8.93 -22.422 -9.516 1 94.5 146 LYS B CA 1
ATOM 2981 C C . LYS B 1 146 ? -9.375 -21 -9.203 1 94.5 146 LYS B C 1
ATOM 2983 O O . LYS B 1 146 ? -8.555 -20.078 -9.164 1 94.5 146 LYS B O 1
ATOM 2988 N N . VAL B 1 147 ? -10.727 -20.844 -9.031 1 87.62 147 VAL B N 1
ATOM 2989 C CA . VAL B 1 147 ? -11.273 -19.547 -8.648 1 87.62 147 VAL B CA 1
ATOM 2990 C C . VAL B 1 147 ? -12.359 -19.734 -7.582 1 87.62 147 VAL B C 1
ATOM 2992 O O . VAL B 1 147 ? -12.977 -20.797 -7.5 1 87.62 147 VAL B O 1
ATOM 2995 N N . GLY B 1 148 ? -12.469 -18.781 -6.746 1 79.06 148 GLY B N 1
ATOM 2996 C CA . GLY B 1 148 ? -13.555 -18.719 -5.781 1 79.06 148 GLY B CA 1
ATOM 2997 C C . GLY B 1 148 ? -13.68 -19.953 -4.93 1 79.06 148 GLY B C 1
ATOM 2998 O O . GLY B 1 148 ? -12.711 -20.391 -4.301 1 79.06 148 GLY B O 1
ATOM 2999 N N . LYS B 1 149 ? -14.797 -20.562 -5.02 1 78.69 149 LYS B N 1
ATOM 3000 C CA . LYS B 1 149 ? -15.188 -21.672 -4.16 1 78.69 149 LYS B CA 1
ATOM 3001 C C . LYS B 1 149 ? -14.422 -22.938 -4.516 1 78.69 149 LYS B C 1
ATOM 3003 O O . LYS B 1 149 ? -14.438 -23.906 -3.756 1 78.69 149 LYS B O 1
ATOM 3008 N N . GLU B 1 150 ? -13.773 -22.891 -5.637 1 88.5 150 GLU B N 1
ATOM 3009 C CA . GLU B 1 150 ? -13.008 -24.078 -6.043 1 88.5 150 GLU B CA 1
ATOM 3010 C C . GLU B 1 150 ? -11.781 -24.266 -5.156 1 88.5 150 GLU B C 1
ATOM 3012 O O . GLU B 1 150 ? -11.203 -25.359 -5.121 1 88.5 150 GLU B O 1
ATOM 3017 N N . ILE B 1 151 ? -11.375 -23.172 -4.555 1 89.38 151 ILE B N 1
ATOM 3018 C CA . ILE B 1 151 ? -10.195 -23.234 -3.697 1 89.38 151 ILE B CA 1
ATOM 3019 C C . ILE B 1 151 ? -10.594 -23.766 -2.316 1 89.38 151 ILE B C 1
ATOM 3021 O O . ILE B 1 151 ? -11.586 -23.328 -1.74 1 89.38 151 ILE B O 1
ATOM 3025 N N . ASP B 1 152 ? -9.883 -24.766 -1.884 1 85.38 152 ASP B N 1
ATOM 3026 C CA . ASP B 1 152 ? -10.094 -25.188 -0.504 1 85.38 152 ASP B CA 1
ATOM 3027 C C . ASP B 1 152 ? -9.664 -24.109 0.48 1 85.38 152 ASP B C 1
ATOM 3029 O O . ASP B 1 152 ? -8.484 -23.984 0.802 1 85.38 152 ASP B O 1
ATOM 3033 N N . ILE B 1 153 ? -10.648 -23.406 1.033 1 72.88 153 ILE B N 1
ATOM 3034 C CA . ILE B 1 153 ? -10.359 -22.203 1.81 1 72.88 153 ILE B CA 1
ATOM 3035 C C . ILE B 1 153 ? -10.227 -22.562 3.287 1 72.88 153 ILE B C 1
ATOM 3037 O O . ILE B 1 153 ? -9.805 -21.75 4.098 1 72.88 153 ILE B O 1
ATOM 3041 N N . PHE B 1 154 ? -10.672 -23.672 3.703 1 72.75 154 PHE B N 1
ATOM 3042 C CA . PHE B 1 154 ? -10.633 -24.062 5.105 1 72.75 154 PHE B CA 1
ATOM 3043 C C . PHE B 1 154 ? -9.328 -24.781 5.43 1 72.75 154 PHE B C 1
ATOM 3045 O O . PHE B 1 154 ? -8.945 -24.891 6.598 1 72.75 154 PHE B O 1
ATOM 3052 N N . GLY B 1 155 ? -8.648 -25.156 4.277 1 72.75 155 GLY B N 1
ATOM 3053 C CA . GLY B 1 155 ? -7.344 -25.781 4.457 1 72.75 155 GLY B CA 1
ATOM 3054 C C . GLY B 1 155 ? -6.316 -25.328 3.443 1 72.75 155 GLY B C 1
ATOM 3055 O O . GLY B 1 155 ? -6.402 -24.219 2.926 1 72.75 155 GLY B O 1
ATOM 3056 N N . TYR B 1 156 ? -5.246 -26.078 3.473 1 78.94 156 TYR B N 1
ATOM 3057 C CA . TYR B 1 156 ? -4.25 -25.844 2.434 1 78.94 156 TYR B CA 1
ATOM 3058 C C . TYR B 1 156 ? -4.617 -26.578 1.15 1 78.94 156 TYR B C 1
ATOM 3060 O O . TYR B 1 156 ? -4.785 -27.797 1.155 1 78.94 156 TYR B O 1
ATOM 3068 N N . ASP B 1 157 ? -4.902 -25.875 0.155 1 91.5 157 ASP B N 1
ATOM 3069 C CA . ASP B 1 157 ? -5.172 -26.469 -1.153 1 91.5 157 ASP B CA 1
ATOM 3070 C C . ASP B 1 157 ? -3.879 -26.922 -1.825 1 91.5 157 ASP B C 1
ATOM 3072 O O . ASP B 1 157 ? -3.139 -26.109 -2.379 1 91.5 157 ASP B O 1
ATOM 3076 N N . GLU B 1 158 ? -3.639 -28.203 -1.887 1 92.62 158 GLU B N 1
ATOM 3077 C CA . GLU B 1 158 ? -2.379 -28.766 -2.373 1 92.62 158 GLU B CA 1
ATOM 3078 C C . GLU B 1 158 ? -2.291 -28.688 -3.895 1 92.62 158 GLU B C 1
ATOM 3080 O O . GLU B 1 158 ? -1.218 -28.875 -4.469 1 92.62 158 GLU B O 1
ATOM 3085 N N . GLU B 1 159 ? -3.373 -28.375 -4.469 1 95.62 159 GLU B N 1
ATOM 3086 C CA . GLU B 1 159 ? -3.398 -28.391 -5.93 1 95.62 159 GLU B CA 1
ATOM 3087 C C . GLU B 1 159 ? -2.943 -27.062 -6.512 1 95.62 159 GLU B C 1
ATOM 3089 O O . GLU B 1 159 ? -2.662 -26.953 -7.707 1 95.62 159 GLU B O 1
ATOM 3094 N N . ILE B 1 160 ? -2.934 -26.062 -5.691 1 96.25 160 ILE B N 1
ATOM 3095 C CA . ILE B 1 160 ? -2.568 -24.75 -6.215 1 96.25 160 ILE B CA 1
ATOM 3096 C C . ILE B 1 160 ? -1.105 -24.453 -5.887 1 96.25 160 ILE B C 1
ATOM 3098 O O . ILE B 1 160 ? -0.506 -25.109 -5.035 1 96.25 160 ILE B O 1
ATOM 3102 N N . ALA B 1 161 ? -0.515 -23.562 -6.605 1 97.44 161 ALA B N 1
ATOM 3103 C CA . ALA B 1 161 ? 0.87 -23.156 -6.367 1 97.44 161 ALA B CA 1
ATOM 3104 C C . ALA B 1 161 ? 1.071 -22.734 -4.918 1 97.44 161 ALA B C 1
ATOM 3106 O O . ALA B 1 161 ? 0.214 -22.062 -4.34 1 97.44 161 ALA B O 1
ATOM 3107 N N . SER B 1 162 ? 2.178 -23.125 -4.34 1 96.69 162 SER B N 1
ATOM 3108 C CA . SER B 1 162 ? 2.48 -22.797 -2.951 1 96.69 162 SER B CA 1
ATOM 3109 C C . SER B 1 162 ? 3.713 -21.891 -2.852 1 96.69 162 SER B C 1
ATOM 3111 O O . SER B 1 162 ? 4.461 -21.75 -3.82 1 96.69 162 SER B O 1
ATOM 3113 N N . TYR B 1 163 ? 3.867 -21.312 -1.695 1 97.31 163 TYR B N 1
ATOM 3114 C CA . TYR B 1 163 ? 5.07 -20.531 -1.434 1 97.31 163 TYR B CA 1
ATOM 3115 C C . TYR B 1 163 ? 6.316 -21.406 -1.497 1 97.31 163 TYR B C 1
ATOM 3117 O O . TYR B 1 163 ? 7.387 -20.938 -1.897 1 97.31 163 TYR B O 1
ATOM 3125 N N . ASN B 1 164 ? 6.211 -22.641 -1.146 1 96.69 164 ASN B N 1
ATOM 3126 C CA . ASN B 1 164 ? 7.32 -23.594 -1.258 1 96.69 164 ASN B CA 1
ATOM 3127 C C . ASN B 1 164 ? 7.723 -23.812 -2.713 1 96.69 164 ASN B C 1
ATOM 3129 O O . ASN B 1 164 ? 8.906 -23.984 -3.016 1 96.69 164 ASN B O 1
ATOM 3133 N N . ASN B 1 165 ? 6.699 -23.875 -3.57 1 97.75 165 ASN B N 1
ATOM 3134 C CA . ASN B 1 165 ? 7.023 -23.969 -4.988 1 97.75 165 ASN B CA 1
ATOM 3135 C C . ASN B 1 165 ? 7.906 -22.812 -5.445 1 97.75 165 ASN B C 1
ATOM 3137 O O . ASN B 1 165 ? 8.898 -23.016 -6.148 1 97.75 165 ASN B O 1
ATOM 3141 N N . ILE B 1 166 ? 7.523 -21.609 -5.055 1 97.94 166 ILE B N 1
ATOM 3142 C CA . ILE B 1 166 ? 8.266 -20.422 -5.426 1 97.94 166 ILE B CA 1
ATOM 3143 C C . ILE B 1 166 ? 9.695 -20.516 -4.895 1 97.94 166 ILE B C 1
ATOM 3145 O O . ILE B 1 166 ? 10.656 -20.297 -5.637 1 97.94 166 ILE B O 1
ATOM 3149 N N . SER B 1 167 ? 9.82 -20.859 -3.631 1 96.94 167 SER B N 1
ATOM 3150 C CA . SER B 1 167 ? 11.133 -20.969 -3.004 1 96.94 167 SER B CA 1
ATOM 3151 C C . SER B 1 167 ? 12 -22 -3.719 1 96.94 167 SER B C 1
ATOM 3153 O O . SER B 1 167 ? 13.195 -21.766 -3.941 1 96.94 167 SER B O 1
ATOM 3155 N N . THR B 1 168 ? 11.422 -23.109 -4.07 1 97.06 168 THR B N 1
ATOM 3156 C CA . THR B 1 168 ? 12.141 -24.172 -4.754 1 97.06 168 THR B CA 1
ATOM 3157 C C . THR B 1 168 ? 12.672 -23.703 -6.102 1 97.06 168 THR B C 1
ATOM 3159 O O . THR B 1 168 ? 13.82 -23.969 -6.453 1 97.06 168 THR B O 1
ATOM 3162 N N . ILE B 1 169 ? 11.859 -23 -6.824 1 97.38 169 ILE B N 1
ATOM 3163 C CA . ILE B 1 169 ? 12.25 -22.5 -8.141 1 97.38 169 ILE B CA 1
ATOM 3164 C C . ILE B 1 169 ? 13.336 -21.438 -7.988 1 97.38 169 ILE B C 1
ATOM 3166 O O . ILE B 1 169 ? 14.352 -21.469 -8.695 1 97.38 169 ILE B O 1
ATOM 3170 N N . LEU B 1 170 ? 13.18 -20.531 -7.031 1 95.88 170 LEU B N 1
ATOM 3171 C CA . LEU B 1 170 ? 14.102 -19.422 -6.84 1 95.88 170 LEU B CA 1
ATOM 3172 C C . LEU B 1 170 ? 15.469 -19.922 -6.395 1 95.88 170 LEU B C 1
ATOM 3174 O O . LEU B 1 170 ? 16.484 -19.266 -6.656 1 95.88 170 LEU B O 1
ATOM 3178 N N . ASN B 1 171 ? 15.492 -21.016 -5.742 1 94.19 171 ASN B N 1
ATOM 3179 C CA . ASN B 1 171 ? 16.75 -21.578 -5.262 1 94.19 171 ASN B CA 1
ATOM 3180 C C . ASN B 1 171 ? 17.531 -22.266 -6.383 1 94.19 171 ASN B C 1
ATOM 3182 O O . ASN B 1 171 ? 18.672 -22.656 -6.199 1 94.19 171 ASN B O 1
ATOM 3186 N N . ASN B 1 172 ? 16.875 -22.375 -7.543 1 92.88 172 ASN B N 1
ATOM 3187 C CA . ASN B 1 172 ? 17.562 -22.875 -8.719 1 92.88 172 ASN B CA 1
ATOM 3188 C C . ASN B 1 172 ? 18.219 -21.75 -9.523 1 92.88 172 ASN B C 1
ATOM 3190 O O . ASN B 1 172 ? 17.531 -20.844 -10 1 92.88 172 ASN B O 1
ATOM 3194 N N . GLN B 1 173 ? 19.5 -21.812 -9.742 1 89.94 173 GLN B N 1
ATOM 3195 C CA . GLN B 1 173 ? 20.25 -20.75 -10.43 1 89.94 173 GLN B CA 1
ATOM 3196 C C . GLN B 1 173 ? 19.859 -20.656 -11.898 1 89.94 173 GLN B C 1
ATOM 3198 O O . GLN B 1 173 ? 20.047 -19.625 -12.531 1 89.94 173 GLN B O 1
ATOM 3203 N N . GLU B 1 174 ? 19.312 -21.75 -12.359 1 94.81 174 GLU B N 1
ATOM 3204 C CA . GLU B 1 174 ? 18.953 -21.766 -13.773 1 94.81 174 GLU B CA 1
ATOM 3205 C C . GLU B 1 174 ? 17.469 -21.5 -13.969 1 94.81 174 GLU B C 1
ATOM 3207 O O . GLU B 1 174 ? 16.875 -21.984 -14.938 1 94.81 174 GLU B O 1
ATOM 3212 N N . ALA B 1 175 ? 16.797 -20.969 -12.969 1 96.19 175 ALA B N 1
ATOM 3213 C CA . ALA B 1 175 ? 15.477 -20.344 -13.109 1 96.19 175 ALA B CA 1
ATOM 3214 C C . ALA B 1 175 ? 15.594 -18.859 -13.398 1 96.19 175 ALA B C 1
ATOM 3216 O O . ALA B 1 175 ? 16.234 -18.109 -12.648 1 96.19 175 ALA B O 1
ATOM 3217 N N . TYR B 1 176 ? 14.945 -18.375 -14.422 1 97.5 176 TYR B N 1
ATOM 3218 C CA . TYR B 1 176 ? 15.211 -17.031 -14.922 1 97.5 176 TYR B CA 1
ATOM 3219 C C . TYR B 1 176 ? 14.133 -16.062 -14.453 1 97.5 176 TYR B C 1
ATOM 3221 O O . TYR B 1 176 ? 14.43 -14.914 -14.102 1 97.5 176 TYR B O 1
ATOM 3229 N N . GLU B 1 177 ? 12.945 -16.516 -14.531 1 97.81 177 GLU B N 1
ATOM 3230 C CA . GLU B 1 177 ? 11.836 -15.641 -14.164 1 97.81 177 GLU B CA 1
ATOM 3231 C C . GLU B 1 177 ? 10.609 -16.438 -13.758 1 97.81 177 GLU B C 1
ATOM 3233 O O . GLU B 1 177 ? 10.32 -17.5 -14.328 1 97.81 177 GLU B O 1
ATOM 3238 N N . ILE B 1 178 ? 9.953 -16.047 -12.711 1 98.12 178 ILE B N 1
ATOM 3239 C CA . ILE B 1 178 ? 8.711 -16.625 -12.203 1 98.12 178 ILE B CA 1
ATOM 3240 C C . ILE B 1 178 ? 7.645 -15.531 -12.102 1 98.12 178 ILE B C 1
ATOM 3242 O O . ILE B 1 178 ? 7.93 -14.406 -11.688 1 98.12 178 ILE B O 1
ATOM 3246 N N . VAL B 1 179 ? 6.406 -15.82 -12.531 1 97.94 179 VAL B N 1
ATOM 3247 C CA . VAL B 1 179 ? 5.305 -14.867 -12.414 1 97.94 179 VAL B CA 1
ATOM 3248 C C . VAL B 1 179 ? 4.027 -15.602 -12.008 1 97.94 179 VAL B C 1
ATOM 3250 O O . VAL B 1 179 ? 3.775 -16.719 -12.477 1 97.94 179 VAL B O 1
ATOM 3253 N N . PRO B 1 180 ? 3.279 -15.039 -11.07 1 98.12 180 PRO B N 1
ATOM 3254 C CA . PRO B 1 180 ? 1.954 -15.609 -10.828 1 98.12 180 PRO B CA 1
ATOM 3255 C C . PRO B 1 180 ? 0.981 -15.375 -11.977 1 98.12 180 PRO B C 1
ATOM 3257 O O . PRO B 1 180 ? 1.14 -14.414 -12.734 1 98.12 180 PRO B O 1
ATOM 3260 N N . VAL B 1 181 ? 0.04 -16.281 -12.117 1 97.69 181 VAL B N 1
ATOM 3261 C CA . VAL B 1 181 ? -0.947 -16.172 -13.188 1 97.69 181 VAL B CA 1
ATOM 3262 C C . VAL B 1 181 ? -2.213 -15.508 -12.656 1 97.69 181 VAL B C 1
ATOM 3264 O O . VAL B 1 181 ? -2.721 -15.875 -11.594 1 97.69 181 VAL B O 1
ATOM 3267 N N . GLY B 1 182 ? -2.742 -14.539 -13.367 1 92.62 182 GLY B N 1
ATOM 3268 C CA . GLY B 1 182 ? -3.922 -13.797 -12.961 1 92.62 182 GLY B CA 1
ATOM 3269 C C . GLY B 1 182 ? -5.191 -14.266 -13.641 1 92.62 182 GLY B C 1
ATOM 3270 O O . GLY B 1 182 ? -5.316 -15.438 -13.992 1 92.62 182 GLY B O 1
ATOM 3271 N N . SER B 1 183 ? -6.09 -13.305 -13.766 1 90.56 183 SER B N 1
ATOM 3272 C CA . SER B 1 183 ? -7.449 -13.602 -14.219 1 90.56 183 SER B CA 1
ATOM 3273 C C . SER B 1 183 ? -7.477 -13.914 -15.711 1 90.56 183 SER B C 1
ATOM 3275 O O . SER B 1 183 ? -8.445 -14.492 -16.219 1 90.56 183 SER B O 1
ATOM 3277 N N . LYS B 1 184 ? -6.348 -13.594 -16.422 1 92.06 184 LYS B N 1
ATOM 3278 C CA . LYS B 1 184 ? -6.359 -13.781 -17.875 1 92.06 184 LYS B CA 1
ATOM 3279 C C . LYS B 1 184 ? -5.824 -15.156 -18.266 1 92.06 184 LYS B C 1
ATOM 3281 O O . LYS B 1 184 ? -5.855 -15.531 -19.438 1 92.06 184 LYS B O 1
ATOM 3286 N N . GLY B 1 185 ? -5.246 -15.812 -17.312 1 96.69 185 GLY B N 1
ATOM 3287 C CA . GLY B 1 185 ? -4.902 -17.203 -17.531 1 96.69 185 GLY B CA 1
ATOM 3288 C C . GLY B 1 185 ? -3.438 -17.422 -17.859 1 96.69 185 GLY B C 1
ATOM 3289 O O . GLY B 1 185 ? -2.699 -16.453 -18.078 1 96.69 185 GLY B O 1
ATOM 3290 N N . ILE B 1 186 ? -3.127 -18.688 -17.969 1 98.19 186 ILE B N 1
ATOM 3291 C CA . ILE B 1 186 ? -1.749 -19.125 -18.141 1 98.19 186 ILE B CA 1
ATOM 3292 C C . ILE B 1 186 ? -1.223 -18.656 -19.5 1 98.19 186 ILE B C 1
ATOM 3294 O O . ILE B 1 186 ? -0.12 -18.125 -19.578 1 98.19 186 ILE B O 1
ATOM 3298 N N . LEU B 1 187 ? -1.998 -18.844 -20.5 1 98 187 LEU B N 1
ATOM 3299 C CA . LEU B 1 187 ? -1.55 -18.516 -21.859 1 98 187 LEU B CA 1
ATOM 3300 C C . LEU B 1 187 ? -1.254 -17.031 -21.984 1 98 187 LEU B C 1
ATOM 3302 O O . LEU B 1 187 ? -0.219 -16.641 -22.531 1 98 187 LEU B O 1
ATOM 3306 N N . PHE B 1 188 ? -2.129 -16.25 -21.531 1 97.62 188 PHE B N 1
ATOM 3307 C CA . PHE B 1 188 ? -1.94 -14.797 -21.562 1 97.62 188 PHE B CA 1
ATOM 3308 C C . PHE B 1 188 ? -0.651 -14.406 -20.844 1 97.62 188 PHE B C 1
ATOM 3310 O O . PHE B 1 188 ? 0.144 -13.625 -21.375 1 97.62 188 PHE B O 1
ATOM 3317 N N . GLU B 1 189 ? -0.426 -14.945 -19.625 1 97.62 189 GLU B N 1
ATOM 3318 C CA . GLU B 1 189 ? 0.762 -14.617 -18.844 1 97.62 189 GLU B CA 1
ATOM 3319 C C . GLU B 1 189 ? 2.033 -15.094 -19.531 1 97.62 189 GLU B C 1
ATOM 3321 O O . GLU B 1 189 ? 3.072 -14.438 -19.453 1 97.62 189 GLU B O 1
ATOM 3326 N N . ALA B 1 190 ? 1.919 -16.25 -20.172 1 98.06 190 ALA B N 1
ATOM 3327 C CA . ALA B 1 190 ? 3.055 -16.781 -20.922 1 98.06 190 ALA B CA 1
ATOM 3328 C C . ALA B 1 190 ? 3.469 -15.828 -22.031 1 98.06 190 ALA B C 1
ATOM 3330 O O . ALA B 1 190 ? 4.652 -15.523 -22.203 1 98.06 190 ALA B O 1
ATOM 3331 N N . GLU B 1 191 ? 2.52 -15.414 -22.75 1 97.81 191 GLU B N 1
ATOM 3332 C CA . GLU B 1 191 ? 2.777 -14.508 -23.859 1 97.81 191 GLU B CA 1
ATOM 3333 C C . GLU B 1 191 ? 3.318 -13.164 -23.375 1 97.81 191 GLU B C 1
ATOM 3335 O O . GLU B 1 191 ? 4.25 -12.609 -23.969 1 97.81 191 GLU B O 1
ATOM 3340 N N . GLU B 1 192 ? 2.732 -12.664 -22.297 1 96.88 192 GLU B N 1
ATOM 3341 C CA . GLU B 1 192 ? 3.188 -11.398 -21.734 1 96.88 192 GLU B CA 1
ATOM 3342 C C . GLU B 1 192 ? 4.617 -11.508 -21.203 1 96.88 192 GLU B C 1
ATOM 3344 O O . GLU B 1 192 ? 5.418 -10.586 -21.375 1 96.88 192 GLU B O 1
ATOM 3349 N N . LEU B 1 193 ? 4.875 -12.633 -20.531 1 97.31 193 LEU B N 1
ATOM 3350 C CA . LEU B 1 193 ? 6.219 -12.867 -20.016 1 97.31 193 LEU B CA 1
ATOM 3351 C C . LEU B 1 193 ? 7.242 -12.867 -21.156 1 97.31 193 LEU B C 1
ATOM 3353 O O . LEU B 1 193 ? 8.297 -12.234 -21.047 1 97.31 193 LEU B O 1
ATOM 3357 N N . ALA B 1 194 ? 6.961 -13.523 -22.219 1 97.75 194 ALA B N 1
ATOM 3358 C CA . ALA B 1 194 ? 7.859 -13.578 -23.359 1 97.75 194 ALA B CA 1
ATOM 3359 C C . ALA B 1 194 ? 8.039 -12.188 -23.984 1 97.75 194 ALA B C 1
ATOM 3361 O O . ALA B 1 194 ? 9.164 -11.766 -24.25 1 97.75 194 ALA B O 1
ATOM 3362 N N . LYS B 1 195 ? 6.934 -11.484 -24.156 1 96.56 195 LYS B N 1
ATOM 3363 C CA . LYS B 1 195 ? 6.953 -10.156 -24.75 1 96.56 195 LYS B CA 1
ATOM 3364 C C . LYS B 1 195 ? 7.797 -9.195 -23.938 1 96.56 195 LYS B C 1
ATOM 3366 O O . LYS B 1 195 ? 8.617 -8.453 -24.469 1 96.56 195 LYS B O 1
ATOM 3371 N N . ASN B 1 196 ? 7.633 -9.188 -22.641 1 95.75 196 ASN B N 1
ATOM 3372 C CA . ASN B 1 196 ? 8.367 -8.297 -21.75 1 95.75 196 ASN B CA 1
ATOM 3373 C C . ASN B 1 196 ? 9.867 -8.57 -21.797 1 95.75 196 ASN B C 1
ATOM 3375 O O . ASN B 1 196 ? 10.672 -7.668 -21.562 1 95.75 196 ASN B O 1
ATOM 3379 N N . ASN B 1 197 ? 10.211 -9.812 -22.094 1 97.19 197 ASN B N 1
ATOM 3380 C CA . ASN B 1 197 ? 11.617 -10.203 -22.188 1 97.19 197 ASN B CA 1
ATOM 3381 C C . ASN B 1 197 ? 12.133 -10.094 -23.625 1 97.19 197 ASN B C 1
ATOM 3383 O O . ASN B 1 197 ? 13.258 -10.5 -23.922 1 97.19 197 ASN B O 1
ATOM 3387 N N . ARG B 1 198 ? 11.391 -9.562 -24.578 1 96.19 198 ARG B N 1
ATOM 3388 C CA . ARG B 1 198 ? 11.734 -9.469 -26 1 96.19 198 ARG B CA 1
ATOM 3389 C C . ARG B 1 198 ? 12.047 -10.844 -26.578 1 96.19 198 ARG B C 1
ATOM 3391 O O . ARG B 1 198 ? 13.039 -11.016 -27.297 1 96.19 198 ARG B O 1
ATOM 3398 N N . CYS B 1 199 ? 11.148 -11.734 -26.141 1 97.81 199 CYS B N 1
ATOM 3399 C CA . CYS B 1 199 ? 11.258 -13.109 -26.625 1 97.81 199 CYS B CA 1
ATOM 3400 C C . CYS B 1 199 ? 9.984 -13.547 -27.312 1 97.81 199 CYS B C 1
ATOM 3402 O O . CYS B 1 199 ? 9.008 -12.789 -27.375 1 97.81 199 CYS B O 1
ATOM 3404 N N . GLU B 1 200 ? 10.125 -14.805 -27.891 1 97.56 200 GLU B N 1
ATOM 3405 C CA . GLU B 1 200 ? 8.961 -15.453 -28.5 1 97.56 200 GLU B CA 1
ATOM 3406 C C . GLU B 1 200 ? 8.578 -16.719 -27.734 1 97.56 200 GLU B C 1
ATOM 3408 O O . GLU B 1 200 ? 9.453 -17.5 -27.344 1 97.56 200 GLU B O 1
ATOM 3413 N N . PHE B 1 201 ? 7.32 -16.859 -27.547 1 98.12 201 PHE B N 1
ATOM 3414 C CA . PHE B 1 201 ? 6.812 -18.047 -26.875 1 98.12 201 PHE B CA 1
ATOM 3415 C C . PHE B 1 201 ? 6.227 -19.047 -27.859 1 98.12 201 PHE B C 1
ATOM 3417 O O . PHE B 1 201 ? 5.438 -18.672 -28.734 1 98.12 201 PHE B O 1
ATOM 3424 N N . TYR B 1 202 ? 6.602 -20.297 -27.734 1 97.81 202 TYR B N 1
ATOM 3425 C CA . TYR B 1 202 ? 6.07 -21.406 -28.516 1 97.81 202 TYR B CA 1
ATOM 3426 C C . TYR B 1 202 ? 5.387 -22.422 -27.625 1 97.81 202 TYR B C 1
ATOM 3428 O O . TYR B 1 202 ? 6.051 -23.156 -26.891 1 97.81 202 TYR B O 1
ATOM 3436 N N . LEU B 1 203 ? 4.09 -22.5 -27.766 1 97.25 203 LEU B N 1
ATOM 3437 C CA . LEU B 1 203 ? 3.285 -23.406 -26.953 1 97.25 203 LEU B CA 1
ATOM 3438 C C . LEU B 1 203 ? 3.486 -24.859 -27.391 1 97.25 203 LEU B C 1
ATOM 3440 O O . LEU B 1 203 ? 3.51 -25.156 -28.578 1 97.25 203 LEU B O 1
ATOM 3444 N N . ASN B 1 204 ? 3.645 -25.625 -26.359 1 92.81 204 ASN B N 1
ATOM 3445 C CA . ASN B 1 204 ? 3.611 -27.062 -26.594 1 92.81 204 ASN B CA 1
ATOM 3446 C C . ASN B 1 204 ? 2.182 -27.578 -26.766 1 92.81 204 ASN B C 1
ATOM 3448 O O . ASN B 1 204 ? 1.319 -27.281 -25.938 1 92.81 204 ASN B O 1
ATOM 3452 N N . LYS B 1 205 ? 1.776 -28.156 -27.781 1 83.5 205 LYS B N 1
ATOM 3453 C CA . LYS B 1 205 ? 0.405 -28.562 -28.062 1 83.5 205 LYS B CA 1
ATOM 3454 C C . LYS B 1 205 ? 0.079 -29.891 -27.375 1 83.5 205 LYS B C 1
ATOM 3456 O O . LYS B 1 205 ? -1.091 -30.219 -27.172 1 83.5 205 LYS B O 1
ATOM 3461 N N . ASP B 1 206 ? 1.11 -30.562 -26.938 1 82.12 206 ASP B N 1
ATOM 3462 C CA . ASP B 1 206 ? 0.868 -31.875 -26.359 1 82.12 206 ASP B CA 1
ATOM 3463 C C . ASP B 1 206 ? 1.153 -31.891 -24.859 1 82.12 206 ASP B C 1
ATOM 3465 O O . ASP B 1 206 ? 1.959 -31.094 -24.375 1 82.12 206 ASP B O 1
ATOM 3469 N N . LYS B 1 207 ? 0.356 -32.5 -23.984 1 81.44 207 LYS B N 1
ATOM 3470 C CA . LYS B 1 207 ? 0.662 -32.875 -22.609 1 81.44 207 LYS B CA 1
ATOM 3471 C C . LYS B 1 207 ? 0.419 -31.734 -21.656 1 81.44 207 LYS B C 1
ATOM 3473 O O . LYS B 1 207 ? 1.196 -31.516 -20.719 1 81.44 207 LYS B O 1
ATOM 3478 N N . ILE B 1 208 ? -0.381 -30.797 -21.922 1 92.25 208 ILE B N 1
ATOM 3479 C CA . ILE B 1 208 ? -0.783 -29.781 -20.953 1 92.25 208 ILE B CA 1
ATOM 3480 C C . ILE B 1 208 ? -2.102 -30.188 -20.297 1 92.25 208 ILE B C 1
ATOM 3482 O O . ILE B 1 208 ? -3.145 -30.219 -20.969 1 92.25 208 ILE B O 1
ATOM 3486 N N . ASP B 1 209 ? -2.119 -30.547 -19.016 1 91.38 209 ASP B N 1
ATOM 3487 C CA . ASP B 1 209 ? -3.234 -31.172 -18.297 1 91.38 209 ASP B CA 1
ATOM 3488 C C . ASP B 1 209 ? -4.078 -30.109 -17.578 1 91.38 209 ASP B C 1
ATOM 3490 O O . ASP B 1 209 ? -4.785 -30.422 -16.625 1 91.38 209 ASP B O 1
ATOM 3494 N N . VAL B 1 210 ? -3.922 -28.875 -17.906 1 95 210 VAL B N 1
ATOM 3495 C CA . VAL B 1 210 ? -4.738 -27.844 -17.281 1 95 210 VAL B CA 1
ATOM 3496 C C . VAL B 1 210 ? -5.309 -26.922 -18.359 1 95 210 VAL B C 1
ATOM 3498 O O . VAL B 1 210 ? -4.766 -26.844 -19.469 1 95 210 VAL B O 1
ATOM 3501 N N . ASP B 1 211 ? -6.465 -26.312 -18.078 1 95.44 211 ASP B N 1
ATOM 3502 C CA . ASP B 1 211 ? -7.012 -25.297 -18.953 1 95.44 211 ASP B CA 1
ATOM 3503 C C . ASP B 1 211 ? -6.164 -24.016 -18.922 1 95.44 211 ASP B C 1
ATOM 3505 O O . ASP B 1 211 ? -6.219 -23.266 -17.938 1 95.44 211 ASP B O 1
ATOM 3509 N N . ILE B 1 212 ? -5.484 -23.703 -19.969 1 96.81 212 ILE B N 1
ATOM 3510 C CA . ILE B 1 212 ? -4.48 -22.656 -19.969 1 96.81 212 ILE B CA 1
ATOM 3511 C C . ILE B 1 212 ? -5.145 -21.312 -20.266 1 96.81 212 ILE B C 1
ATOM 3513 O O . ILE B 1 212 ? -4.492 -20.266 -20.234 1 96.81 212 ILE B O 1
ATOM 3517 N N . ARG B 1 213 ? -6.406 -21.312 -20.562 1 96.5 213 ARG B N 1
ATOM 3518 C CA . ARG B 1 213 ? -7.098 -20.062 -20.891 1 96.5 213 ARG B CA 1
ATOM 3519 C C . ARG B 1 213 ? -7.98 -19.609 -19.734 1 96.5 213 ARG B C 1
ATOM 3521 O O . ARG B 1 213 ? -8.484 -18.484 -19.734 1 96.5 213 ARG B O 1
ATOM 3528 N N . ARG B 1 214 ? -8.039 -20.5 -18.781 1 95.5 214 ARG B N 1
ATOM 3529 C CA . ARG B 1 214 ? -8.914 -20.219 -17.641 1 95.5 214 ARG B CA 1
ATOM 3530 C C . ARG B 1 214 ? -8.234 -19.297 -16.641 1 95.5 214 ARG B C 1
ATOM 3532 O O . ARG B 1 214 ? -7.012 -19.328 -16.484 1 95.5 214 ARG B O 1
ATOM 3539 N N . SER B 1 215 ? -9.141 -18.5 -15.93 1 93.88 215 SER B N 1
ATOM 3540 C CA . SER B 1 215 ? -8.625 -17.656 -14.852 1 93.88 215 SER B CA 1
ATOM 3541 C C . SER B 1 215 ? -7.906 -18.5 -13.797 1 93.88 215 SER B C 1
ATOM 3543 O O . SER B 1 215 ? -8.359 -19.594 -13.445 1 93.88 215 SER B O 1
ATOM 3545 N N . ALA B 1 216 ? -6.809 -18.031 -13.352 1 94.44 216 ALA B N 1
ATOM 3546 C CA . ALA B 1 216 ? -6.066 -18.656 -12.258 1 94.44 216 ALA B CA 1
ATOM 3547 C C . ALA B 1 216 ? -5.902 -17.688 -11.086 1 94.44 216 ALA B C 1
ATOM 3549 O O . ALA B 1 216 ? -4.953 -17.797 -10.312 1 94.44 216 ALA B O 1
ATOM 3550 N N . GLY B 1 217 ? -6.66 -16.672 -11.047 1 87.75 217 GLY B N 1
ATOM 3551 C CA . GLY B 1 217 ? -6.773 -15.797 -9.891 1 87.75 217 GLY B CA 1
ATOM 3552 C C . GLY B 1 217 ? -7.562 -16.422 -8.75 1 87.75 217 GLY B C 1
ATOM 3553 O O . GLY B 1 217 ? -8.633 -16.984 -8.969 1 87.75 217 GLY B O 1
ATOM 3554 N N . PRO B 1 218 ? -6.938 -16.375 -7.449 1 92.62 218 PRO B N 1
ATOM 3555 C CA . PRO B 1 218 ? -5.926 -15.523 -6.805 1 92.62 218 PRO B CA 1
ATOM 3556 C C . PRO B 1 218 ? -4.547 -16.172 -6.777 1 92.62 218 PRO B C 1
ATOM 3558 O O . PRO B 1 218 ? -4.078 -16.594 -5.715 1 92.62 218 PRO B O 1
ATOM 3561 N N . ALA B 1 219 ? -3.844 -16.219 -7.887 1 95.06 219 ALA B N 1
ATOM 3562 C CA . ALA B 1 219 ? -2.49 -16.75 -8.039 1 95.06 219 ALA B CA 1
ATOM 3563 C C . ALA B 1 219 ? -2.441 -18.234 -7.684 1 95.06 219 ALA B C 1
ATOM 3565 O O . ALA B 1 219 ? -1.577 -18.672 -6.918 1 95.06 219 ALA B O 1
ATOM 3566 N N . THR B 1 220 ? -3.395 -18.984 -8.242 1 97.31 220 THR B N 1
ATOM 3567 C CA . THR B 1 220 ? -3.441 -20.422 -7.98 1 97.31 220 THR B CA 1
ATOM 3568 C C . THR B 1 220 ? -2.41 -21.156 -8.828 1 97.31 220 THR B C 1
ATOM 3570 O O . THR B 1 220 ? -2.113 -22.328 -8.578 1 97.31 220 THR B O 1
ATOM 3573 N N . VAL B 1 221 ? -1.89 -20.484 -9.805 1 98.38 221 VAL B N 1
ATOM 3574 C CA . VAL B 1 221 ? -0.851 -21.031 -10.672 1 98.38 221 VAL B CA 1
ATOM 3575 C C . VAL B 1 221 ? 0.309 -20.047 -10.773 1 98.38 221 VAL B C 1
ATOM 3577 O O . VAL B 1 221 ? 0.104 -18.828 -10.719 1 98.38 221 VAL B O 1
ATOM 3580 N N . ILE B 1 222 ? 1.539 -20.562 -10.859 1 98.62 222 ILE B N 1
ATOM 3581 C CA . ILE B 1 222 ? 2.693 -19.766 -11.266 1 98.62 222 ILE B CA 1
ATOM 3582 C C . ILE B 1 222 ? 3.299 -20.344 -12.539 1 98.62 222 ILE B C 1
ATOM 3584 O O . ILE B 1 222 ? 3.162 -21.547 -12.812 1 98.62 222 ILE B O 1
ATOM 3588 N N . ILE B 1 223 ? 3.883 -19.484 -13.328 1 98.62 223 ILE B N 1
ATOM 3589 C CA . ILE B 1 223 ? 4.691 -19.938 -14.453 1 98.62 223 ILE B CA 1
ATOM 3590 C C . ILE B 1 223 ? 6.148 -19.547 -14.234 1 98.62 223 ILE B C 1
ATOM 3592 O O . ILE B 1 223 ? 6.438 -18.562 -13.555 1 98.62 223 ILE B O 1
ATOM 3596 N N . ALA B 1 224 ? 7.031 -20.328 -14.797 1 98.69 224 ALA B N 1
ATOM 3597 C CA . ALA B 1 224 ? 8.461 -20.094 -14.594 1 98.69 224 ALA B CA 1
ATOM 3598 C C . ALA B 1 224 ? 9.258 -20.453 -15.852 1 98.69 224 ALA B C 1
ATOM 3600 O O . ALA B 1 224 ? 9.031 -21.484 -16.469 1 98.69 224 ALA B O 1
ATOM 3601 N N . ALA B 1 225 ? 10.07 -19.531 -16.25 1 98.69 225 ALA B N 1
ATOM 3602 C CA . ALA B 1 225 ? 11.062 -19.781 -17.297 1 98.69 225 ALA B CA 1
ATOM 3603 C C . ALA B 1 225 ? 12.32 -20.422 -16.703 1 98.69 225 ALA B C 1
ATOM 3605 O O . ALA B 1 225 ? 12.984 -19.828 -15.859 1 98.69 225 ALA B O 1
ATOM 3606 N N . VAL B 1 226 ? 12.672 -21.625 -17.219 1 98.38 226 VAL B N 1
ATOM 3607 C CA . VAL B 1 226 ? 13.766 -22.375 -16.609 1 98.38 226 VAL B CA 1
ATOM 3608 C C . VAL B 1 226 ? 14.594 -23.047 -17.688 1 98.38 226 VAL B C 1
ATOM 3610 O O . VAL B 1 226 ? 14.102 -23.312 -18.781 1 98.38 226 VAL B O 1
ATOM 3613 N N . SER B 1 227 ? 15.844 -23.328 -17.375 1 97.94 227 SER B N 1
ATOM 3614 C CA . SER B 1 227 ? 16.688 -24.109 -18.281 1 97.94 227 SER B CA 1
ATOM 3615 C C . SER B 1 227 ? 16.203 -25.562 -18.359 1 97.94 227 SER B C 1
ATOM 3617 O O . SER B 1 227 ? 15.414 -26.016 -17.531 1 97.94 227 SER B O 1
ATOM 3619 N N . LYS B 1 228 ? 16.719 -26.25 -19.406 1 97.31 228 LYS B N 1
ATOM 3620 C CA . LYS B 1 228 ? 16.422 -27.672 -19.531 1 97.31 228 LYS B CA 1
ATOM 3621 C C . LYS B 1 228 ? 16.922 -28.453 -18.312 1 97.31 228 LYS B C 1
ATOM 3623 O O . LYS B 1 228 ? 16.25 -29.344 -17.812 1 97.31 228 LYS B O 1
ATOM 3628 N N . LYS B 1 229 ? 18.062 -28.062 -17.844 1 96.88 229 LYS B N 1
ATOM 3629 C CA . LYS B 1 229 ? 18.641 -28.703 -16.672 1 96.88 229 LYS B CA 1
ATOM 3630 C C . LYS B 1 229 ? 17.781 -28.469 -15.43 1 96.88 229 LYS B C 1
ATOM 3632 O O . LYS B 1 229 ? 17.531 -29.406 -14.664 1 96.88 229 LYS B O 1
ATOM 3637 N N . ALA B 1 230 ? 17.359 -27.281 -15.234 1 96.81 230 ALA B N 1
ATOM 3638 C CA . ALA B 1 230 ? 16.5 -26.953 -14.102 1 96.81 230 ALA B CA 1
ATOM 3639 C C . ALA B 1 230 ? 15.188 -27.719 -14.164 1 96.81 230 ALA B C 1
ATOM 3641 O O . ALA B 1 230 ? 14.672 -28.188 -13.141 1 96.81 230 ALA B O 1
ATOM 3642 N N . TYR B 1 231 ? 14.672 -27.844 -15.367 1 97.44 231 TYR B N 1
ATOM 3643 C CA . TYR B 1 231 ? 13.422 -28.578 -15.539 1 97.44 231 TYR B CA 1
ATOM 3644 C C . TYR B 1 231 ? 13.57 -30.016 -15.086 1 97.44 231 TYR B C 1
ATOM 3646 O O . TYR B 1 231 ? 12.664 -30.578 -14.445 1 97.44 231 TYR B O 1
ATOM 3654 N N . GLU B 1 232 ? 14.656 -30.609 -15.398 1 97 232 GLU B N 1
ATOM 3655 C CA . GLU B 1 232 ? 14.883 -32 -15.008 1 97 232 GLU B CA 1
ATOM 3656 C C . GLU B 1 232 ? 14.828 -32.156 -13.492 1 97 232 GLU B C 1
ATOM 3658 O O . GLU B 1 232 ? 14.398 -33.188 -12.992 1 97 232 GLU B O 1
ATOM 3663 N N . ASN B 1 233 ? 15.188 -31.109 -12.773 1 95.56 233 ASN B N 1
ATOM 3664 C CA . ASN B 1 233 ? 15.18 -31.141 -11.312 1 95.56 233 ASN B CA 1
ATOM 3665 C C . ASN B 1 233 ? 13.797 -30.828 -10.75 1 95.56 233 ASN B C 1
ATOM 3667 O O . ASN B 1 233 ? 13.5 -31.156 -9.602 1 95.56 233 ASN B O 1
ATOM 3671 N N . LEU B 1 234 ? 12.945 -30.203 -11.555 1 96.62 234 LEU B N 1
ATOM 3672 C CA . LEU B 1 234 ? 11.68 -29.688 -11.055 1 96.62 234 LEU B CA 1
ATOM 3673 C C . LEU B 1 234 ? 10.516 -30.562 -11.539 1 96.62 234 LEU B C 1
ATOM 3675 O O . LEU B 1 234 ? 9.398 -30.453 -11.023 1 96.62 234 LEU B O 1
ATOM 3679 N N . LYS B 1 235 ? 10.727 -31.453 -12.492 1 95.31 235 LYS B N 1
ATOM 3680 C CA . LYS B 1 235 ? 9.688 -32.094 -13.273 1 95.31 235 LYS B CA 1
ATOM 3681 C C . LYS B 1 235 ? 8.82 -33 -12.398 1 95.31 235 LYS B C 1
ATOM 3683 O O . LYS B 1 235 ? 7.723 -33.406 -12.797 1 95.31 235 LYS B O 1
ATOM 3688 N N . ASP B 1 236 ? 9.242 -33.344 -11.156 1 95.31 236 ASP B N 1
ATOM 3689 C CA . ASP B 1 236 ? 8.492 -34.25 -10.289 1 95.31 236 ASP B CA 1
ATOM 3690 C C . ASP B 1 236 ? 7.578 -33.469 -9.344 1 95.31 236 ASP B C 1
ATOM 3692 O O . ASP B 1 236 ? 6.82 -34.062 -8.57 1 95.31 236 ASP B O 1
ATOM 3696 N N . ILE B 1 237 ? 7.629 -32.156 -9.375 1 95.38 237 ILE B N 1
ATOM 3697 C CA . ILE B 1 237 ? 6.723 -31.359 -8.586 1 95.38 237 ILE B CA 1
ATOM 3698 C C . ILE B 1 237 ? 5.277 -31.641 -8.984 1 95.38 237 ILE B C 1
ATOM 3700 O O . ILE B 1 237 ? 4.977 -31.797 -10.172 1 95.38 237 ILE B O 1
ATOM 3704 N N . GLN B 1 238 ? 4.441 -31.766 -8.008 1 95.25 238 GLN B N 1
ATOM 3705 C CA . GLN B 1 238 ? 3.033 -32.031 -8.266 1 95.25 238 GLN B CA 1
ATOM 3706 C C . GLN B 1 238 ? 2.4 -30.938 -9.109 1 95.25 238 GLN B C 1
ATOM 3708 O O . GLN B 1 238 ? 2.654 -29.75 -8.883 1 95.25 238 GLN B O 1
ATOM 3713 N N . ASN B 1 239 ? 1.534 -31.312 -10.102 1 96.31 239 ASN B N 1
ATOM 3714 C CA . ASN B 1 239 ? 0.744 -30.422 -10.938 1 96.31 239 ASN B CA 1
ATOM 3715 C C . ASN B 1 239 ? 1.633 -29.5 -11.773 1 96.31 239 ASN B C 1
ATOM 3717 O O . ASN B 1 239 ? 1.308 -28.328 -11.977 1 96.31 239 ASN B O 1
ATOM 3721 N N . ILE B 1 240 ? 2.801 -29.969 -12.156 1 96.94 240 ILE B N 1
ATOM 3722 C CA . ILE B 1 240 ? 3.664 -29.219 -13.055 1 96.94 240 ILE B CA 1
ATOM 3723 C C . ILE B 1 240 ? 3.307 -29.531 -14.508 1 96.94 240 ILE B C 1
ATOM 3725 O O . ILE B 1 240 ? 2.895 -30.656 -14.82 1 96.94 240 ILE B O 1
ATOM 3729 N N . ASN B 1 241 ? 3.326 -28.578 -15.406 1 97 241 ASN B N 1
ATOM 3730 C CA . ASN B 1 241 ? 3.158 -28.75 -16.844 1 97 241 ASN B CA 1
ATOM 3731 C C . ASN B 1 241 ? 4.277 -28.062 -17.625 1 97 241 ASN B C 1
ATOM 3733 O O . ASN B 1 241 ? 4.703 -26.953 -17.266 1 97 241 ASN B O 1
ATOM 3737 N N . LEU B 1 242 ? 4.793 -28.781 -18.609 1 97.62 242 LEU B N 1
ATOM 3738 C CA . LEU B 1 242 ? 5.66 -28.141 -19.594 1 97.62 242 LEU B CA 1
ATOM 3739 C C . LEU B 1 242 ? 4.836 -27.406 -20.641 1 97.62 242 LEU B C 1
ATOM 3741 O O . LEU B 1 242 ? 4.234 -28.031 -21.516 1 97.62 242 LEU B O 1
ATOM 3745 N N . LEU B 1 243 ? 4.797 -26.078 -20.578 1 98 243 LEU B N 1
ATOM 3746 C CA . LEU B 1 243 ? 3.941 -25.266 -21.438 1 98 243 LEU B CA 1
ATOM 3747 C C . LEU B 1 243 ? 4.543 -25.141 -22.828 1 98 243 LEU B C 1
ATOM 3749 O O . LEU B 1 243 ? 3.812 -25.047 -23.812 1 98 243 LEU B O 1
ATOM 3753 N N . GLY B 1 244 ? 5.848 -24.938 -22.875 1 97.94 244 GLY B N 1
ATOM 3754 C CA . GLY B 1 244 ? 6.52 -24.734 -24.141 1 97.94 244 GLY B CA 1
ATOM 3755 C C . GLY B 1 244 ? 7.902 -24.141 -24 1 97.94 244 GLY B C 1
ATOM 3756 O O . GLY B 1 244 ? 8.617 -24.438 -23.047 1 97.94 244 GLY B O 1
ATOM 3757 N N . GLU B 1 245 ? 8.273 -23.453 -25.125 1 98.06 245 GLU B N 1
ATOM 3758 C CA . GLU B 1 245 ? 9.617 -22.875 -25.188 1 98.06 245 GLU B CA 1
ATOM 3759 C C . GLU B 1 245 ? 9.57 -21.375 -25.391 1 98.06 245 GLU B C 1
ATOM 3761 O O . GLU B 1 245 ? 8.648 -20.859 -26.031 1 98.06 245 GLU B O 1
ATOM 3766 N N . ILE B 1 246 ? 10.539 -20.766 -24.734 1 98.12 246 ILE B N 1
ATOM 3767 C CA . ILE B 1 246 ? 10.789 -19.359 -24.984 1 98.12 246 ILE B CA 1
ATOM 3768 C C . ILE B 1 246 ? 12.086 -19.203 -25.766 1 98.12 246 ILE B C 1
ATOM 3770 O O . ILE B 1 246 ? 13.133 -19.719 -25.375 1 98.12 246 ILE B O 1
ATOM 3774 N N . LYS B 1 247 ? 11.984 -18.516 -26.891 1 97.44 247 LYS B N 1
ATOM 3775 C CA . LYS B 1 247 ? 13.164 -18.281 -27.734 1 97.44 247 LYS B CA 1
ATOM 3776 C C . LYS B 1 247 ? 13.578 -16.812 -27.688 1 97.44 247 LYS B C 1
ATOM 3778 O O . LYS B 1 247 ? 12.758 -15.922 -27.938 1 97.44 247 LYS B O 1
ATOM 3783 N N . LYS B 1 248 ? 14.828 -16.656 -27.234 1 91.69 248 LYS B N 1
ATOM 3784 C CA . LYS B 1 248 ? 15.391 -15.312 -27.188 1 91.69 248 LYS B CA 1
ATOM 3785 C C . LYS B 1 248 ? 15.953 -14.914 -28.547 1 91.69 248 LYS B C 1
ATOM 3787 O O . LYS B 1 248 ? 16.766 -15.641 -29.141 1 91.69 248 LYS B O 1
ATOM 3792 N N . GLY B 1 249 ? 15.117 -14.328 -29.375 1 73.31 249 GLY B N 1
ATOM 3793 C CA . GLY B 1 249 ? 15.617 -13.93 -30.688 1 73.31 249 GLY B CA 1
ATOM 3794 C C . GLY B 1 249 ? 16.984 -13.281 -30.625 1 73.31 249 GLY B C 1
ATOM 3795 O O . GLY B 1 249 ? 17.391 -12.758 -29.594 1 73.31 249 GLY B O 1
ATOM 3796 N N . THR B 1 250 ? 17.859 -13.648 -31.562 1 55.66 250 THR B N 1
ATOM 3797 C CA . THR B 1 250 ? 19.156 -13.023 -31.781 1 55.66 250 THR B CA 1
ATOM 3798 C C . THR B 1 250 ? 19.016 -11.531 -32.062 1 55.66 250 THR B C 1
ATOM 3800 O O . THR B 1 250 ? 18 -11.094 -32.594 1 55.66 250 THR B O 1
#

Foldseek 3Di:
DDWDDDDQWIWADDDPFKIKIKGKFKDKLEECFPRRPHYDHLLLVLQLRLLLQVQARVQFVWDWQAKEKEWAADCPPNVVSSVNSVVVNCVQLVHDCVRYYYDYDDPDHDRITIMMMMIMTMHTPLLTQALFDDFKFFKKKAAAQDDDPRAPRVDDRLRFDGSVNSVLLSVDPQWRGKGFFAQQFQVVVQCSRLVSNQKDWDFDPPDQPYDRRGGRPPRRMMMTTGHPVSCVVCVPRPRMGGGGMIGNDD/DDWDDDDQWIWADDDPWKIKIKGKFKDKLEECFPRRPHYDHLLLVLQLRLLLQVQAQVQFVWDWQAKEKEWAADCPPNVVSSVNSVVVNCVQLVHDCVRYYYDYDDPDHDRITIMMMMIMTMHTPLLTQALFDDFKFFKKKAAAQDDDPRAPRVDDRLRFDGSVNSVLLSVDPQWRGKGFFAQQFQVVVQCSRLVSNQKDWDFDPPDQPYDRRGGRPPRRMMMTTGHPVSCVVCVPRPRMGGGGMIGNDD

pLDDT: mean 94.63, std 5.49, range [55.66, 98.69]